Protein AF-A0A836W2N5-F1 (afdb_monomer)

Radius of gyration: 31.79 Å; Cα contacts (8 Å, |Δi|>4): 1350; chains: 1; bounding box: 72×57×90 Å

Structure (mmCIF, N/CA/C/O backbone):
data_AF-A0A836W2N5-F1
#
_entry.id   AF-A0A836W2N5-F1
#
loop_
_atom_site.group_PDB
_atom_site.id
_atom_site.type_symbol
_atom_site.label_atom_id
_atom_site.label_alt_id
_atom_site.label_comp_id
_atom_site.label_asym_id
_atom_site.label_entity_id
_atom_site.label_seq_id
_atom_site.pdbx_PDB_ins_code
_atom_site.Cartn_x
_atom_site.Cartn_y
_atom_site.Cartn_z
_atom_site.occupancy
_atom_site.B_iso_or_equiv
_atom_site.auth_seq_id
_atom_site.auth_comp_id
_atom_site.auth_asym_id
_atom_site.auth_atom_id
_atom_site.pdbx_PDB_model_num
ATOM 1 N N . PHE A 1 1 ? -13.226 17.477 37.153 1.00 89.94 1 PHE A N 1
ATOM 2 C CA . PHE A 1 1 ? -12.611 18.554 36.346 1.00 89.94 1 PHE A CA 1
ATOM 3 C C . PHE A 1 1 ? -13.534 18.949 35.194 1.00 89.94 1 PHE A C 1
ATOM 5 O O . PHE A 1 1 ? -14.136 18.054 34.614 1.00 89.94 1 PHE A O 1
ATOM 12 N N . ARG A 1 2 ? -13.655 20.239 34.839 1.00 91.75 2 ARG A N 1
ATOM 13 C CA . ARG A 1 2 ? -14.356 20.684 33.615 1.00 91.75 2 ARG A CA 1
ATOM 14 C C . ARG A 1 2 ? -13.316 21.068 32.563 1.00 91.75 2 ARG A C 1
ATOM 16 O O . ARG A 1 2 ? -12.714 22.126 32.679 1.00 91.75 2 ARG A O 1
ATOM 23 N N . ALA A 1 3 ? -13.127 20.218 31.554 1.00 93.62 3 ALA A N 1
ATOM 24 C CA . ALA A 1 3 ? -12.099 20.416 30.529 1.00 93.62 3 ALA A CA 1
ATOM 25 C C . ALA A 1 3 ? -12.409 21.549 29.538 1.00 93.62 3 ALA A C 1
ATOM 27 O O . ALA A 1 3 ? -11.501 22.202 29.030 1.00 93.62 3 ALA A O 1
ATOM 28 N N . ALA A 1 4 ? -13.693 21.802 29.275 1.00 94.62 4 ALA A N 1
ATOM 29 C CA . ALA A 1 4 ? -14.103 22.918 28.439 1.00 94.62 4 ALA A CA 1
ATOM 30 C C . ALA A 1 4 ? -13.867 24.259 29.170 1.00 94.62 4 ALA A C 1
ATOM 32 O O . ALA A 1 4 ? -14.324 24.419 30.313 1.00 94.62 4 ALA A O 1
ATOM 33 N N . PRO A 1 5 ? -13.218 25.248 28.521 1.00 93.06 5 PRO A N 1
ATOM 34 C CA . PRO A 1 5 ? -12.973 26.556 29.126 1.00 93.06 5 PRO A CA 1
ATOM 35 C C . PRO A 1 5 ? -14.287 27.296 29.416 1.00 93.06 5 PRO A C 1
ATOM 37 O O . PRO A 1 5 ? -14.429 27.938 30.457 1.00 93.06 5 PRO A O 1
ATOM 40 N N . VAL A 1 6 ? -15.279 27.139 28.535 1.00 94.50 6 VAL A N 1
ATOM 41 C CA . VAL A 1 6 ? -16.630 27.705 28.646 1.00 94.50 6 VAL A CA 1
ATOM 42 C C . VAL A 1 6 ? -17.676 26.675 28.207 1.00 94.50 6 VAL A C 1
ATOM 44 O O . VAL A 1 6 ? -17.357 25.773 27.432 1.00 94.50 6 VAL A O 1
ATOM 47 N N . ASP A 1 7 ? -18.924 26.802 28.674 1.00 94.38 7 ASP A N 1
ATOM 48 C CA . ASP A 1 7 ? -20.043 26.008 28.137 1.00 94.38 7 ASP A CA 1
ATOM 49 C C . ASP A 1 7 ? -20.443 26.586 26.775 1.00 94.38 7 ASP A C 1
ATOM 51 O O . ASP A 1 7 ? -21.179 27.568 26.677 1.00 94.38 7 ASP A O 1
ATOM 55 N N . ARG A 1 8 ? -19.877 26.010 25.714 1.00 94.31 8 ARG A N 1
ATOM 56 C CA . ARG A 1 8 ? -20.255 26.278 24.328 1.00 94.31 8 ARG A CA 1
ATOM 57 C C . ARG A 1 8 ? -20.601 24.959 23.675 1.00 94.31 8 ARG A C 1
ATOM 59 O O . ARG A 1 8 ? -19.813 24.014 23.734 1.00 94.31 8 ARG A O 1
ATOM 66 N N . ARG A 1 9 ? -21.758 24.925 23.024 1.00 94.38 9 ARG A N 1
ATOM 67 C CA . ARG A 1 9 ? -22.273 23.731 22.366 1.00 94.38 9 ARG A CA 1
ATOM 68 C C . ARG A 1 9 ? -22.414 23.956 20.875 1.00 94.38 9 ARG A C 1
ATOM 70 O O . ARG A 1 9 ? -22.738 25.061 20.444 1.00 94.38 9 ARG A O 1
ATOM 77 N N . ILE A 1 10 ? -22.168 22.901 20.118 1.00 94.69 10 ILE A N 1
ATOM 78 C CA . ILE A 1 10 ? -22.313 22.856 18.667 1.00 94.69 10 ILE A CA 1
ATOM 79 C C . ILE A 1 10 ? -23.099 21.608 18.277 1.00 94.69 10 ILE A C 1
ATOM 81 O O . ILE A 1 10 ? -23.140 20.632 19.025 1.00 94.69 10 ILE A O 1
ATOM 85 N N . MET A 1 11 ? -23.720 21.646 17.102 1.00 95.12 11 MET A N 1
ATOM 86 C CA . MET A 1 11 ? -24.332 20.464 16.502 1.00 95.12 11 MET A CA 1
ATOM 87 C C . MET A 1 11 ? -23.247 19.646 15.798 1.00 95.12 11 MET A C 1
ATOM 89 O O . MET A 1 11 ? -22.612 20.142 14.867 1.00 95.12 11 MET A O 1
ATOM 93 N N . ALA A 1 12 ? -23.041 18.406 16.229 1.00 88.44 12 ALA A N 1
ATOM 94 C CA . ALA A 1 12 ? -22.122 17.452 15.619 1.00 88.44 12 ALA A CA 1
ATOM 95 C C . ALA A 1 12 ? -22.864 16.124 15.422 1.00 88.44 12 ALA A C 1
ATOM 97 O O . ALA A 1 12 ? -23.415 15.592 16.376 1.00 88.44 12 ALA A O 1
ATOM 98 N N . TRP A 1 13 ? -22.942 15.624 14.182 1.00 85.94 13 TRP A N 1
ATOM 99 C CA . TRP A 1 13 ? -23.692 14.397 13.841 1.00 85.94 13 TRP A CA 1
ATOM 100 C C . TRP A 1 13 ? -25.108 14.356 14.440 1.00 85.94 13 TRP A C 1
ATOM 102 O O . TRP A 1 13 ? -25.508 13.373 15.054 1.00 85.94 13 TRP A O 1
ATOM 112 N N . GLU A 1 14 ? -25.839 15.467 14.292 1.00 92.88 14 GLU A N 1
ATOM 113 C CA . GLU A 1 14 ? -27.207 15.653 14.810 1.00 92.88 14 GLU A CA 1
ATOM 114 C C . GLU A 1 14 ? -27.338 15.609 16.345 1.00 92.88 14 GLU A C 1
ATOM 116 O O . GLU A 1 14 ? -28.445 15.630 16.878 1.00 92.88 14 GLU A O 1
ATOM 121 N N . GLN A 1 15 ? -26.220 15.644 17.071 1.00 92.19 15 GLN A N 1
ATOM 122 C CA . GLN A 1 15 ? -26.172 15.687 18.529 1.00 92.19 15 GLN A CA 1
ATOM 123 C C . GLN A 1 15 ? -25.633 17.034 19.017 1.00 92.19 15 GLN A C 1
ATOM 125 O O . GLN A 1 15 ? -24.720 17.619 18.431 1.00 92.19 15 GLN A O 1
ATOM 130 N N . LEU A 1 16 ? -26.213 17.544 20.107 1.00 95.56 16 LEU A N 1
ATOM 131 C CA . LEU A 1 16 ? -25.721 18.751 20.763 1.00 95.56 16 LEU A CA 1
ATOM 132 C C . LEU A 1 16 ? -24.555 18.381 21.685 1.00 95.56 16 LEU A C 1
ATOM 134 O O . LEU A 1 16 ? -24.756 17.795 22.748 1.00 95.56 16 LEU A O 1
ATOM 138 N N . GLU A 1 17 ? -23.343 18.761 21.299 1.00 94.56 17 GLU A N 1
ATOM 139 C CA . GLU A 1 17 ? -22.112 18.409 22.006 1.00 94.56 17 GLU A CA 1
ATOM 140 C C . GLU A 1 17 ? -21.311 19.652 22.414 1.00 94.56 17 GLU A C 1
ATOM 142 O O . GLU A 1 17 ? -21.462 20.728 21.839 1.00 94.56 17 GLU A O 1
ATOM 147 N N . SER A 1 18 ? -20.399 19.501 23.380 1.00 94.75 18 SER A N 1
ATOM 148 C CA . SER A 1 18 ? -19.392 20.526 23.701 1.00 94.75 18 SER A CA 1
ATOM 149 C C . SER A 1 18 ? -18.540 20.867 22.469 1.00 94.75 18 SER A C 1
ATOM 151 O O . SER A 1 18 ? -18.175 19.975 21.702 1.00 94.75 18 SER A O 1
ATOM 153 N N . ALA A 1 19 ? -18.149 22.132 22.297 1.00 94.94 19 ALA A N 1
ATOM 154 C CA . ALA A 1 19 ? -17.117 22.511 21.322 1.00 94.94 19 ALA A CA 1
ATOM 155 C C . ALA A 1 19 ? -15.739 21.896 21.669 1.00 94.94 19 ALA A C 1
ATOM 157 O O . ALA A 1 19 ? -14.930 21.631 20.782 1.00 94.94 19 ALA A O 1
ATOM 158 N N . TRP A 1 20 ? -15.522 21.565 22.948 1.00 96.81 20 TRP A N 1
ATOM 159 C CA . TRP A 1 20 ? -14.360 20.826 23.449 1.00 96.81 20 TRP A CA 1
ATOM 160 C C . TRP A 1 20 ? -14.796 19.476 24.027 1.00 96.81 20 TRP A C 1
ATOM 162 O O . TRP A 1 20 ? -14.929 19.349 25.249 1.00 96.81 20 TRP A O 1
ATOM 172 N N . PRO A 1 21 ? -15.102 18.478 23.180 1.00 94.94 21 PRO A N 1
ATOM 173 C CA . PRO A 1 21 ? -15.392 17.129 23.653 1.00 94.94 21 PRO A CA 1
ATOM 174 C C . PRO A 1 21 ? -14.137 16.506 24.274 1.00 94.94 21 PRO A C 1
ATOM 176 O O . PRO A 1 21 ? -13.019 16.823 23.866 1.00 94.94 21 PRO A O 1
ATOM 179 N N . VAL A 1 22 ? -14.340 15.585 25.214 1.00 94.19 22 VAL A N 1
ATOM 180 C CA . VAL A 1 22 ? -13.302 14.694 25.747 1.00 94.19 22 VAL A CA 1
ATOM 181 C C . VAL A 1 22 ? -13.714 13.268 25.407 1.00 94.19 22 VAL A C 1
ATOM 183 O O . VAL A 1 22 ? -14.887 12.920 25.550 1.00 94.19 22 VAL A O 1
ATOM 186 N N . HIS A 1 23 ? -12.774 12.444 24.951 1.00 90.88 23 HIS A N 1
ATOM 187 C CA . HIS A 1 23 ? -13.051 11.029 24.718 1.00 90.88 23 HIS A CA 1
ATOM 188 C C . HIS A 1 23 ? -13.343 10.306 26.041 1.00 90.88 23 HIS A C 1
ATOM 190 O O . HIS A 1 23 ? -12.697 10.564 27.053 1.00 90.88 23 HIS A O 1
ATOM 196 N N . GLY A 1 24 ? -14.308 9.379 26.028 1.00 84.69 24 GLY A N 1
ATOM 197 C CA . GLY A 1 24 ? -14.686 8.613 27.223 1.00 84.69 24 GLY A CA 1
ATOM 198 C C . GLY A 1 24 ? -13.566 7.713 27.760 1.00 84.69 24 GLY A C 1
ATOM 199 O O . GLY A 1 24 ? -13.521 7.442 28.956 1.00 84.69 24 GLY A O 1
ATOM 200 N N . SER A 1 25 ? -12.638 7.301 26.891 1.00 87.25 25 SER A N 1
ATOM 201 C CA . SER A 1 25 ? -11.422 6.578 27.266 1.00 87.25 25 SER A CA 1
ATOM 202 C C . SER A 1 25 ? -10.275 7.564 27.470 1.00 87.25 25 SER A C 1
ATOM 204 O O . SER A 1 25 ? -9.776 8.151 26.508 1.00 87.25 25 SER A O 1
ATOM 206 N N . VAL A 1 26 ? -9.861 7.737 28.724 1.00 93.75 26 VAL A N 1
ATOM 207 C CA . VAL A 1 26 ? -8.692 8.545 29.098 1.00 93.75 26 VAL A CA 1
ATOM 208 C C . VAL A 1 26 ? -7.475 7.653 29.321 1.00 93.75 26 VAL A C 1
ATOM 210 O O . VAL A 1 26 ? -7.605 6.509 29.760 1.00 93.75 26 VAL A O 1
ATOM 213 N N . LEU A 1 27 ? -6.287 8.177 29.033 1.00 96.12 27 LEU A N 1
ATOM 214 C CA . LEU A 1 27 ? -5.038 7.471 29.287 1.00 96.12 27 LEU A CA 1
ATOM 215 C C . LEU A 1 27 ? -4.657 7.651 30.760 1.00 96.12 27 LEU A C 1
ATOM 217 O O . LEU A 1 27 ? -4.588 8.777 31.242 1.00 96.12 27 LEU A O 1
ATOM 221 N N . VAL A 1 28 ? -4.370 6.554 31.458 1.00 96.56 28 VAL A N 1
ATOM 222 C CA . VAL A 1 28 ? -3.786 6.580 32.805 1.00 96.56 28 VAL A CA 1
ATOM 223 C C . VAL A 1 28 ? -2.380 6.009 32.727 1.00 96.56 28 VAL A C 1
ATOM 225 O O . VAL A 1 28 ? -2.198 4.888 32.252 1.00 96.56 28 VAL A O 1
ATOM 228 N N . HIS A 1 29 ? -1.389 6.769 33.179 1.00 96.81 29 HIS A N 1
ATOM 229 C CA . HIS A 1 29 ? 0.007 6.342 33.199 1.00 96.81 29 HIS A CA 1
ATOM 230 C C . HIS A 1 29 ? 0.713 6.939 34.417 1.00 96.81 29 HIS A C 1
ATOM 232 O O . HIS A 1 29 ? 0.545 8.124 34.691 1.00 96.81 29 HIS A O 1
ATOM 238 N N . ASP A 1 30 ? 1.438 6.106 35.169 1.00 95.81 30 ASP A N 1
ATOM 239 C CA . ASP A 1 30 ? 2.201 6.487 36.368 1.00 95.81 30 ASP A CA 1
ATOM 240 C C . ASP A 1 30 ? 1.438 7.398 37.349 1.00 95.81 30 ASP A C 1
ATOM 242 O O . ASP A 1 30 ? 1.951 8.391 37.860 1.00 95.81 30 ASP A O 1
ATOM 246 N N . GLY A 1 31 ? 0.171 7.057 37.611 1.00 96.56 31 GLY A N 1
ATOM 247 C CA . GLY A 1 31 ? -0.677 7.794 38.554 1.00 96.56 31 GLY A CA 1
ATOM 248 C C . GLY A 1 31 ? -1.188 9.142 38.036 1.00 96.56 31 GLY A C 1
ATOM 249 O O . GLY A 1 31 ? -1.678 9.941 38.828 1.00 96.56 31 GLY A O 1
ATOM 250 N N . VAL A 1 32 ? -1.108 9.404 36.730 1.00 98.00 32 VAL A N 1
ATOM 251 C CA . VAL A 1 32 ? -1.611 10.629 36.092 1.00 98.00 32 VAL A CA 1
ATOM 252 C C . VAL A 1 32 ? -2.622 10.278 35.004 1.00 98.00 32 VAL A C 1
ATOM 254 O O . VAL A 1 32 ? -2.413 9.360 34.209 1.00 98.00 32 VAL A O 1
ATOM 257 N N . ILE A 1 33 ? -3.726 11.027 34.955 1.00 97.75 33 ILE A N 1
ATOM 258 C CA . ILE A 1 33 ? -4.665 11.002 33.831 1.00 97.75 33 ILE A CA 1
ATOM 259 C C . ILE A 1 33 ? -4.185 11.983 32.766 1.00 97.75 33 ILE A C 1
ATOM 261 O O . ILE A 1 33 ? -3.980 13.164 33.048 1.00 97.75 33 ILE A O 1
ATOM 265 N N . TYR A 1 34 ? -4.105 11.508 31.531 1.00 98.00 34 TYR A N 1
ATOM 266 C CA . TYR A 1 34 ? -3.887 12.306 30.336 1.00 98.00 34 TYR A CA 1
ATOM 267 C C . TYR A 1 34 ? -5.136 12.262 29.460 1.00 98.00 34 TYR A C 1
ATOM 269 O O . TYR A 1 34 ? -5.649 11.188 29.123 1.00 98.00 34 TYR A O 1
ATOM 277 N N . CYS A 1 35 ? -5.632 13.430 29.066 1.00 96.69 35 CYS A N 1
ATOM 278 C CA . CYS A 1 35 ? -6.746 13.531 28.132 1.00 96.69 35 CYS A CA 1
ATOM 279 C C . CYS A 1 35 ? -6.651 14.784 27.264 1.00 96.69 35 CYS A C 1
ATOM 281 O O . CYS A 1 35 ? -5.915 15.726 27.557 1.00 96.69 35 CYS A O 1
ATOM 283 N N . THR A 1 36 ? -7.404 14.783 26.172 1.00 96.81 36 THR A N 1
ATOM 284 C CA . THR A 1 36 ? -7.492 15.891 25.225 1.00 96.81 36 THR A CA 1
ATOM 285 C C . THR A 1 36 ? -8.917 16.426 25.166 1.00 96.81 36 THR A C 1
ATOM 287 O O . THR A 1 36 ? -9.877 15.653 25.128 1.00 96.81 36 THR A O 1
ATOM 290 N N . ALA A 1 37 ? -9.062 17.750 25.127 1.00 96.88 37 ALA A N 1
ATOM 291 C CA . ALA A 1 37 ? -10.347 18.423 24.975 1.00 96.88 37 ALA A CA 1
ATOM 292 C C . ALA A 1 37 ? -10.340 19.349 23.755 1.00 96.88 37 ALA A C 1
ATOM 294 O O . ALA A 1 37 ? -9.530 20.270 23.678 1.00 96.88 37 ALA A O 1
ATOM 295 N N . GLY A 1 38 ? -11.237 19.117 22.797 1.00 95.88 38 GLY A N 1
ATOM 296 C CA . GLY A 1 38 ? -11.229 19.817 21.505 1.00 95.88 38 GLY A CA 1
ATOM 297 C C . GLY A 1 38 ? -11.470 18.867 20.336 1.00 95.88 38 GLY A C 1
ATOM 298 O O . GLY A 1 38 ? -11.432 17.648 20.498 1.00 95.88 38 GLY A O 1
ATOM 299 N N . ARG A 1 39 ? -11.730 19.417 19.148 1.00 93.81 39 ARG A N 1
ATOM 300 C CA . ARG A 1 39 ? -11.947 18.617 17.923 1.00 93.81 39 ARG A CA 1
ATOM 301 C C . ARG A 1 39 ? -10.769 18.688 16.967 1.00 93.81 39 ARG A C 1
ATOM 303 O O . ARG A 1 39 ? -10.316 17.664 16.455 1.00 93.81 39 ARG A O 1
ATOM 310 N N . LEU A 1 40 ? -10.290 19.903 16.733 1.00 93.75 40 LEU A N 1
ATOM 311 C CA . LEU A 1 40 ? -9.284 20.221 15.734 1.00 93.75 40 LEU A CA 1
ATOM 312 C C . LEU A 1 40 ? -8.449 21.405 16.231 1.00 93.75 40 LEU A C 1
ATOM 314 O O . LEU A 1 40 ? -9.006 22.348 16.780 1.00 93.75 40 LEU A O 1
ATOM 318 N N . MET A 1 41 ? -7.139 21.386 15.991 1.00 95.25 41 MET A N 1
ATOM 319 C CA . MET A 1 41 ? -6.231 22.470 16.399 1.00 95.25 41 MET A CA 1
ATOM 320 C C . MET A 1 41 ? -6.583 23.835 15.775 1.00 95.25 41 MET A C 1
ATOM 322 O O . MET A 1 41 ? -6.313 24.867 16.369 1.00 95.25 41 MET A O 1
ATOM 326 N N . PHE A 1 42 ? -7.231 23.838 14.606 1.00 93.88 42 PHE A N 1
ATOM 327 C CA . PHE A 1 42 ? -7.607 25.047 13.859 1.00 93.88 42 PHE A CA 1
ATOM 328 C C . PHE A 1 42 ? -8.946 25.672 14.284 1.00 93.88 42 PHE A C 1
ATOM 330 O O . PHE A 1 42 ? -9.364 26.669 13.700 1.00 93.88 42 PHE A O 1
ATOM 337 N N . LEU A 1 43 ? -9.679 25.064 15.221 1.00 93.31 43 LEU A N 1
ATOM 338 C CA . LEU A 1 43 ? -11.025 25.503 15.601 1.00 93.31 43 LEU A CA 1
ATOM 339 C C . LEU A 1 43 ? -11.132 25.680 17.109 1.00 93.31 43 LEU A C 1
ATOM 341 O O . LEU A 1 43 ? -10.464 24.991 17.872 1.00 93.31 43 LEU A O 1
ATOM 345 N N . ASP A 1 44 ? -11.996 26.606 17.528 1.00 94.06 44 ASP A N 1
ATOM 346 C CA . ASP A 1 44 ? -12.393 26.791 18.928 1.00 94.06 44 ASP A CA 1
ATOM 347 C C . ASP A 1 44 ? -11.208 26.937 19.909 1.00 94.06 44 ASP A C 1
ATOM 349 O O . ASP A 1 44 ? -11.266 26.506 21.056 1.00 94.06 44 ASP A O 1
ATOM 353 N N . GLY A 1 45 ? -10.108 27.562 19.478 1.00 93.56 45 GLY A N 1
ATOM 354 C CA . GLY A 1 45 ? -8.917 27.740 20.318 1.00 93.56 45 GLY A CA 1
ATOM 355 C C . GLY A 1 45 ? -8.097 26.462 20.533 1.00 93.56 45 GLY A C 1
ATOM 356 O O . GLY A 1 45 ? -7.325 26.394 21.487 1.00 93.56 45 GLY A O 1
ATOM 357 N N . GLY A 1 46 ? -8.274 25.465 19.666 1.00 95.81 46 GLY A N 1
ATOM 358 C CA . GLY A 1 46 ? -7.416 24.296 19.544 1.00 95.81 46 GLY A CA 1
ATOM 359 C C . GLY A 1 46 ? -7.796 23.109 20.427 1.00 95.81 46 GLY A C 1
ATOM 360 O O . GLY A 1 46 ? -8.910 22.988 20.945 1.00 95.81 46 GLY A O 1
ATOM 361 N N . ILE A 1 47 ? -6.842 22.191 20.573 1.00 97.62 47 ILE A N 1
ATOM 362 C CA . ILE A 1 47 ? -6.954 21.002 21.420 1.00 97.62 47 ILE A CA 1
ATOM 363 C C . ILE A 1 47 ? -6.187 21.254 22.714 1.00 97.62 47 ILE A C 1
ATOM 365 O O . ILE A 1 47 ? -4.989 21.519 22.699 1.00 97.62 47 ILE A O 1
ATOM 369 N N . ARG A 1 48 ? -6.866 21.125 23.850 1.00 97.31 48 ARG A N 1
ATOM 370 C CA . ARG A 1 48 ? -6.266 21.210 25.183 1.00 97.31 48 ARG A CA 1
ATOM 371 C C . ARG A 1 48 ? -5.766 19.840 25.595 1.00 97.31 48 ARG A C 1
ATOM 373 O O . ARG A 1 48 ? -6.573 18.933 25.770 1.00 97.31 48 ARG A O 1
ATOM 380 N N . PHE A 1 49 ? -4.463 19.690 25.753 1.00 97.88 49 PHE A N 1
ATOM 381 C CA . PHE A 1 49 ? -3.848 18.528 26.373 1.00 97.88 49 PHE A CA 1
ATOM 382 C C . PHE A 1 49 ? -3.775 18.748 27.882 1.00 97.88 49 PHE A C 1
ATOM 384 O O . PHE A 1 49 ? -3.216 19.742 28.342 1.00 97.88 49 PHE A O 1
ATOM 391 N N . LEU A 1 50 ? -4.368 17.837 28.647 1.00 97.81 50 LEU A N 1
ATOM 392 C CA . LEU A 1 50 ? -4.616 17.993 30.074 1.00 97.81 50 LEU A CA 1
ATOM 393 C C . LEU A 1 50 ? -3.961 16.860 30.857 1.00 97.81 50 LEU A C 1
ATOM 395 O O . LEU A 1 50 ? -4.079 15.691 30.489 1.00 97.81 50 LEU A O 1
ATOM 399 N N . LYS A 1 51 ? -3.336 17.228 31.976 1.00 98.12 51 LYS A N 1
ATOM 400 C CA . LYS A 1 51 ? -2.800 16.321 32.995 1.00 98.12 51 LYS A CA 1
ATOM 401 C C . LYS A 1 51 ? -3.637 16.482 34.253 1.00 98.12 51 LYS A C 1
ATOM 403 O O . LYS A 1 51 ? -3.712 17.592 34.784 1.00 98.12 51 LYS A O 1
ATOM 408 N N . LEU A 1 52 ? -4.257 15.415 34.738 1.00 98.00 52 LEU A N 1
ATOM 409 C CA . LEU A 1 52 ? -5.127 15.449 35.912 1.00 98.00 52 LEU A CA 1
ATOM 410 C C . LEU A 1 52 ? -4.682 14.424 36.953 1.00 98.00 52 LEU A C 1
ATOM 412 O O . LEU A 1 52 ? -4.234 13.326 36.625 1.00 98.00 52 LEU A O 1
ATOM 416 N N . ASP A 1 53 ? -4.858 14.786 38.214 1.00 97.94 53 ASP A N 1
ATOM 417 C CA . ASP A 1 53 ? -4.772 13.861 39.334 1.00 97.94 53 ASP A CA 1
ATOM 418 C C . ASP A 1 53 ? -5.970 12.888 39.283 1.00 97.94 53 ASP A C 1
ATOM 420 O O . ASP A 1 53 ? -7.111 13.357 39.195 1.00 97.94 53 ASP A O 1
ATOM 424 N N . PRO A 1 54 ? -5.752 11.561 39.293 1.00 96.31 54 PRO A N 1
ATOM 425 C CA . PRO A 1 54 ? -6.821 10.584 39.106 1.00 96.31 54 PRO A CA 1
ATOM 426 C C . PRO A 1 54 ? -7.836 10.555 40.250 1.00 96.31 54 PRO A C 1
ATOM 428 O O . PRO A 1 54 ? -9.009 10.286 40.000 1.00 96.31 54 PRO A O 1
ATOM 431 N N . GLU A 1 55 ? -7.411 10.830 41.484 1.00 95.62 55 GLU A N 1
ATOM 432 C CA . GLU A 1 55 ? -8.275 10.737 42.666 1.00 95.62 55 GLU A CA 1
ATOM 433 C C . GLU A 1 55 ? -9.136 11.990 42.836 1.00 95.62 55 GLU A C 1
ATOM 435 O O . GLU A 1 55 ? -10.329 11.916 43.129 1.00 95.62 55 GLU A O 1
ATOM 440 N N . THR A 1 56 ? -8.533 13.159 42.638 1.00 96.12 56 THR A N 1
ATOM 441 C CA . THR A 1 56 ? -9.160 14.456 42.925 1.00 96.12 56 THR A CA 1
ATOM 442 C C . THR A 1 56 ? -9.696 15.150 41.676 1.00 96.12 56 THR A C 1
ATOM 444 O O . THR A 1 56 ? -10.509 16.074 41.767 1.00 96.12 56 THR A O 1
ATOM 447 N N . GLY A 1 57 ? -9.221 14.762 40.490 1.00 94.56 57 GLY A N 1
ATOM 448 C CA . GLY A 1 57 ? -9.457 15.496 39.250 1.00 94.56 57 GLY A CA 1
ATOM 449 C C . GLY A 1 57 ? -8.809 16.886 39.239 1.00 94.56 57 GLY A C 1
ATOM 450 O O . GLY A 1 57 ? -9.235 17.747 38.464 1.00 94.56 57 GLY A O 1
ATOM 451 N N . ARG A 1 58 ? -7.828 17.149 40.112 1.00 97.38 58 ARG A N 1
ATOM 452 C CA . ARG A 1 58 ? -7.072 18.407 40.138 1.00 97.38 58 ARG A CA 1
ATOM 453 C C . ARG A 1 58 ? -6.224 18.535 38.873 1.00 97.38 58 ARG A C 1
ATOM 455 O O . ARG A 1 58 ? -5.575 17.578 38.464 1.00 97.38 58 ARG A O 1
ATOM 462 N N . LEU A 1 59 ? -6.196 19.730 38.283 1.00 97.81 59 LEU A N 1
ATOM 463 C CA . LEU A 1 59 ? -5.327 20.030 37.145 1.00 97.81 59 LEU A CA 1
ATOM 464 C C . LEU A 1 59 ? -3.860 20.043 37.584 1.00 97.81 59 LEU A C 1
ATOM 466 O O . LEU A 1 59 ? -3.484 20.814 38.466 1.00 97.81 59 LEU A O 1
ATOM 470 N N . LEU A 1 60 ? -3.052 19.192 36.959 1.00 98.12 60 LEU A N 1
ATOM 471 C CA . LEU A 1 60 ? -1.604 19.108 37.152 1.00 98.12 60 LEU A CA 1
ATOM 472 C C . LEU A 1 60 ? -0.839 19.882 36.073 1.00 98.12 60 LEU A C 1
ATOM 474 O O . LEU A 1 60 ? 0.265 20.352 36.326 1.00 98.12 60 LEU A O 1
ATOM 478 N N . GLY A 1 61 ? -1.415 20.025 34.878 1.00 97.62 61 GLY A N 1
ATOM 479 C CA . GLY A 1 61 ? -0.814 20.767 33.773 1.00 97.62 61 GLY A CA 1
ATOM 480 C C . GLY A 1 61 ? -1.730 20.841 32.555 1.00 97.62 61 GLY A C 1
ATOM 481 O O . GLY A 1 61 ? -2.593 19.982 32.365 1.00 97.62 61 GLY A O 1
ATOM 482 N N . GLU A 1 62 ? -1.536 21.875 31.742 1.00 97.81 62 GLU A N 1
ATOM 483 C CA . GLU A 1 62 ? -2.264 22.101 30.495 1.00 97.81 62 GLU A CA 1
ATOM 484 C C . GLU A 1 62 ? -1.306 22.617 29.416 1.00 97.81 62 GLU A C 1
ATOM 486 O O . GLU A 1 62 ? -0.501 23.513 29.671 1.00 97.81 62 GLU A O 1
ATOM 491 N N . VAL A 1 63 ? -1.438 22.077 28.203 1.00 97.56 63 VAL A N 1
ATOM 492 C CA . VAL A 1 63 ? -0.823 22.614 26.984 1.00 97.56 63 VAL A CA 1
ATOM 493 C C . VAL A 1 63 ? -1.906 22.761 25.922 1.00 97.56 63 VAL A C 1
ATOM 495 O O . VAL A 1 63 ? -2.660 21.825 25.662 1.00 97.56 63 VAL A O 1
ATOM 498 N N . ILE A 1 64 ? -1.988 23.930 25.289 1.00 97.00 64 ILE A N 1
ATOM 499 C CA . ILE A 1 64 ? -2.899 24.165 24.165 1.00 97.00 64 ILE A CA 1
ATOM 500 C C . ILE A 1 64 ? -2.146 23.876 22.866 1.00 97.00 64 ILE A C 1
ATOM 502 O O . ILE A 1 64 ? -1.075 24.425 22.624 1.00 97.00 64 ILE A O 1
ATOM 506 N N . MET A 1 65 ? -2.703 22.993 22.041 1.00 96.94 65 MET A N 1
ATOM 507 C CA . MET A 1 65 ? -2.228 22.695 20.695 1.00 96.94 65 MET A CA 1
ATOM 508 C C . MET A 1 65 ? -3.147 23.397 19.694 1.00 96.94 65 MET A C 1
ATOM 510 O O . MET A 1 65 ? -4.305 23.000 19.531 1.00 96.94 65 MET A O 1
ATOM 514 N N . ASP A 1 66 ? -2.637 24.435 19.044 1.00 95.50 66 ASP A N 1
ATOM 515 C CA . ASP A 1 66 ? -3.370 25.280 18.102 1.00 95.50 66 ASP A CA 1
ATOM 516 C C . ASP A 1 66 ? -2.762 25.228 16.687 1.00 95.50 66 ASP A C 1
ATOM 518 O O . ASP A 1 66 ? -2.002 24.314 16.338 1.00 95.50 66 ASP A O 1
ATOM 522 N N . ASP A 1 67 ? -3.164 26.174 15.841 1.00 93.31 67 ASP A N 1
ATOM 523 C CA . ASP A 1 67 ? -2.749 26.302 14.449 1.00 93.31 67 ASP A CA 1
ATOM 524 C C . ASP A 1 67 ? -1.328 26.841 14.263 1.00 93.31 67 ASP A C 1
ATOM 526 O O . ASP A 1 67 ? -0.887 26.992 13.120 1.00 93.31 67 ASP A O 1
ATOM 530 N N . LYS A 1 68 ? -0.571 27.035 15.349 1.00 94.06 68 LYS A N 1
ATOM 531 C CA . LYS A 1 68 ? 0.799 27.543 15.309 1.00 94.06 68 LYS A CA 1
ATOM 532 C C . LYS A 1 68 ? 1.828 26.471 15.618 1.00 94.06 68 LYS A C 1
ATOM 534 O O . LYS A 1 68 ? 1.629 25.525 16.388 1.00 94.06 68 LYS A O 1
ATOM 539 N N . ASP A 1 69 ? 2.975 26.629 14.980 1.00 92.44 69 ASP A N 1
ATOM 540 C CA . ASP A 1 69 ? 4.175 25.902 15.332 1.00 92.44 69 ASP A CA 1
ATOM 541 C C . ASP A 1 69 ? 4.724 26.427 16.674 1.00 92.44 69 ASP A C 1
ATOM 543 O O . ASP A 1 69 ? 4.974 27.628 16.799 1.00 92.44 69 ASP A O 1
ATOM 547 N N . PRO A 1 70 ? 4.918 25.567 17.690 1.00 91.06 70 PRO A N 1
ATOM 548 C CA . PRO A 1 70 ? 5.281 26.019 19.032 1.00 91.06 70 PRO A CA 1
ATOM 549 C C . PRO A 1 70 ? 6.717 26.550 19.139 1.00 91.06 70 PRO A C 1
ATOM 551 O O . PRO A 1 70 ? 7.033 27.216 20.122 1.00 91.06 70 PRO A O 1
ATOM 554 N N . GLU A 1 71 ? 7.595 26.252 18.176 1.00 90.56 71 GLU A N 1
ATOM 555 C CA . GLU A 1 71 ? 8.990 26.710 18.196 1.00 90.56 71 GLU A CA 1
ATOM 556 C C . GLU A 1 71 ? 9.159 28.050 17.474 1.00 90.56 71 GLU A C 1
ATOM 558 O O . GLU A 1 71 ? 9.882 28.928 17.943 1.00 90.56 71 GLU A O 1
ATOM 563 N N . THR A 1 72 ? 8.484 28.221 16.340 1.00 91.50 72 THR A N 1
ATOM 564 C CA . THR A 1 72 ? 8.640 29.393 15.465 1.00 91.50 72 THR A CA 1
ATOM 565 C C . THR A 1 72 ? 7.513 30.416 15.599 1.00 91.50 72 THR A C 1
ATOM 567 O O . THR A 1 72 ? 7.697 31.574 15.225 1.00 91.50 72 THR A O 1
ATOM 570 N N . GLY A 1 73 ? 6.345 30.013 16.109 1.00 93.31 73 GLY A N 1
ATOM 571 C CA . GLY A 1 73 ? 5.125 30.826 16.132 1.00 93.31 73 GLY A CA 1
ATOM 572 C C . GLY A 1 73 ? 4.473 31.022 14.758 1.00 93.31 73 GLY A C 1
ATOM 573 O O . GLY A 1 73 ? 3.494 31.762 14.651 1.00 93.31 73 GLY A O 1
ATOM 574 N N . GLU A 1 74 ? 5.009 30.393 13.707 1.00 93.31 74 GLU A N 1
ATOM 575 C CA . GLU A 1 74 ? 4.458 30.442 12.355 1.00 93.31 74 GLU A CA 1
ATOM 576 C C . GLU A 1 74 ? 3.199 29.565 12.254 1.00 93.31 74 GLU A C 1
ATOM 578 O O . GLU A 1 74 ? 3.104 28.506 12.872 1.00 93.31 74 GLU A O 1
ATOM 583 N N . GLU A 1 75 ? 2.232 29.982 11.438 1.00 92.19 75 GLU A N 1
ATOM 584 C CA . GLU A 1 75 ? 1.064 29.164 11.098 1.00 92.19 75 GLU A CA 1
ATOM 585 C C . GLU A 1 75 ? 1.496 27.800 10.530 1.00 92.19 75 GLU A C 1
ATOM 587 O O . GLU A 1 75 ? 2.307 27.738 9.599 1.00 92.19 75 GLU A O 1
ATOM 592 N N . ILE A 1 76 ? 0.903 26.698 11.003 1.00 89.62 76 ILE A N 1
ATOM 593 C CA . ILE A 1 76 ? 1.230 25.317 10.590 1.00 89.62 76 ILE A CA 1
ATOM 594 C C . ILE A 1 76 ? 1.161 25.156 9.062 1.00 89.62 76 ILE A C 1
ATOM 596 O O . ILE A 1 76 ? 1.944 24.413 8.462 1.00 89.62 76 ILE A O 1
ATOM 600 N N . HIS A 1 77 ? 0.251 25.877 8.399 1.00 84.44 77 HIS A N 1
ATOM 601 C CA . HIS A 1 77 ? 0.166 25.894 6.939 1.00 84.44 77 HIS A CA 1
ATOM 602 C C . HIS A 1 77 ? 1.443 26.447 6.280 1.00 84.44 77 HIS A C 1
ATOM 604 O O . HIS A 1 77 ? 1.922 25.921 5.275 1.00 84.44 77 HIS A O 1
ATOM 610 N N . LEU A 1 78 ? 2.025 27.512 6.818 1.00 87.56 78 LEU A N 1
ATOM 611 C CA . LEU A 1 78 ? 3.238 28.101 6.257 1.00 87.56 78 LEU A CA 1
ATOM 612 C C . LEU A 1 78 ? 4.483 27.294 6.643 1.00 87.56 78 LEU A C 1
ATOM 614 O O . LEU A 1 78 ? 5.313 27.019 5.769 1.00 87.56 78 LEU A O 1
ATOM 618 N N . ALA A 1 79 ? 4.545 26.836 7.896 1.00 87.19 79 ALA A N 1
ATOM 619 C CA . ALA A 1 79 ? 5.658 26.059 8.426 1.00 87.19 79 ALA A CA 1
ATOM 620 C C . ALA A 1 79 ? 5.829 24.712 7.698 1.00 87.19 79 ALA A C 1
ATOM 622 O O . ALA A 1 79 ? 6.948 24.336 7.339 1.00 87.19 79 ALA A O 1
ATOM 623 N N . TYR A 1 80 ? 4.721 24.011 7.410 1.00 86.25 80 TYR A N 1
ATOM 624 C CA . TYR A 1 80 ? 4.763 22.621 6.940 1.00 86.25 80 TYR A CA 1
ATOM 625 C C . TYR A 1 80 ? 4.194 22.405 5.532 1.00 86.25 80 TYR A C 1
ATOM 627 O O . TYR A 1 80 ? 4.836 21.735 4.719 1.00 86.25 80 TYR A O 1
ATOM 635 N N . LEU A 1 81 ? 3.028 22.968 5.179 1.00 76.88 81 LEU A N 1
ATOM 636 C CA . LEU A 1 81 ? 2.371 22.648 3.894 1.00 76.88 81 LEU A CA 1
ATOM 637 C C . LEU A 1 81 ? 3.144 23.135 2.678 1.00 76.88 81 LEU A C 1
ATOM 639 O O . LEU A 1 81 ? 3.265 22.406 1.698 1.00 76.88 81 LEU A O 1
ATOM 643 N N . LYS A 1 82 ? 3.705 24.347 2.735 1.00 75.56 82 LYS A N 1
ATOM 644 C CA . LYS A 1 82 ? 4.508 24.884 1.622 1.00 75.56 82 LYS A CA 1
ATOM 645 C C . LYS A 1 82 ? 5.751 24.041 1.322 1.00 75.56 82 LYS A C 1
ATOM 647 O O . LYS A 1 82 ? 6.285 24.121 0.218 1.00 75.56 82 LYS A O 1
ATOM 652 N N . ARG A 1 83 ? 6.214 23.257 2.299 1.00 76.12 83 ARG A N 1
ATOM 653 C CA . ARG A 1 83 ? 7.440 22.450 2.230 1.00 76.12 83 ARG A CA 1
ATOM 654 C C . ARG A 1 83 ? 7.156 20.959 2.034 1.00 76.12 83 ARG A C 1
ATOM 656 O O . ARG A 1 83 ? 8.035 20.237 1.574 1.00 76.12 83 ARG A O 1
ATOM 663 N N . THR A 1 84 ? 5.930 20.511 2.311 1.00 70.50 84 THR A N 1
ATOM 664 C CA . THR A 1 84 ? 5.525 19.103 2.226 1.00 70.50 84 THR A CA 1
ATOM 665 C C . THR A 1 84 ? 4.821 18.826 0.895 1.00 70.50 84 THR A C 1
ATOM 667 O O . THR A 1 84 ? 3.698 19.282 0.682 1.00 70.50 84 THR A O 1
ATOM 670 N N . PRO A 1 85 ? 5.420 18.057 -0.029 1.00 63.50 85 PRO A N 1
ATOM 671 C CA . PRO A 1 85 ? 4.728 17.667 -1.249 1.00 63.50 85 PRO A CA 1
ATOM 672 C C . PRO A 1 85 ? 3.580 16.686 -0.947 1.00 63.50 85 PRO A C 1
ATOM 674 O O . PRO A 1 85 ? 3.794 15.615 -0.381 1.00 63.50 85 PRO A O 1
ATOM 677 N N . GLY A 1 86 ? 2.365 17.007 -1.400 1.00 72.62 86 GLY A N 1
ATOM 678 C CA . GLY A 1 86 ? 1.196 16.118 -1.353 1.00 72.62 86 GLY A CA 1
ATOM 679 C C . GLY A 1 86 ? 0.064 16.622 -0.454 1.00 72.62 86 GLY A C 1
ATOM 680 O O . GLY A 1 86 ? -0.029 17.805 -0.161 1.00 72.62 86 GLY A O 1
ATOM 681 N N . ASN A 1 87 ? -0.816 15.704 -0.037 1.00 78.88 87 ASN A N 1
ATOM 682 C CA . ASN A 1 87 ? -2.048 16.019 0.706 1.00 78.88 87 ASN A CA 1
ATOM 683 C C . ASN A 1 87 ? -1.978 15.551 2.174 1.00 78.88 87 ASN A C 1
ATOM 685 O O . ASN A 1 87 ? -2.987 15.111 2.724 1.00 78.88 87 ASN A O 1
ATOM 689 N N . THR A 1 88 ? -0.787 15.535 2.779 1.00 85.06 88 THR A N 1
ATOM 690 C CA . THR A 1 88 ? -0.593 15.083 4.170 1.00 85.06 88 THR A CA 1
ATOM 691 C C . THR A 1 88 ? -0.227 16.265 5.052 1.00 85.06 88 THR A C 1
ATOM 693 O O . THR A 1 88 ? 0.600 17.084 4.664 1.00 85.06 88 THR A O 1
ATOM 696 N N . MET A 1 89 ? -0.842 16.319 6.232 1.00 86.81 89 MET A N 1
ATOM 697 C CA . MET A 1 89 ? -0.649 17.352 7.244 1.00 86.81 89 MET A CA 1
ATOM 698 C C . MET A 1 89 ? -0.056 16.770 8.521 1.00 86.81 89 MET A C 1
ATOM 700 O O . MET A 1 89 ? -0.316 15.596 8.807 1.00 86.81 89 MET A O 1
ATOM 704 N N . PRO A 1 90 ? 0.645 17.589 9.328 1.00 90.50 90 PRO A N 1
ATOM 705 C CA . PRO A 1 90 ? 0.821 17.298 10.742 1.00 90.50 90 PRO A CA 1
ATOM 706 C C . PRO A 1 90 ? -0.518 16.975 11.412 1.00 90.50 90 PRO A C 1
ATOM 708 O O . PRO A 1 90 ? -1.581 17.443 10.989 1.00 90.50 90 PRO A O 1
ATOM 711 N N . VAL A 1 91 ? -0.475 16.162 12.465 1.00 92.75 91 VAL A N 1
ATOM 712 C CA . VAL A 1 91 ? -1.684 15.789 13.202 1.00 92.75 91 VAL A CA 1
ATOM 713 C C . VAL A 1 91 ? -2.300 17.034 13.826 1.00 92.75 91 VAL A C 1
ATOM 715 O O . VAL A 1 91 ? -1.670 17.708 14.637 1.00 92.75 91 VAL A O 1
ATOM 718 N N . ALA A 1 92 ? -3.554 17.290 13.466 1.00 93.31 92 ALA A N 1
ATOM 719 C CA . ALA A 1 92 ? -4.349 18.381 14.016 1.00 93.31 92 ALA A CA 1
ATOM 720 C C . ALA A 1 92 ? -5.701 17.923 14.580 1.00 93.31 92 ALA A C 1
ATOM 722 O O . ALA A 1 92 ? -6.402 18.726 15.185 1.00 93.31 92 ALA A O 1
ATOM 723 N N . LEU A 1 93 ? -6.084 16.659 14.367 1.00 94.00 93 LEU A N 1
ATOM 724 C CA . LEU A 1 93 ? -7.350 16.088 14.828 1.00 94.00 93 LEU A CA 1
ATOM 725 C C . LEU A 1 93 ? -7.183 15.394 16.174 1.00 94.00 93 LEU A C 1
ATOM 727 O O . LEU A 1 93 ? -6.201 14.677 16.382 1.00 94.00 93 LEU A O 1
ATOM 731 N N . ASN A 1 94 ? -8.195 15.531 17.027 1.00 93.94 94 ASN A N 1
ATOM 732 C CA . ASN A 1 94 ? -8.261 14.801 18.285 1.00 93.94 94 ASN A CA 1
ATOM 733 C C . ASN A 1 94 ? -8.527 13.294 18.068 1.00 93.94 94 ASN A C 1
ATOM 735 O O . ASN A 1 94 ? -8.984 12.893 16.990 1.00 93.94 94 ASN A O 1
ATOM 739 N N . ASP A 1 95 ? -8.194 12.471 19.060 1.00 94.75 95 ASP A N 1
ATOM 740 C CA . ASP A 1 95 ? -8.441 11.025 19.130 1.00 94.75 95 ASP A CA 1
ATOM 741 C C . ASP A 1 95 ? -8.193 10.510 20.562 1.00 94.75 95 ASP A C 1
ATOM 743 O O . ASP A 1 95 ? -7.725 11.252 21.432 1.00 94.75 95 ASP A O 1
ATOM 747 N N . VAL A 1 96 ? -8.452 9.222 20.795 1.00 93.75 96 VAL A N 1
ATOM 748 C CA . VAL A 1 96 ? -8.013 8.520 22.010 1.00 93.75 96 VAL A CA 1
ATOM 749 C C . VAL A 1 96 ? -6.480 8.496 22.068 1.00 93.75 96 VAL A C 1
ATOM 751 O O . VAL A 1 96 ? -5.811 8.161 21.088 1.00 93.75 96 VAL A O 1
ATOM 754 N N . LEU A 1 97 ? -5.921 8.856 23.226 1.00 95.88 97 LEU A N 1
ATOM 755 C CA . LEU A 1 97 ? -4.479 8.819 23.465 1.00 95.88 97 LEU A CA 1
ATOM 756 C C . LEU A 1 97 ? -3.993 7.382 23.675 1.00 95.88 97 LEU A C 1
ATOM 758 O O . LEU A 1 97 ? -4.653 6.584 24.339 1.00 95.88 97 LEU A O 1
ATOM 762 N N . SER A 1 98 ? -2.795 7.085 23.179 1.00 93.69 98 SER A N 1
ATOM 763 C CA . SER A 1 98 ? -2.067 5.850 23.497 1.00 93.69 98 SER A CA 1
ATOM 764 C C . SER A 1 98 ? -0.697 6.165 24.104 1.00 93.69 98 SER A C 1
ATOM 766 O O . SER A 1 98 ? -0.230 7.301 24.033 1.00 93.69 98 SER A O 1
ATOM 768 N N . CYS A 1 99 ? -0.061 5.182 24.741 1.00 94.75 99 CYS A N 1
ATOM 769 C CA . CYS A 1 99 ? 1.245 5.334 25.384 1.00 94.75 99 CYS A CA 1
ATOM 770 C C . CYS A 1 99 ? 2.101 4.093 25.124 1.00 94.75 99 CYS A C 1
ATOM 772 O O . CYS A 1 99 ? 1.601 2.973 25.228 1.00 94.75 99 CYS A O 1
ATOM 774 N N . ASP A 1 100 ? 3.380 4.291 24.809 1.00 92.25 100 ASP A N 1
ATOM 775 C CA . ASP A 1 100 ? 4.376 3.214 24.668 1.00 92.25 100 ASP A CA 1
ATOM 776 C C . ASP A 1 100 ? 5.282 3.078 25.912 1.00 92.25 100 ASP A C 1
ATOM 778 O O . ASP A 1 100 ? 6.291 2.375 25.879 1.00 92.25 100 ASP A O 1
ATOM 782 N N . GLY A 1 101 ? 4.947 3.788 26.995 1.00 93.44 101 GLY A N 1
ATOM 783 C CA . GLY A 1 101 ? 5.726 3.882 28.233 1.00 93.44 101 GLY A CA 1
ATOM 784 C C . GLY A 1 101 ? 6.836 4.938 28.214 1.00 93.44 101 GLY A C 1
ATOM 785 O O . GLY A 1 101 ? 7.429 5.205 29.254 1.00 93.44 101 GLY A O 1
ATOM 786 N N . ARG A 1 102 ? 7.130 5.559 27.066 1.00 95.56 102 ARG A N 1
ATOM 787 C CA . ARG A 1 102 ? 8.141 6.630 26.941 1.00 95.56 102 ARG A CA 1
ATOM 788 C C . ARG A 1 102 ? 7.541 7.930 26.422 1.00 95.56 102 ARG A C 1
ATOM 790 O O . ARG A 1 102 ? 8.015 9.006 26.775 1.00 95.56 102 ARG A O 1
ATOM 797 N N . PHE A 1 103 ? 6.526 7.821 25.574 1.00 97.75 103 PHE A N 1
ATOM 798 C CA . PHE A 1 103 ? 5.828 8.925 24.944 1.00 97.75 103 PHE A CA 1
ATOM 799 C C . PHE A 1 103 ? 4.328 8.660 24.909 1.00 97.75 103 PHE A C 1
ATOM 801 O O . PHE A 1 103 ? 3.857 7.520 24.830 1.00 97.75 103 PHE A O 1
ATOM 808 N N . ILE A 1 104 ? 3.583 9.757 24.908 1.00 97.88 104 ILE A N 1
ATOM 809 C CA . ILE A 1 104 ? 2.157 9.770 24.622 1.00 97.88 104 ILE A CA 1
ATOM 810 C C . ILE A 1 104 ? 1.980 10.016 23.129 1.00 97.88 104 ILE A C 1
ATOM 812 O O . ILE A 1 104 ? 2.691 10.815 22.513 1.00 97.88 104 ILE A O 1
ATOM 816 N N . TRP A 1 105 ? 1.003 9.337 22.548 1.00 97.00 105 TRP A N 1
ATOM 817 C CA . TRP A 1 105 ? 0.713 9.398 21.129 1.00 97.00 105 TRP A CA 1
ATOM 818 C C . TRP A 1 105 ? -0.719 9.857 20.905 1.00 97.00 105 TRP A C 1
ATOM 820 O O . TRP A 1 105 ? -1.673 9.236 21.381 1.00 97.00 105 TRP A O 1
ATOM 830 N N . LEU A 1 106 ? -0.858 10.941 20.144 1.00 96.38 106 LEU A N 1
ATOM 831 C CA . LEU A 1 106 ? -2.127 11.381 19.575 1.00 96.38 106 LEU A CA 1
ATOM 832 C C . LEU A 1 106 ? -2.081 11.088 18.080 1.00 96.38 106 LEU A C 1
ATOM 834 O O . LEU A 1 106 ? -1.446 11.817 17.312 1.00 96.38 106 LEU A O 1
ATOM 838 N N . ARG A 1 107 ? -2.723 9.999 17.651 1.00 94.94 107 ARG A N 1
ATOM 839 C CA . ARG A 1 107 ? -2.513 9.452 16.301 1.00 94.94 107 ARG A CA 1
ATOM 840 C C . ARG A 1 107 ? -1.002 9.252 16.087 1.00 94.94 107 ARG A C 1
ATOM 842 O O . ARG A 1 107 ? -0.344 8.754 16.982 1.00 94.94 107 ARG A O 1
ATOM 849 N N . SER A 1 108 ? -0.423 9.709 14.974 1.00 94.00 108 SER A N 1
ATOM 850 C CA . SER A 1 108 ? 1.029 9.637 14.736 1.00 94.00 108 SER A CA 1
ATOM 851 C C . SER A 1 108 ? 1.864 10.745 15.412 1.00 94.00 108 SER A C 1
ATOM 853 O O . SER A 1 108 ? 3.072 10.830 15.157 1.00 94.00 108 SER A O 1
ATOM 855 N N . GLN A 1 109 ? 1.256 11.643 16.197 1.00 95.62 109 GLN A N 1
ATOM 856 C CA . GLN A 1 109 ? 1.957 12.738 16.878 1.00 95.62 109 GLN A CA 1
ATOM 857 C C . GLN A 1 109 ? 2.625 12.230 18.14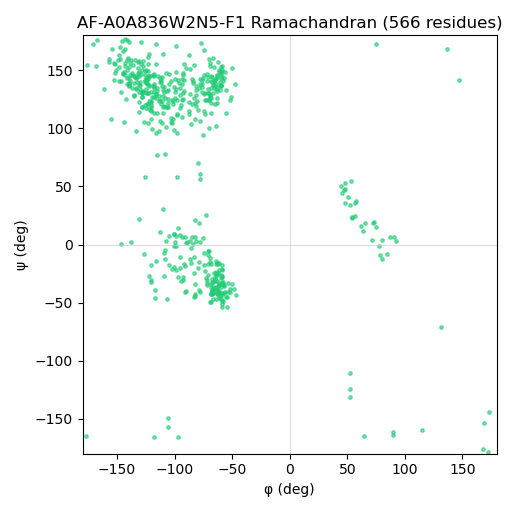7 1.00 95.62 109 GLN A C 1
ATOM 859 O O . GLN A 1 109 ? 1.948 11.732 19.041 1.00 95.62 109 GLN A O 1
ATOM 864 N N . LYS A 1 110 ? 3.940 12.430 18.235 1.00 96.81 110 LYS A N 1
ATOM 865 C CA . LYS A 1 110 ? 4.736 12.136 19.427 1.00 96.81 110 LYS A CA 1
ATOM 866 C C . LYS A 1 110 ? 4.606 13.278 20.429 1.00 96.81 110 LYS A C 1
ATOM 868 O O . LYS A 1 110 ? 4.723 14.440 20.026 1.00 96.81 110 LYS A O 1
ATOM 873 N N . ILE A 1 111 ? 4.360 12.963 21.693 1.00 97.88 111 ILE A N 1
ATOM 874 C CA . ILE A 1 111 ? 4.169 13.936 22.772 1.00 97.88 111 ILE A CA 1
ATOM 875 C C . ILE A 1 111 ? 4.938 13.440 24.001 1.00 97.88 111 ILE A C 1
ATOM 877 O O . ILE A 1 111 ? 4.886 12.253 24.328 1.00 97.88 111 ILE A O 1
ATOM 881 N N . ASP A 1 112 ? 5.676 14.323 24.668 1.00 97.62 112 ASP A N 1
ATOM 882 C CA . ASP A 1 112 ? 6.253 13.996 25.976 1.00 97.62 112 ASP A CA 1
ATOM 883 C C . ASP A 1 112 ? 5.205 14.069 27.106 1.00 97.62 112 ASP A C 1
ATOM 885 O O . ASP A 1 112 ? 4.059 14.480 26.915 1.00 97.62 112 ASP A O 1
ATOM 889 N N . PHE A 1 113 ? 5.587 13.661 28.316 1.00 98.06 113 PHE A N 1
ATOM 890 C CA . PHE A 1 113 ? 4.680 13.653 29.468 1.00 98.06 113 PHE A CA 1
ATOM 891 C C . PHE A 1 113 ? 4.319 15.049 29.999 1.00 98.06 113 PHE A C 1
ATOM 893 O O . PHE A 1 113 ? 3.466 15.157 30.886 1.00 98.06 113 PHE A O 1
ATOM 900 N N . ASP A 1 114 ? 4.919 16.113 29.465 1.00 97.06 114 ASP A N 1
ATOM 901 C CA . ASP A 1 114 ? 4.575 17.505 29.762 1.00 97.06 114 ASP A CA 1
ATOM 902 C C . ASP A 1 114 ? 3.673 18.134 28.695 1.00 97.06 114 ASP A C 1
ATOM 904 O O . ASP A 1 114 ? 3.210 19.259 28.868 1.00 97.06 114 ASP A O 1
ATOM 908 N N . GLY A 1 115 ? 3.329 17.385 27.643 1.00 96.38 115 GLY A N 1
ATOM 909 C CA . GLY A 1 115 ? 2.417 17.820 26.589 1.00 96.38 115 GLY A CA 1
ATOM 910 C C . GLY A 1 115 ? 3.109 18.505 25.412 1.00 96.38 115 GLY A C 1
ATOM 911 O O . GLY A 1 115 ? 2.426 18.991 24.505 1.00 96.38 115 GLY A O 1
ATOM 912 N N . LYS A 1 116 ? 4.447 18.537 25.372 1.00 96.75 116 LYS A N 1
ATOM 913 C CA . LYS A 1 116 ? 5.190 19.105 24.245 1.00 96.75 116 LYS A CA 1
ATOM 914 C C . LYS A 1 116 ? 5.117 18.155 23.053 1.00 96.75 116 LYS A C 1
ATOM 916 O O . LYS A 1 116 ? 5.523 16.994 23.124 1.00 96.75 116 LYS A O 1
ATOM 921 N N . ARG A 1 117 ? 4.643 18.670 21.917 1.00 96.00 117 ARG A N 1
ATOM 922 C CA . ARG A 1 117 ? 4.680 17.954 20.635 1.00 96.00 117 ARG A CA 1
ATOM 923 C C . ARG A 1 117 ? 6.120 17.849 20.131 1.00 96.00 117 ARG A C 1
ATOM 925 O O . ARG A 1 117 ? 6.822 18.853 20.042 1.00 96.00 117 ARG A O 1
ATOM 932 N N . LEU A 1 118 ? 6.530 16.641 19.759 1.00 95.00 118 LEU A N 1
ATOM 933 C CA . LEU A 1 118 ? 7.838 16.333 19.183 1.00 95.00 118 LEU A CA 1
ATOM 934 C C . LEU A 1 118 ? 7.677 15.902 17.721 1.00 95.00 118 LEU A C 1
ATOM 936 O O . LEU A 1 118 ? 6.735 15.187 17.384 1.00 95.00 118 LEU A O 1
ATOM 940 N N . GLU A 1 119 ? 8.614 16.287 16.853 1.00 92.12 119 GLU A N 1
ATOM 941 C CA . GLU A 1 119 ? 8.639 15.867 15.440 1.00 92.12 119 GLU A CA 1
ATOM 942 C C . GLU A 1 119 ? 7.320 16.121 14.681 1.00 92.12 119 GLU A C 1
ATOM 944 O O . GLU A 1 119 ? 6.734 15.200 14.107 1.00 92.12 119 GLU A O 1
ATOM 949 N N . ILE A 1 120 ? 6.843 17.369 14.694 1.00 92.44 120 ILE A N 1
ATOM 950 C CA . ILE A 1 120 ? 5.577 17.783 14.059 1.00 92.44 120 ILE A CA 1
ATOM 951 C C . ILE A 1 120 ? 5.622 17.621 12.524 1.00 92.44 120 ILE A C 1
ATOM 953 O O . ILE A 1 120 ? 4.596 17.359 11.895 1.00 92.44 120 ILE A O 1
ATOM 957 N N . GLU A 1 121 ? 6.805 17.741 11.914 1.00 89.19 121 GLU A N 1
ATOM 958 C CA . GLU A 1 121 ? 6.993 17.615 10.467 1.00 89.19 121 GLU A CA 1
ATOM 959 C C . GLU A 1 121 ? 6.528 16.255 9.910 1.00 89.19 121 GLU A C 1
ATOM 961 O O . GLU A 1 121 ? 6.768 15.183 10.478 1.00 89.19 121 GLU A O 1
ATOM 966 N N . VAL A 1 122 ? 5.900 16.294 8.730 1.00 88.44 122 VAL A N 1
ATOM 967 C CA . VAL A 1 122 ? 5.531 15.096 7.971 1.00 88.44 122 VAL A CA 1
ATOM 968 C C . VAL A 1 122 ? 6.778 14.489 7.325 1.00 88.44 122 VAL A C 1
ATOM 970 O O . VAL A 1 122 ? 7.362 15.068 6.414 1.00 88.44 122 VAL A O 1
ATOM 973 N N . LYS A 1 123 ? 7.147 13.283 7.762 1.00 89.56 123 LYS A N 1
ATOM 974 C CA . LYS A 1 123 ? 8.310 12.529 7.260 1.00 89.56 123 LYS A CA 1
ATOM 975 C C . LYS A 1 123 ? 7.936 11.462 6.225 1.00 89.56 123 LYS A C 1
ATOM 977 O O . LYS A 1 123 ? 6.750 11.182 6.013 1.00 89.56 123 LYS A O 1
ATOM 982 N N . ASP A 1 124 ? 8.929 10.854 5.566 1.00 90.75 124 ASP A N 1
ATOM 983 C CA . ASP A 1 124 ? 8.671 9.819 4.558 1.00 90.75 124 ASP A CA 1
ATOM 984 C C . ASP A 1 124 ? 8.014 8.592 5.211 1.00 90.75 124 ASP A C 1
ATOM 986 O O . ASP A 1 124 ? 8.397 8.127 6.283 1.00 90.75 124 ASP A O 1
ATOM 990 N N . VAL A 1 125 ? 7.016 8.020 4.536 1.00 92.44 125 VAL A N 1
ATOM 991 C CA . VAL A 1 125 ? 6.298 6.818 4.992 1.00 92.44 125 VAL A CA 1
ATOM 992 C C . VAL A 1 125 ? 7.208 5.598 5.190 1.00 92.44 125 VAL A C 1
ATOM 994 O O . VAL A 1 125 ? 6.809 4.637 5.842 1.00 92.44 125 VAL A O 1
ATOM 997 N N . ARG A 1 126 ? 8.413 5.599 4.614 1.00 94.12 126 ARG A N 1
ATOM 998 C CA . ARG A 1 126 ? 9.418 4.540 4.777 1.00 94.12 126 ARG A CA 1
ATOM 999 C C . ARG A 1 126 ? 10.181 4.639 6.100 1.00 94.12 126 ARG A C 1
ATOM 1001 O O . ARG A 1 126 ? 10.811 3.658 6.470 1.00 94.12 126 ARG A O 1
ATOM 1008 N N . GLU A 1 127 ? 10.115 5.763 6.811 1.00 93.94 127 GLU A N 1
ATOM 1009 C CA . GLU A 1 127 ? 10.796 5.973 8.097 1.00 93.94 127 GLU A CA 1
ATOM 1010 C C . GLU A 1 127 ? 10.023 5.314 9.255 1.00 93.94 127 GLU A C 1
ATOM 1012 O O . GLU A 1 127 ? 9.408 5.982 10.087 1.00 93.94 127 GLU A O 1
ATOM 1017 N N . GLN A 1 128 ? 10.018 3.980 9.290 1.00 94.69 128 GLN A N 1
ATOM 1018 C CA . GLN A 1 128 ? 9.294 3.162 10.274 1.00 94.69 128 GLN A CA 1
ATOM 1019 C C . GLN A 1 128 ? 10.212 2.691 11.413 1.00 94.69 128 GLN A C 1
ATOM 1021 O O . GLN A 1 128 ? 10.389 1.493 11.611 1.00 94.69 128 GLN A O 1
ATOM 1026 N N . THR A 1 129 ? 10.831 3.633 12.130 1.00 92.31 129 THR A N 1
ATOM 1027 C CA . THR A 1 129 ? 11.715 3.348 13.274 1.00 92.31 129 THR A CA 1
ATOM 1028 C C . THR A 1 129 ? 10.988 2.487 14.321 1.00 92.31 129 THR A C 1
ATOM 1030 O O . THR A 1 129 ? 10.026 2.988 14.912 1.00 92.31 129 THR A O 1
ATOM 1033 N N . PRO A 1 130 ? 11.404 1.223 14.551 1.00 92.06 130 PRO A N 1
ATOM 1034 C CA . PRO A 1 130 ? 10.652 0.264 15.363 1.00 92.06 130 PRO A CA 1
ATOM 1035 C C . PRO A 1 130 ? 10.384 0.725 16.789 1.00 92.06 130 PRO A C 1
ATOM 1037 O O . PRO A 1 130 ? 9.327 0.432 17.340 1.00 92.06 130 PRO A O 1
ATOM 1040 N N . GLU A 1 131 ? 11.323 1.463 17.375 1.00 91.94 131 GLU A N 1
ATOM 1041 C CA . GLU A 1 131 ? 11.226 1.932 18.748 1.00 91.94 131 GLU A CA 1
ATOM 1042 C C . GLU A 1 131 ? 10.016 2.842 18.930 1.00 91.94 131 GLU A C 1
ATOM 1044 O O . GLU A 1 131 ? 9.393 2.782 19.973 1.00 91.94 131 GLU A O 1
ATOM 1049 N N . ASP A 1 132 ? 9.648 3.655 17.942 1.00 93.88 132 ASP A N 1
ATOM 1050 C CA . ASP A 1 132 ? 8.510 4.574 18.045 1.00 93.88 132 ASP A CA 1
ATOM 1051 C C . ASP A 1 132 ? 7.206 3.991 17.454 1.00 93.88 132 ASP A C 1
ATOM 1053 O O . ASP A 1 132 ? 6.215 4.713 17.276 1.00 93.88 132 ASP A O 1
ATOM 1057 N N . CYS A 1 133 ? 7.189 2.708 17.084 1.00 95.19 133 CYS A N 1
ATOM 1058 C CA . CYS A 1 133 ? 5.989 2.073 16.550 1.00 95.19 133 CYS A CA 1
ATOM 1059 C C . CYS A 1 133 ? 4.920 1.914 17.636 1.00 95.19 133 CYS A C 1
ATOM 1061 O O . CYS A 1 133 ? 5.148 1.328 18.692 1.00 95.19 133 CYS A O 1
ATOM 1063 N N . HIS A 1 134 ? 3.717 2.389 17.340 1.00 95.81 134 HIS A N 1
ATOM 1064 C CA . HIS A 1 134 ? 2.567 2.342 18.237 1.00 95.81 134 HIS A CA 1
ATOM 1065 C C . HIS A 1 134 ? 1.289 2.091 17.435 1.00 95.81 134 HIS A C 1
ATOM 1067 O O . HIS A 1 134 ? 1.283 2.143 16.201 1.00 95.81 134 HIS A O 1
ATOM 1073 N N . LEU A 1 135 ? 0.202 1.787 18.145 1.00 95.62 135 LEU A N 1
ATOM 1074 C CA . LEU A 1 135 ? -1.115 1.610 17.551 1.00 95.62 135 LEU A CA 1
ATOM 1075 C C . LEU A 1 135 ? -1.796 2.969 17.364 1.00 95.62 135 LEU A C 1
ATOM 1077 O O . LEU A 1 135 ? -1.960 3.716 18.323 1.00 95.62 135 LEU A O 1
ATOM 1081 N N . PHE A 1 136 ? -2.240 3.268 16.146 1.00 95.44 136 PHE A N 1
ATOM 1082 C CA . PHE A 1 136 ? -3.035 4.462 15.866 1.00 95.44 136 PHE A CA 1
ATOM 1083 C C . PHE A 1 136 ? -3.918 4.292 14.627 1.00 95.44 136 PHE A C 1
ATOM 1085 O O . PHE A 1 136 ? -3.733 3.377 13.825 1.00 95.44 136 PHE A O 1
ATOM 1092 N N . CYS A 1 137 ? -4.856 5.217 14.421 1.00 93.94 137 CYS A N 1
ATOM 1093 C CA . CYS A 1 137 ? -5.641 5.321 13.194 1.00 93.94 137 CYS A CA 1
ATOM 1094 C C . CYS A 1 137 ? -5.630 6.767 12.682 1.00 93.94 137 CYS A C 1
ATOM 1096 O O . CYS A 1 137 ? -5.788 7.720 13.445 1.00 93.94 137 CYS A O 1
ATOM 1098 N N . GLN A 1 138 ? -5.462 6.958 11.371 1.00 89.06 138 GLN A N 1
ATOM 1099 C CA . GLN A 1 138 ? -5.447 8.302 10.779 1.00 89.06 138 GLN A CA 1
ATOM 1100 C C . GLN A 1 138 ? -6.831 8.974 10.781 1.00 89.06 138 GLN A C 1
ATOM 1102 O O . GLN A 1 138 ? -6.902 10.199 10.789 1.00 89.06 138 GLN A O 1
ATOM 1107 N N . ALA A 1 139 ? -7.915 8.192 10.774 1.00 90.06 139 ALA A N 1
ATOM 1108 C CA . ALA A 1 139 ? -9.286 8.709 10.843 1.00 90.06 139 ALA A CA 1
ATOM 1109 C C . ALA A 1 139 ? -9.823 8.782 12.277 1.00 90.06 139 ALA A C 1
ATOM 1111 O O . ALA A 1 139 ? -10.529 9.717 12.634 1.00 90.06 139 ALA A O 1
ATOM 1112 N N . GLY A 1 140 ? -9.369 7.890 13.151 1.00 91.94 140 GLY A N 1
ATOM 1113 C CA . GLY A 1 140 ? -9.765 7.836 14.556 1.00 91.94 140 GLY A CA 1
ATOM 1114 C C . GLY A 1 140 ? -9.768 6.389 15.012 1.00 91.94 140 GLY A C 1
ATOM 1115 O O . GLY A 1 140 ? -10.154 5.524 14.225 1.00 91.94 140 GLY A O 1
ATOM 1116 N N . LEU A 1 141 ? -9.343 6.093 16.238 1.00 92.81 141 LEU A N 1
ATOM 1117 C CA . LEU A 1 141 ? -9.465 4.726 16.762 1.00 92.81 141 LEU A CA 1
ATOM 1118 C C . LEU A 1 141 ? -10.935 4.291 16.847 1.00 92.81 141 LEU A C 1
ATOM 1120 O O . LEU A 1 141 ? -11.223 3.112 16.723 1.00 92.81 141 LEU A O 1
ATOM 1124 N N . LEU A 1 142 ? -11.861 5.247 16.943 1.00 88.38 142 LEU A N 1
ATOM 1125 C CA . LEU A 1 142 ? -13.306 5.008 16.980 1.00 88.38 142 LEU A CA 1
ATOM 1126 C C . LEU A 1 142 ? -13.997 5.081 15.601 1.00 88.38 142 LEU A C 1
ATOM 1128 O O . LEU A 1 142 ? -15.221 5.043 15.545 1.00 88.38 142 LEU A O 1
ATOM 1132 N N . ASP A 1 143 ? -13.253 5.218 14.494 1.00 90.25 143 ASP A N 1
ATOM 1133 C CA . ASP A 1 143 ? -13.841 5.209 13.143 1.00 90.25 143 ASP A CA 1
ATOM 1134 C C . ASP A 1 143 ? -14.336 3.803 12.776 1.00 90.25 143 ASP A C 1
ATOM 1136 O O . ASP A 1 143 ? -13.555 2.948 12.355 1.00 90.25 143 ASP A O 1
ATOM 1140 N N . ASP A 1 144 ? -15.643 3.577 12.899 1.00 90.25 144 ASP A N 1
ATOM 1141 C CA . ASP A 1 144 ? -16.288 2.309 12.553 1.00 90.25 144 ASP A CA 1
ATOM 1142 C C . ASP A 1 144 ? -16.952 2.307 11.168 1.00 90.25 144 ASP A C 1
ATOM 1144 O O . ASP A 1 144 ? -17.583 1.321 10.780 1.00 90.25 144 ASP A O 1
ATOM 1148 N N . SER A 1 145 ? -16.741 3.371 10.384 1.00 89.31 145 SER A N 1
ATOM 1149 C CA . SER A 1 145 ? -17.325 3.546 9.048 1.00 89.31 145 SER A CA 1
ATOM 1150 C C . SER A 1 145 ? -16.896 2.479 8.043 1.00 89.31 145 SER A C 1
ATOM 1152 O O . SER A 1 145 ? -17.485 2.357 6.968 1.00 89.31 145 SER A O 1
ATOM 1154 N N . TYR A 1 146 ? -15.822 1.739 8.347 1.00 89.69 146 TYR A N 1
ATOM 1155 C CA . TYR A 1 146 ? -15.216 0.787 7.424 1.00 89.69 146 TYR A CA 1
ATOM 1156 C C . TYR A 1 146 ? -14.805 1.441 6.090 1.00 89.69 146 TYR A C 1
ATOM 1158 O O . TYR A 1 146 ? -14.634 0.759 5.069 1.00 89.69 146 TYR A O 1
ATOM 1166 N N . PHE A 1 147 ? -14.561 2.758 6.075 1.00 91.06 147 PHE A N 1
ATOM 1167 C CA . PHE A 1 147 ? -14.194 3.467 4.856 1.00 91.06 147 PHE A CA 1
ATOM 1168 C C . PHE A 1 147 ? -12.904 2.909 4.257 1.00 91.06 147 PHE A C 1
ATOM 1170 O O . PHE A 1 147 ? -11.932 2.597 4.944 1.00 91.06 147 PHE A O 1
ATOM 1177 N N . PHE A 1 148 ? -12.856 2.732 2.938 1.00 86.88 148 PHE A N 1
ATOM 1178 C CA . PHE A 1 148 ? -11.815 1.894 2.355 1.00 86.88 148 PHE A CA 1
ATOM 1179 C C . PHE A 1 148 ? -10.390 2.493 2.408 1.00 86.88 148 PHE A C 1
ATOM 1181 O O . PHE A 1 148 ? -9.429 1.810 2.056 1.00 86.88 148 PHE A O 1
ATOM 1188 N N . ARG A 1 149 ? -10.204 3.734 2.854 1.00 91.00 149 ARG A N 1
ATOM 1189 C CA . ARG A 1 149 ? -8.868 4.331 3.036 1.00 91.00 149 ARG A CA 1
ATOM 1190 C C . ARG A 1 149 ? -8.460 4.474 4.499 1.00 91.00 149 ARG A C 1
ATOM 1192 O O . ARG A 1 149 ? -7.383 5.001 4.755 1.00 91.00 149 ARG A O 1
ATOM 1199 N N . THR A 1 150 ? -9.292 4.008 5.428 1.00 91.38 150 THR A N 1
ATOM 1200 C CA . THR A 1 150 ? -9.046 4.090 6.869 1.00 91.38 150 THR A CA 1
ATOM 1201 C C . THR A 1 150 ? -8.807 2.703 7.438 1.00 91.38 150 THR A C 1
ATOM 1203 O O . THR A 1 150 ? -9.394 1.708 7.005 1.00 91.38 150 THR A O 1
ATOM 1206 N N . TYR A 1 151 ? -7.852 2.624 8.351 1.00 95.25 151 TYR A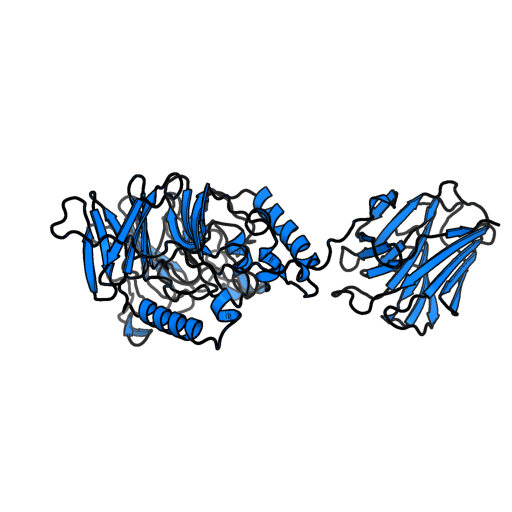 N 1
ATOM 1207 C CA . TYR A 1 151 ? -7.458 1.406 9.037 1.00 95.25 151 TYR A CA 1
ATOM 1208 C C . TYR A 1 151 ? -6.554 1.788 10.205 1.00 95.25 151 TYR A C 1
ATOM 1210 O O . TYR A 1 151 ? -5.862 2.813 10.186 1.00 95.25 151 TYR A O 1
ATOM 1218 N N . TRP A 1 152 ? -6.550 0.930 11.210 1.00 97.00 152 TRP A N 1
ATOM 1219 C CA . TRP A 1 152 ? -5.583 0.958 12.285 1.00 97.00 152 TRP A CA 1
ATOM 1220 C C . TRP A 1 152 ? -4.224 0.515 11.756 1.00 97.00 152 TRP A C 1
ATOM 1222 O O . TRP A 1 152 ? -4.121 -0.352 10.885 1.00 97.00 152 TRP A O 1
ATOM 1232 N N . THR A 1 153 ? -3.182 1.133 12.286 1.00 96.56 153 THR A N 1
ATOM 1233 C CA . THR A 1 153 ? -1.787 0.939 11.912 1.00 96.56 153 THR A CA 1
ATOM 1234 C C . THR A 1 153 ? -0.995 0.663 13.176 1.00 96.56 153 THR A C 1
ATOM 1236 O O . THR A 1 153 ? -1.110 1.420 14.136 1.00 96.56 153 THR A O 1
ATOM 1239 N N . TYR A 1 154 ? -0.178 -0.388 13.167 1.00 97.56 154 TYR A N 1
ATOM 1240 C CA . TYR A 1 154 ? 0.903 -0.531 14.134 1.00 97.56 154 TYR A CA 1
ATOM 1241 C C . TYR A 1 154 ? 2.210 -0.127 13.459 1.00 97.56 154 TYR A C 1
ATOM 1243 O O . TYR A 1 154 ? 2.774 -0.890 12.678 1.00 97.56 154 TYR A O 1
ATOM 1251 N N . GLY A 1 155 ? 2.651 1.105 13.682 1.00 95.94 155 GLY A N 1
ATOM 1252 C CA . GLY A 1 155 ? 3.777 1.688 12.960 1.00 95.94 155 GLY A CA 1
ATOM 1253 C C . GLY A 1 155 ? 4.110 3.082 13.467 1.00 95.94 155 GLY A C 1
ATOM 1254 O O . GLY A 1 155 ? 3.635 3.493 14.523 1.00 95.94 155 GLY A O 1
ATOM 1255 N N . ARG A 1 156 ? 4.903 3.834 12.702 1.00 93.62 156 ARG A N 1
ATOM 1256 C CA . ARG A 1 156 ? 5.332 5.188 13.075 1.00 93.62 156 ARG A CA 1
ATOM 1257 C C . ARG A 1 156 ? 4.844 6.275 12.126 1.00 93.62 156 ARG A C 1
ATOM 1259 O O . ARG A 1 156 ? 4.514 7.379 12.573 1.00 93.62 156 ARG A O 1
ATOM 1266 N N . ARG A 1 157 ? 4.842 6.000 10.818 1.00 92.25 157 ARG A N 1
ATOM 1267 C CA . ARG A 1 157 ? 4.521 6.993 9.779 1.00 92.25 157 ARG A CA 1
ATOM 1268 C C . ARG A 1 157 ? 3.380 6.529 8.897 1.00 92.25 157 ARG A C 1
ATOM 1270 O O . ARG A 1 157 ? 3.337 5.386 8.447 1.00 92.25 157 ARG A O 1
ATOM 1277 N N . MET A 1 158 ? 2.496 7.462 8.582 1.00 87.94 158 MET A N 1
ATOM 1278 C CA . MET A 1 158 ? 1.426 7.281 7.616 1.00 87.94 158 MET A CA 1
ATOM 1279 C C . MET A 1 158 ? 1.293 8.554 6.789 1.00 87.94 158 MET A C 1
ATOM 1281 O O . MET A 1 158 ? 1.456 9.656 7.303 1.00 87.94 158 MET A O 1
ATOM 1285 N N . ILE A 1 159 ? 1.002 8.392 5.501 1.00 88.19 159 ILE A N 1
ATOM 1286 C CA . ILE A 1 159 ? 0.717 9.498 4.587 1.00 88.19 159 ILE A CA 1
ATOM 1287 C C . ILE A 1 159 ? -0.658 9.291 3.957 1.00 88.19 159 ILE A C 1
ATOM 1289 O O . ILE A 1 159 ? -1.072 8.159 3.699 1.00 88.19 159 ILE A O 1
ATOM 1293 N N . GLY A 1 160 ? -1.366 10.391 3.719 1.00 83.00 160 GLY A N 1
ATOM 1294 C CA . GLY A 1 160 ? -2.728 10.399 3.196 1.00 83.00 160 GLY A CA 1
ATOM 1295 C C . GLY A 1 160 ? -2.810 10.608 1.681 1.00 83.00 160 GLY A C 1
ATOM 1296 O O . GLY A 1 160 ? -1.828 10.519 0.940 1.00 83.00 160 GLY A O 1
ATOM 1297 N N . GLY A 1 161 ? -4.017 10.914 1.203 1.00 84.00 161 GLY A N 1
ATOM 1298 C CA . GLY A 1 161 ? -4.291 11.193 -0.211 1.00 84.00 161 GLY A CA 1
ATOM 1299 C C . GLY A 1 161 ? -4.311 9.947 -1.103 1.00 84.00 161 GLY A C 1
ATOM 1300 O O . GLY A 1 161 ? -3.966 8.851 -0.674 1.00 84.00 161 GLY A O 1
ATOM 1301 N N . TYR A 1 162 ? -4.712 10.115 -2.369 1.00 84.44 162 TYR A N 1
ATOM 1302 C CA . TYR A 1 162 ? -5.052 9.027 -3.308 1.00 84.44 162 TYR A CA 1
ATOM 1303 C C . TYR A 1 162 ? -4.027 7.877 -3.395 1.00 84.44 162 TYR A C 1
ATOM 1305 O O . TYR A 1 162 ? -4.418 6.714 -3.513 1.00 84.44 162 TYR A O 1
ATOM 1313 N N . GLY A 1 163 ? -2.729 8.196 -3.339 1.00 84.06 163 GLY A N 1
ATOM 1314 C CA . GLY A 1 163 ? -1.636 7.220 -3.429 1.00 84.06 163 GLY A CA 1
ATOM 1315 C C . GLY A 1 163 ? -0.865 6.975 -2.130 1.00 84.06 163 GLY A C 1
ATOM 1316 O O . GLY A 1 163 ? -0.003 6.100 -2.118 1.00 84.06 163 GLY A O 1
ATOM 1317 N N . GLY A 1 164 ? -1.119 7.743 -1.066 1.00 89.38 164 GLY A N 1
ATOM 1318 C CA . GLY A 1 164 ? -0.355 7.652 0.180 1.00 89.38 164 GLY A CA 1
ATOM 1319 C C . GLY A 1 164 ? -0.844 6.543 1.105 1.00 89.38 164 GLY A C 1
ATOM 1320 O O . GLY A 1 164 ? -0.028 5.745 1.566 1.00 89.38 164 GLY A O 1
ATOM 1321 N N . TRP A 1 165 ? -2.164 6.432 1.287 1.00 92.50 165 TRP A N 1
ATOM 1322 C CA . TRP A 1 165 ? -2.773 5.467 2.211 1.00 92.50 165 TRP A CA 1
ATOM 1323 C C . TRP A 1 165 ? -2.299 4.035 1.907 1.00 92.50 165 TRP A C 1
ATOM 1325 O O . TRP A 1 165 ? -1.654 3.386 2.720 1.00 92.50 165 TRP A O 1
ATOM 1335 N N . LEU A 1 166 ? -2.448 3.582 0.661 1.00 94.25 166 LEU A N 1
ATOM 1336 C CA . LEU A 1 166 ? -2.036 2.238 0.250 1.00 94.25 166 LEU A CA 1
ATOM 1337 C C . LEU A 1 166 ? -0.542 1.978 0.468 1.00 94.25 166 LEU A C 1
ATOM 1339 O O . LEU A 1 166 ? -0.160 0.831 0.660 1.00 94.25 166 LEU A O 1
ATOM 1343 N N . ARG A 1 167 ? 0.321 3.006 0.427 1.00 93.88 167 ARG A N 1
ATOM 1344 C CA . ARG A 1 167 ? 1.755 2.822 0.686 1.00 93.88 167 ARG A CA 1
ATOM 1345 C C . ARG A 1 167 ? 1.967 2.484 2.152 1.00 93.88 167 ARG A C 1
ATOM 1347 O O . ARG A 1 167 ? 2.621 1.488 2.419 1.00 93.88 167 ARG A O 1
ATOM 1354 N N . ALA A 1 168 ? 1.381 3.253 3.069 1.00 92.00 168 ALA A N 1
ATOM 1355 C CA . ALA A 1 168 ? 1.495 2.992 4.502 1.00 92.00 168 ALA A CA 1
ATOM 1356 C C . ALA A 1 168 ? 0.970 1.591 4.862 1.00 92.00 168 ALA A C 1
ATOM 1358 O O . ALA A 1 168 ? 1.699 0.806 5.462 1.00 92.00 168 ALA A O 1
ATOM 1359 N N . GLY A 1 169 ? -0.226 1.226 4.383 1.00 94.69 169 GLY A N 1
ATOM 1360 C CA . GLY A 1 169 ? -0.829 -0.086 4.659 1.00 94.69 169 GLY A CA 1
ATOM 1361 C C . GLY A 1 169 ? -0.064 -1.294 4.092 1.00 94.69 169 GLY A C 1
ATOM 1362 O O . GLY A 1 169 ? -0.322 -2.426 4.486 1.00 94.69 169 GLY A O 1
ATOM 1363 N N . ARG A 1 170 ? 0.892 -1.085 3.176 1.00 96.88 170 ARG A N 1
ATOM 1364 C CA . ARG A 1 170 ? 1.781 -2.147 2.663 1.00 96.88 170 ARG A CA 1
ATOM 1365 C C . ARG A 1 170 ? 3.073 -2.293 3.458 1.00 96.88 170 ARG A C 1
ATOM 1367 O O . ARG A 1 170 ? 3.769 -3.288 3.270 1.00 96.88 170 ARG A O 1
ATOM 1374 N N . LEU A 1 171 ? 3.462 -1.293 4.246 1.00 97.00 171 LEU A N 1
ATOM 1375 C CA . LEU A 1 171 ? 4.768 -1.291 4.907 1.00 97.00 171 LEU A CA 1
ATOM 1376 C C . LEU A 1 171 ? 4.718 -1.848 6.323 1.00 97.00 171 LEU A C 1
ATOM 1378 O O . LEU A 1 171 ? 5.697 -2.438 6.754 1.00 97.00 171 LEU A O 1
ATOM 1382 N N . VAL A 1 172 ? 3.601 -1.678 7.020 1.00 97.50 172 VAL A N 1
ATOM 1383 C CA . VAL A 1 172 ? 3.455 -2.018 8.439 1.00 97.50 172 VAL A CA 1
ATOM 1384 C C . VAL A 1 172 ? 2.150 -2.779 8.688 1.00 97.50 172 VAL A C 1
ATOM 1386 O O . VAL A 1 172 ? 1.241 -2.694 7.849 1.00 97.50 172 VAL A O 1
ATOM 1389 N N . PRO A 1 173 ? 2.032 -3.539 9.798 1.00 98.00 173 PRO A N 1
ATOM 1390 C CA . PRO A 1 173 ? 0.782 -4.196 10.157 1.00 98.00 173 PRO A CA 1
ATOM 1391 C C . PRO A 1 173 ? -0.375 -3.196 10.163 1.00 98.00 173 PRO A C 1
ATOM 1393 O O . PRO A 1 173 ? -0.325 -2.153 10.819 1.00 98.00 173 PRO A O 1
ATOM 1396 N N . SER A 1 174 ? -1.413 -3.505 9.391 1.00 97.12 174 SER A N 1
ATOM 1397 C CA . SER A 1 174 ? -2.582 -2.648 9.250 1.00 97.12 174 SER A CA 1
ATOM 1398 C C . SER A 1 174 ? -3.856 -3.464 9.094 1.00 97.12 174 SER A C 1
ATOM 1400 O O . SER A 1 174 ? -3.856 -4.556 8.520 1.00 97.12 174 SER A O 1
ATOM 1402 N N . GLY A 1 175 ? -4.958 -2.942 9.620 1.00 96.75 175 GLY A N 1
ATOM 1403 C CA . GLY A 1 175 ? -6.233 -3.643 9.600 1.00 96.75 175 GLY A CA 1
ATOM 1404 C C . GLY A 1 175 ? -7.391 -2.779 10.061 1.00 96.75 175 GLY A C 1
ATOM 1405 O O . GLY A 1 175 ? -7.208 -1.658 10.515 1.00 96.75 175 GLY A O 1
ATOM 1406 N N . ARG A 1 176 ? -8.609 -3.295 9.927 1.00 96.38 176 ARG A N 1
ATOM 1407 C CA . ARG A 1 176 ? -9.807 -2.639 10.460 1.00 96.38 176 ARG A CA 1
ATOM 1408 C C . ARG A 1 176 ? -9.751 -2.539 11.971 1.00 96.38 176 ARG A C 1
ATOM 1410 O O . ARG A 1 176 ? -10.147 -1.524 12.511 1.00 96.38 176 ARG A O 1
ATOM 1417 N N . ILE A 1 177 ? -9.216 -3.572 12.608 1.00 97.06 177 ILE A N 1
ATOM 1418 C CA . ILE A 1 177 ? -8.988 -3.632 14.042 1.00 97.06 177 ILE A CA 1
ATOM 1419 C C . ILE A 1 177 ? -7.722 -4.446 14.299 1.00 97.06 177 ILE A C 1
ATOM 1421 O O . ILE A 1 177 ? -7.463 -5.432 13.595 1.00 97.06 177 ILE A O 1
ATOM 1425 N N . LEU A 1 178 ? -6.926 -4.010 15.272 1.00 97.81 178 LEU A N 1
ATOM 1426 C CA . LEU A 1 178 ? -5.664 -4.632 15.661 1.00 97.81 178 LEU A CA 1
ATOM 1427 C C . LEU A 1 178 ? -5.620 -4.812 17.180 1.00 97.81 178 LEU A C 1
ATOM 1429 O O . LEU A 1 178 ? -6.097 -3.965 17.925 1.00 97.81 178 LEU A O 1
ATOM 1433 N N . CYS A 1 179 ? -4.966 -5.870 17.635 1.00 96.75 179 CYS A N 1
ATOM 1434 C CA . CYS A 1 179 ? -4.537 -6.045 19.016 1.00 96.75 179 CYS A CA 1
ATOM 1435 C C . CYS A 1 179 ? -3.052 -6.372 19.037 1.00 96.75 179 CYS A C 1
ATOM 1437 O O . CYS A 1 179 ? -2.522 -6.946 18.087 1.00 96.75 179 CYS A O 1
ATOM 1439 N N . VAL A 1 180 ? -2.377 -6.046 20.132 1.00 96.12 180 VAL A N 1
ATOM 1440 C CA . VAL A 1 180 ? -0.941 -6.288 20.272 1.00 96.12 180 VAL A CA 1
ATOM 1441 C C . VAL A 1 180 ? -0.648 -6.971 21.596 1.00 96.12 180 VAL A C 1
ATOM 1443 O O . VAL A 1 180 ? -1.318 -6.706 22.591 1.00 96.12 180 VAL A O 1
ATOM 1446 N N . ASP A 1 181 ? 0.337 -7.861 21.597 1.00 95.31 181 ASP A N 1
ATOM 1447 C CA . ASP A 1 181 ? 1.021 -8.281 22.824 1.00 95.31 181 ASP A CA 1
ATOM 1448 C C . ASP A 1 181 ? 2.414 -7.641 22.860 1.00 95.31 181 ASP A C 1
ATOM 1450 O O . ASP A 1 181 ? 2.613 -6.622 22.211 1.00 95.31 181 ASP A O 1
ATOM 1454 N N . ASP A 1 182 ? 3.386 -8.194 23.581 1.00 92.38 182 ASP A N 1
ATOM 1455 C CA . ASP A 1 182 ? 4.745 -7.644 23.630 1.00 92.38 182 ASP A CA 1
ATOM 1456 C C . ASP A 1 182 ? 5.509 -7.754 22.299 1.00 92.38 182 ASP A C 1
ATOM 1458 O O . ASP A 1 182 ? 6.305 -6.875 21.971 1.00 92.38 182 ASP A O 1
ATOM 1462 N N . THR A 1 183 ? 5.221 -8.770 21.488 1.00 93.56 183 THR A N 1
ATOM 1463 C CA . THR A 1 183 ? 6.048 -9.223 20.352 1.00 93.56 183 THR A CA 1
ATOM 1464 C C . THR A 1 183 ? 5.342 -9.168 18.992 1.00 93.56 183 THR A C 1
ATOM 1466 O O . THR A 1 183 ? 5.983 -8.908 17.973 1.00 93.56 183 THR A O 1
ATOM 1469 N N . HIS A 1 184 ? 4.024 -9.340 18.967 1.00 97.94 184 HIS A N 1
ATOM 1470 C CA . HIS A 1 184 ? 3.218 -9.526 17.770 1.00 97.94 184 HIS A CA 1
ATOM 1471 C C . HIS A 1 184 ? 2.038 -8.552 17.699 1.00 97.94 184 HIS A C 1
ATOM 1473 O O . HIS A 1 184 ? 1.532 -8.036 18.702 1.00 97.94 184 HIS A O 1
ATOM 1479 N N . VAL A 1 185 ? 1.574 -8.357 16.469 1.00 98.44 185 VAL A N 1
ATOM 1480 C CA . VAL A 1 185 ? 0.324 -7.695 16.107 1.00 98.44 185 VAL A CA 1
ATOM 1481 C C . VAL A 1 185 ? -0.633 -8.746 15.561 1.00 98.44 185 VAL A C 1
ATOM 1483 O O . VAL A 1 185 ? -0.311 -9.471 14.620 1.00 98.44 185 VAL A O 1
ATOM 1486 N N . TYR A 1 186 ? -1.833 -8.787 16.118 1.00 98.69 186 TYR A N 1
ATOM 1487 C CA . TYR A 1 186 ? -2.957 -9.584 15.649 1.00 98.69 186 TYR A CA 1
ATOM 1488 C C . TYR A 1 186 ? -3.952 -8.651 14.987 1.00 98.69 186 TYR A C 1
ATOM 1490 O O . TYR A 1 186 ? -4.270 -7.603 15.544 1.00 98.69 186 TYR A O 1
ATOM 1498 N N . GLY A 1 187 ? -4.453 -8.998 13.810 1.00 98.25 187 GLY A N 1
ATOM 1499 C CA . GLY A 1 187 ? -5.286 -8.064 13.068 1.00 98.25 187 GLY A CA 1
ATOM 1500 C C . GLY A 1 187 ? -6.293 -8.727 12.164 1.00 98.25 187 GLY A C 1
ATOM 1501 O O . GLY A 1 187 ? -6.020 -9.774 11.587 1.00 98.25 187 GLY A O 1
ATOM 1502 N N . PHE A 1 188 ? -7.442 -8.075 12.009 1.00 98.50 188 PHE A N 1
ATOM 1503 C CA . PHE A 1 188 ? -8.343 -8.316 10.890 1.00 98.50 188 PHE A CA 1
ATOM 1504 C C . PHE A 1 188 ? -8.138 -7.199 9.871 1.00 98.50 188 PHE A C 1
ATOM 1506 O O . PHE A 1 188 ? -8.498 -6.045 10.114 1.00 98.50 188 PHE A O 1
ATOM 1513 N N . GLY A 1 189 ? -7.508 -7.515 8.746 1.00 97.12 189 GLY A N 1
ATOM 1514 C CA . GLY A 1 189 ? -7.055 -6.531 7.767 1.00 97.12 189 GLY A CA 1
ATOM 1515 C C . GLY A 1 189 ? -7.253 -7.002 6.342 1.00 97.12 189 GLY A C 1
ATOM 1516 O O . GLY A 1 189 ? -7.732 -8.102 6.101 1.00 97.12 189 GLY A O 1
ATOM 1517 N N . ARG A 1 190 ? -6.954 -6.137 5.374 1.00 95.88 190 ARG A N 1
ATOM 1518 C CA . ARG A 1 190 ? -7.090 -6.506 3.961 1.00 95.88 190 ARG A CA 1
ATOM 1519 C C . ARG A 1 190 ? -6.020 -7.492 3.552 1.00 95.88 190 ARG A C 1
ATOM 1521 O O . ARG A 1 190 ? -4.867 -7.331 3.951 1.00 95.88 190 ARG A O 1
ATOM 1528 N N . LYS A 1 191 ? -6.363 -8.394 2.632 1.00 97.25 191 LYS A N 1
ATOM 1529 C CA . LYS A 1 191 ? -5.323 -9.144 1.932 1.00 97.25 191 LYS A CA 1
ATOM 1530 C C . LYS A 1 191 ? -4.444 -8.178 1.117 1.00 97.25 191 LYS A C 1
ATOM 1532 O O . LYS A 1 191 ? -4.957 -7.188 0.574 1.00 97.25 191 LYS A O 1
ATOM 1537 N N . PRO A 1 192 ? -3.126 -8.422 1.018 1.00 97.25 192 PRO A N 1
ATOM 1538 C CA . PRO A 1 192 ? -2.183 -7.472 0.427 1.00 97.25 192 PRO A CA 1
ATOM 1539 C C . PRO A 1 192 ? -2.484 -7.064 -1.020 1.00 97.25 192 PRO A C 1
ATOM 1541 O O . PRO A 1 192 ? -2.205 -5.923 -1.404 1.00 97.25 192 PRO A O 1
ATOM 1544 N N . GLU A 1 193 ? -3.054 -7.944 -1.840 1.00 96.88 193 GLU A N 1
ATOM 1545 C CA . GLU A 1 193 ? -3.429 -7.649 -3.225 1.00 96.88 193 GLU A CA 1
ATOM 1546 C C . GLU A 1 193 ? -4.505 -6.553 -3.318 1.00 96.88 193 GLU A C 1
ATOM 1548 O O . GLU A 1 193 ? -4.422 -5.705 -4.209 1.00 96.88 193 GLU A O 1
ATOM 1553 N N . PHE A 1 194 ? -5.402 -6.462 -2.328 1.00 96.88 194 PHE A N 1
ATOM 1554 C CA . PHE A 1 194 ? -6.464 -5.449 -2.242 1.00 96.88 194 PHE A CA 1
ATOM 1555 C C . PHE A 1 194 ? -6.038 -4.159 -1.518 1.00 96.88 194 PHE A C 1
ATOM 1557 O O . PHE A 1 194 ? -6.837 -3.230 -1.378 1.00 96.88 194 PHE A O 1
ATOM 1564 N N . MET A 1 195 ? -4.776 -4.038 -1.083 1.00 96.44 195 MET A N 1
ATOM 1565 C CA . MET A 1 195 ? -4.210 -2.778 -0.570 1.00 96.44 195 MET A CA 1
ATOM 1566 C C . MET A 1 195 ? -3.854 -1.825 -1.734 1.00 96.44 195 MET A C 1
ATOM 1568 O O . MET A 1 195 ? -2.690 -1.478 -1.974 1.00 96.44 195 MET A O 1
ATOM 1572 N N . VAL A 1 196 ? -4.880 -1.455 -2.509 1.00 95.56 196 VAL A N 1
ATOM 1573 C CA . VAL A 1 196 ? -4.890 -0.567 -3.689 1.00 95.56 196 VAL A CA 1
ATOM 1574 C C . VAL A 1 196 ? -6.205 0.199 -3.764 1.00 95.56 196 VAL A C 1
ATOM 1576 O O . VAL A 1 196 ? -7.167 -0.159 -3.092 1.00 95.56 196 VAL A O 1
ATOM 1579 N N . ASN A 1 197 ? -6.302 1.197 -4.646 1.00 93.81 197 ASN A N 1
ATOM 1580 C CA . ASN A 1 197 ? -7.620 1.667 -5.077 1.00 93.81 197 ASN A CA 1
ATOM 1581 C C . ASN A 1 197 ? -8.315 0.520 -5.829 1.00 93.81 197 ASN A C 1
ATOM 1583 O O . ASN A 1 197 ? -7.950 0.232 -6.964 1.00 93.81 197 ASN A O 1
ATOM 1587 N N . SER A 1 198 ? -9.239 -0.166 -5.157 1.00 91.75 198 SER A N 1
ATOM 1588 C CA . SER A 1 198 ? -9.803 -1.443 -5.591 1.00 91.75 198 SER A CA 1
ATOM 1589 C C . SER A 1 198 ? -11.315 -1.353 -5.754 1.00 91.75 198 SER A C 1
ATOM 1591 O O . SER A 1 198 ? -11.970 -0.668 -4.972 1.00 91.75 198 SER A O 1
ATOM 1593 N N . SER A 1 199 ? -11.861 -2.073 -6.735 1.00 90.75 199 SER A N 1
ATOM 1594 C CA . SER A 1 199 ? -13.305 -2.300 -6.888 1.00 90.75 199 SER A CA 1
ATOM 1595 C C . SER A 1 199 ? -13.832 -3.450 -6.023 1.00 90.75 199 SER A C 1
ATOM 1597 O O . SER A 1 199 ? -15.037 -3.635 -5.936 1.00 90.75 199 SER A O 1
ATOM 1599 N N . VAL A 1 200 ? -12.921 -4.231 -5.438 1.00 93.50 200 VAL A N 1
ATOM 1600 C CA . VAL A 1 200 ? -13.187 -5.444 -4.660 1.00 93.50 200 VAL A CA 1
ATOM 1601 C C . VAL A 1 200 ? -12.276 -5.451 -3.439 1.00 93.50 200 VAL A C 1
ATOM 1603 O O . VAL A 1 200 ? -11.102 -5.083 -3.536 1.00 93.50 200 VAL A O 1
ATOM 1606 N N . ILE A 1 201 ? -12.772 -5.874 -2.288 1.00 93.62 201 ILE A N 1
ATOM 1607 C CA . ILE A 1 201 ? -12.017 -5.951 -1.044 1.00 93.62 201 ILE A CA 1
ATOM 1608 C C . ILE A 1 201 ? -12.209 -7.335 -0.434 1.00 93.62 201 ILE A C 1
ATOM 1610 O O . ILE A 1 201 ? -13.316 -7.845 -0.319 1.00 93.62 201 ILE A O 1
ATOM 1614 N N . GLN A 1 202 ? -11.104 -7.933 0.004 1.00 96.00 202 GLN A N 1
ATOM 1615 C CA . GLN A 1 202 ? -11.133 -9.120 0.845 1.00 96.00 202 GLN A CA 1
ATOM 1616 C C . GLN A 1 202 ? -10.255 -8.933 2.068 1.00 96.00 202 GLN A C 1
ATOM 1618 O O . GLN A 1 202 ? -9.215 -8.263 2.015 1.00 96.00 202 GLN A O 1
ATOM 1623 N N . TYR A 1 203 ? -10.689 -9.545 3.164 1.00 97.25 203 TYR A N 1
ATOM 1624 C CA . TYR A 1 203 ? -10.025 -9.476 4.456 1.00 97.25 203 TYR A CA 1
ATOM 1625 C C . TYR A 1 203 ? -9.396 -10.813 4.842 1.00 97.25 203 TYR A C 1
ATOM 1627 O O . TYR A 1 203 ? -9.695 -11.864 4.281 1.00 97.25 203 TYR A O 1
ATOM 1635 N N . GLU A 1 204 ? -8.512 -10.756 5.818 1.00 98.06 204 GLU A N 1
ATOM 1636 C CA . GLU A 1 204 ? -7.841 -11.873 6.460 1.00 98.06 204 GLU A CA 1
ATOM 1637 C C . GLU A 1 204 ? -7.697 -11.564 7.952 1.00 98.06 204 GLU A C 1
ATOM 1639 O O . GLU A 1 204 ? -7.631 -10.397 8.347 1.00 98.06 204 GLU A O 1
ATOM 1644 N N . ILE A 1 205 ? -7.628 -12.607 8.777 1.00 98.56 205 ILE A N 1
ATOM 1645 C CA . ILE A 1 205 ? -7.110 -12.486 10.141 1.00 98.56 205 ILE A CA 1
ATOM 1646 C C . ILE A 1 205 ? -5.673 -12.994 10.174 1.00 98.56 205 ILE A C 1
ATOM 1648 O O . ILE A 1 205 ? -5.365 -14.030 9.583 1.00 98.56 205 ILE A O 1
ATOM 1652 N N . PHE A 1 206 ? -4.785 -12.264 10.834 1.00 98.69 206 PHE A N 1
ATOM 1653 C CA . PHE A 1 206 ? -3.357 -12.555 10.827 1.00 98.69 206 PHE A CA 1
ATOM 1654 C C . PHE A 1 206 ? -2.709 -12.337 12.193 1.00 98.69 206 PHE A C 1
ATOM 1656 O O . PHE A 1 206 ? -3.224 -11.597 13.032 1.00 98.69 206 PHE A O 1
ATOM 1663 N N . CYS A 1 207 ? -1.540 -12.950 12.354 1.00 98.69 207 CYS A N 1
ATOM 1664 C CA . CYS A 1 207 ? -0.517 -12.589 13.326 1.00 98.69 207 CYS A CA 1
ATOM 1665 C C . CYS A 1 207 ? 0.748 -12.182 12.567 1.00 98.69 207 CYS A C 1
ATOM 1667 O O . CYS A 1 207 ? 1.141 -12.853 11.606 1.00 98.69 207 CYS A O 1
ATOM 1669 N N . ALA A 1 208 ? 1.367 -11.085 12.979 1.00 98.44 208 ALA A N 1
ATOM 1670 C CA . ALA A 1 208 ? 2.567 -10.538 12.370 1.00 98.44 208 ALA A CA 1
ATOM 1671 C C . ALA A 1 208 ? 3.531 -9.994 13.421 1.00 98.44 208 ALA A C 1
ATOM 1673 O O . ALA A 1 208 ? 3.115 -9.629 14.520 1.00 98.44 208 ALA A O 1
ATOM 1674 N N . ASP A 1 209 ? 4.801 -9.875 13.054 1.00 97.38 209 ASP A N 1
ATOM 1675 C CA . ASP A 1 209 ? 5.779 -9.164 13.871 1.00 97.38 209 ASP A CA 1
ATOM 1676 C C . ASP A 1 209 ? 5.397 -7.682 13.995 1.00 97.38 209 ASP A C 1
ATOM 1678 O O . ASP A 1 209 ? 4.901 -7.061 13.048 1.00 97.38 209 ASP A O 1
ATOM 1682 N N . LYS A 1 210 ? 5.674 -7.093 15.160 1.00 95.19 210 LYS A N 1
ATOM 1683 C CA . LYS A 1 210 ? 5.537 -5.645 15.383 1.00 95.19 210 LYS A CA 1
ATOM 1684 C C . LYS A 1 210 ? 6.474 -4.809 14.518 1.00 95.19 210 LYS A C 1
ATOM 1686 O O . LYS A 1 210 ? 6.092 -3.746 14.033 1.00 95.19 210 LYS A O 1
ATOM 1691 N N . ALA A 1 211 ? 7.712 -5.272 14.374 1.00 91.88 211 ALA A N 1
ATOM 1692 C CA . ALA A 1 211 ? 8.762 -4.562 13.665 1.00 91.88 211 ALA A CA 1
ATOM 1693 C C . ALA A 1 211 ? 8.825 -4.991 12.195 1.00 91.88 211 ALA A C 1
ATOM 1695 O O . ALA A 1 211 ? 8.618 -6.154 11.850 1.00 91.88 211 ALA A O 1
ATOM 1696 N N . VAL A 1 212 ? 9.172 -4.044 11.326 1.00 94.50 212 VAL A N 1
ATOM 1697 C CA . VAL A 1 212 ? 9.443 -4.289 9.906 1.00 94.50 212 VAL A CA 1
ATOM 1698 C C . VAL A 1 212 ? 10.844 -3.797 9.576 1.00 94.50 212 VAL A C 1
ATOM 1700 O O . VAL A 1 212 ? 11.289 -2.783 10.109 1.00 94.50 212 VAL A O 1
ATOM 1703 N N . THR A 1 213 ? 11.562 -4.514 8.713 1.00 95.38 213 THR A N 1
ATOM 1704 C CA . THR A 1 213 ? 12.947 -4.155 8.380 1.00 95.38 213 THR A CA 1
ATOM 1705 C C . THR A 1 213 ? 13.022 -3.234 7.166 1.00 95.38 213 THR A C 1
ATOM 1707 O O . THR A 1 213 ? 12.155 -3.261 6.281 1.00 95.38 213 THR A O 1
ATOM 1710 N N . GLN A 1 214 ? 14.097 -2.449 7.073 1.00 95.00 214 GLN A N 1
ATOM 1711 C CA . GLN A 1 214 ? 14.328 -1.579 5.920 1.00 95.00 214 GLN A CA 1
ATOM 1712 C C . GLN A 1 214 ? 14.468 -2.387 4.619 1.00 95.00 214 GLN A C 1
ATOM 1714 O O . GLN A 1 214 ? 13.961 -1.971 3.576 1.00 95.00 214 GLN A O 1
ATOM 1719 N N . GLU A 1 215 ? 15.063 -3.582 4.669 1.00 96.69 215 GLU A N 1
ATOM 1720 C CA . GLU A 1 215 ? 15.175 -4.478 3.512 1.00 96.69 215 GLU A CA 1
ATOM 1721 C C . GLU A 1 215 ? 13.797 -4.925 3.009 1.00 96.69 215 GLU A C 1
ATOM 1723 O O . GLU A 1 215 ? 13.574 -5.027 1.799 1.00 96.69 215 GLU A O 1
ATOM 1728 N N . ALA A 1 216 ? 12.847 -5.177 3.916 1.00 97.50 216 ALA A N 1
ATOM 1729 C CA . ALA A 1 216 ? 11.481 -5.529 3.546 1.00 97.50 216 ALA A CA 1
ATOM 1730 C C . ALA A 1 216 ? 10.754 -4.352 2.873 1.00 97.50 216 ALA A C 1
ATOM 1732 O O . ALA A 1 216 ? 10.104 -4.543 1.839 1.00 97.50 216 ALA A O 1
ATOM 1733 N N . ILE A 1 217 ? 10.919 -3.136 3.400 1.00 96.56 217 ILE A N 1
ATOM 1734 C CA . ILE A 1 217 ? 10.381 -1.897 2.811 1.00 96.56 217 ILE A CA 1
ATOM 1735 C C . ILE A 1 217 ? 10.957 -1.664 1.403 1.00 96.56 217 ILE A C 1
ATOM 1737 O O . ILE A 1 217 ? 10.229 -1.343 0.450 1.00 96.56 217 ILE A O 1
ATOM 1741 N N . ASP A 1 218 ? 12.261 -1.865 1.239 1.00 95.94 218 ASP A N 1
ATOM 1742 C CA . ASP A 1 218 ? 12.955 -1.685 -0.035 1.00 95.94 218 ASP A CA 1
ATOM 1743 C C . ASP A 1 218 ? 12.528 -2.733 -1.063 1.00 95.94 218 ASP A C 1
ATOM 1745 O O . ASP A 1 218 ? 12.280 -2.393 -2.226 1.00 95.94 218 ASP A O 1
ATOM 1749 N N . ARG A 1 219 ? 12.342 -3.987 -0.635 1.00 97.62 219 ARG A N 1
ATOM 1750 C CA . ARG A 1 219 ? 11.813 -5.069 -1.475 1.00 97.62 219 ARG A CA 1
ATOM 1751 C C . ARG A 1 219 ? 10.437 -4.724 -2.036 1.00 97.62 219 ARG A C 1
ATOM 1753 O O . ARG A 1 219 ? 10.248 -4.830 -3.246 1.00 97.62 219 ARG A O 1
ATOM 1760 N N . VAL A 1 220 ? 9.498 -4.265 -1.205 1.00 97.50 220 VAL A N 1
ATOM 1761 C CA . VAL A 1 220 ? 8.154 -3.855 -1.667 1.00 97.50 220 VAL A CA 1
ATOM 1762 C C . VAL A 1 220 ? 8.242 -2.697 -2.660 1.00 97.50 220 VAL A C 1
ATOM 1764 O O . VAL A 1 220 ? 7.562 -2.689 -3.689 1.00 97.50 220 VAL A O 1
ATOM 1767 N N . THR A 1 221 ? 9.132 -1.737 -2.408 1.00 92.56 221 THR A N 1
ATOM 1768 C CA . THR A 1 221 ? 9.356 -0.603 -3.317 1.00 92.56 221 THR A CA 1
ATOM 1769 C C . THR A 1 221 ? 9.874 -1.062 -4.686 1.00 92.56 221 THR A C 1
ATOM 1771 O O . THR A 1 221 ? 9.416 -0.586 -5.731 1.00 92.56 221 THR A O 1
ATOM 1774 N N . GLN A 1 222 ? 10.813 -2.009 -4.712 1.00 92.31 222 GLN A N 1
ATOM 1775 C CA . GLN A 1 222 ? 11.337 -2.590 -5.951 1.00 92.31 222 GLN A CA 1
ATOM 1776 C C . GLN A 1 222 ? 10.285 -3.448 -6.667 1.00 92.31 222 GLN A C 1
ATOM 1778 O O . GLN A 1 222 ? 10.124 -3.336 -7.889 1.00 92.31 222 GLN A O 1
ATOM 1783 N N . ALA A 1 223 ? 9.530 -4.245 -5.911 1.00 95.94 223 ALA A N 1
ATOM 1784 C CA . ALA A 1 223 ? 8.449 -5.078 -6.416 1.00 95.94 223 ALA A CA 1
ATOM 1785 C C . ALA A 1 223 ? 7.347 -4.244 -7.076 1.00 95.94 223 ALA A C 1
ATOM 1787 O O . ALA A 1 223 ? 6.933 -4.584 -8.178 1.00 95.94 223 ALA A O 1
ATOM 1788 N N . SER A 1 224 ? 6.959 -3.098 -6.508 1.00 94.19 224 SER A N 1
ATOM 1789 C CA . SER A 1 224 ? 5.988 -2.176 -7.124 1.00 94.19 224 SER A CA 1
ATOM 1790 C C . SER A 1 224 ? 6.379 -1.785 -8.557 1.00 94.19 224 SER A C 1
ATOM 1792 O O . SER A 1 224 ? 5.552 -1.772 -9.476 1.00 94.19 224 SER A O 1
ATOM 1794 N N . ARG A 1 225 ? 7.672 -1.540 -8.809 1.00 89.56 225 ARG A N 1
ATOM 1795 C CA . ARG A 1 225 ? 8.168 -1.264 -10.169 1.00 89.56 225 ARG A CA 1
ATOM 1796 C C . ARG A 1 225 ? 8.047 -2.489 -11.072 1.00 89.56 225 ARG A C 1
ATOM 1798 O O . ARG A 1 225 ? 7.765 -2.322 -12.254 1.00 89.56 225 ARG A O 1
ATOM 1805 N N . ALA A 1 226 ? 8.299 -3.691 -10.556 1.00 90.75 226 ALA A N 1
ATOM 1806 C CA . ALA A 1 226 ? 8.148 -4.940 -11.304 1.00 90.75 226 ALA A CA 1
ATOM 1807 C C . ALA A 1 226 ? 6.683 -5.244 -11.635 1.00 90.75 226 ALA A C 1
ATOM 1809 O O . ALA A 1 226 ? 6.387 -5.584 -12.778 1.00 90.75 226 ALA A O 1
ATOM 1810 N N . ILE A 1 227 ? 5.779 -5.018 -10.685 1.00 95.31 227 ILE A N 1
ATOM 1811 C CA . ILE A 1 227 ? 4.333 -5.168 -10.845 1.00 95.31 227 ILE A CA 1
ATOM 1812 C C . ILE A 1 227 ? 3.827 -4.257 -11.961 1.00 95.31 227 ILE A C 1
ATOM 1814 O O . ILE A 1 227 ? 3.239 -4.726 -12.932 1.00 95.31 227 ILE A O 1
ATOM 1818 N N . ASN A 1 228 ? 4.175 -2.970 -11.910 1.00 93.12 228 ASN A N 1
ATOM 1819 C CA . ASN A 1 228 ? 3.801 -2.009 -12.949 1.00 93.12 228 ASN A CA 1
ATOM 1820 C C . ASN A 1 228 ? 4.309 -2.380 -14.355 1.00 93.12 228 ASN A C 1
ATOM 1822 O O . ASN A 1 228 ? 3.695 -1.996 -15.347 1.00 93.12 228 ASN A O 1
ATOM 1826 N N . ARG A 1 229 ? 5.417 -3.125 -14.477 1.00 89.12 229 ARG A N 1
ATOM 1827 C CA . ARG A 1 229 ? 5.917 -3.586 -15.786 1.00 89.12 229 ARG A CA 1
ATOM 1828 C C . ARG A 1 229 ? 5.071 -4.705 -16.388 1.00 89.12 229 ARG A C 1
ATOM 1830 O O . ARG A 1 229 ? 5.076 -4.854 -17.605 1.00 89.12 229 ARG A O 1
ATOM 1837 N N . ARG A 1 230 ? 4.331 -5.448 -15.564 1.00 92.88 230 ARG A N 1
ATOM 1838 C CA . ARG A 1 230 ? 3.428 -6.521 -15.998 1.00 92.88 230 ARG A CA 1
ATOM 1839 C C . ARG A 1 230 ? 2.033 -6.010 -16.394 1.00 92.88 230 ARG A C 1
ATOM 1841 O O . ARG A 1 230 ? 1.179 -6.826 -16.709 1.00 92.88 230 ARG A O 1
ATOM 1848 N N . SER A 1 231 ? 1.811 -4.690 -16.433 1.00 91.69 231 SER A N 1
ATOM 1849 C CA . SER A 1 231 ? 0.542 -4.068 -16.838 1.00 91.69 231 SER A CA 1
ATOM 1850 C C . SER A 1 231 ? 0.718 -3.098 -18.015 1.00 91.69 231 SER A C 1
ATOM 1852 O O . SER A 1 231 ? 1.743 -2.406 -18.098 1.00 91.69 231 SER A O 1
ATOM 1854 N N . PRO A 1 232 ? -0.269 -3.005 -18.929 1.00 84.06 232 PRO A N 1
ATOM 1855 C CA . PRO A 1 232 ? -0.305 -1.949 -19.937 1.00 84.06 232 PRO A CA 1
ATOM 1856 C C . PRO A 1 232 ? -0.712 -0.589 -19.344 1.00 84.06 232 PRO A C 1
ATOM 1858 O O . PRO A 1 232 ? -0.463 0.443 -19.963 1.00 84.06 232 PRO A O 1
ATOM 1861 N N . ARG A 1 233 ? -1.321 -0.557 -18.148 1.00 85.44 233 ARG A N 1
ATOM 1862 C CA . ARG A 1 233 ? -1.791 0.675 -17.501 1.00 85.44 233 ARG A CA 1
ATOM 1863 C C . ARG A 1 233 ? -0.666 1.355 -16.722 1.00 85.44 233 ARG A C 1
ATOM 1865 O O . ARG A 1 233 ? 0.140 0.711 -16.048 1.00 85.44 233 ARG A O 1
ATOM 1872 N N . ARG A 1 234 ? -0.640 2.690 -16.753 1.00 83.56 234 ARG A N 1
ATOM 1873 C CA . ARG A 1 234 ? 0.250 3.480 -15.892 1.00 83.56 234 ARG A CA 1
ATOM 1874 C C . ARG A 1 234 ? -0.182 3.310 -14.432 1.00 83.56 234 ARG A C 1
ATOM 1876 O O . ARG A 1 234 ? -1.348 3.512 -14.121 1.00 83.56 234 ARG A O 1
ATOM 1883 N N . ASN A 1 235 ? 0.767 3.006 -13.547 1.00 86.19 235 ASN A N 1
ATOM 1884 C CA . ASN A 1 235 ? 0.531 2.816 -12.109 1.00 86.19 235 ASN A CA 1
ATOM 1885 C C . ASN A 1 235 ? -0.505 1.716 -11.779 1.00 86.19 235 ASN A C 1
ATOM 1887 O O . ASN A 1 235 ? -1.280 1.857 -10.831 1.00 86.19 235 ASN A O 1
ATOM 1891 N N . GLY A 1 236 ? -0.519 0.611 -12.537 1.00 92.75 236 GLY A N 1
ATOM 1892 C CA . GLY A 1 236 ? -1.377 -0.542 -12.239 1.00 92.75 236 GLY A CA 1
ATOM 1893 C C . GLY A 1 236 ? -1.228 -1.035 -10.793 1.00 92.75 236 GLY A C 1
ATOM 1894 O O . GLY A 1 236 ? -2.221 -1.278 -10.120 1.00 92.75 236 GLY A O 1
ATOM 1895 N N . ASP A 1 237 ? -0.012 -1.037 -10.239 1.00 95.38 237 ASP A N 1
ATOM 1896 C CA . ASP A 1 237 ? 0.238 -1.468 -8.856 1.00 95.38 237 ASP A CA 1
ATOM 1897 C C . ASP A 1 237 ? -0.540 -0.671 -7.787 1.00 95.38 237 ASP A C 1
ATOM 1899 O O . ASP A 1 237 ? -0.708 -1.149 -6.669 1.00 95.38 237 ASP A O 1
ATOM 1903 N N . SER A 1 238 ? -1.014 0.547 -8.072 1.00 94.81 238 SER A N 1
ATOM 1904 C CA . SER A 1 238 ? -1.785 1.357 -7.112 1.00 94.81 238 SER A CA 1
ATOM 1905 C C . SER A 1 238 ? -3.301 1.337 -7.339 1.00 94.81 238 SER A C 1
ATOM 1907 O O . SER A 1 238 ? -4.028 1.995 -6.587 1.00 94.81 238 SER A O 1
ATOM 1909 N N . SER A 1 239 ? -3.783 0.638 -8.370 1.00 94.06 239 SER A N 1
ATOM 1910 C CA . SER A 1 239 ? -5.186 0.705 -8.820 1.00 94.06 239 SER A CA 1
ATOM 1911 C C . SER A 1 239 ? -5.760 -0.601 -9.381 1.00 94.06 239 SER A C 1
ATOM 1913 O O . SER A 1 239 ? -6.907 -0.630 -9.812 1.00 94.06 239 SER A O 1
ATOM 1915 N N . ASP A 1 240 ? -4.970 -1.671 -9.407 1.00 95.44 240 ASP A N 1
ATOM 1916 C CA . ASP A 1 240 ? -5.337 -2.929 -10.043 1.00 95.44 240 ASP A CA 1
ATOM 1917 C C . ASP A 1 240 ? -5.015 -4.091 -9.099 1.00 95.44 240 ASP A C 1
ATOM 1919 O O . ASP A 1 240 ? -3.864 -4.519 -8.962 1.00 95.44 240 ASP A O 1
ATOM 1923 N N . TRP A 1 241 ? -6.040 -4.554 -8.383 1.00 95.56 241 TRP A N 1
ATOM 1924 C CA . TRP A 1 241 ? -5.911 -5.676 -7.456 1.00 95.56 241 TRP A CA 1
ATOM 1925 C C . TRP A 1 241 ? -5.661 -6.988 -8.207 1.00 95.56 241 TRP A C 1
ATOM 1927 O O . TRP A 1 241 ? -4.893 -7.821 -7.729 1.00 95.56 241 TRP A O 1
ATOM 1937 N N . LEU A 1 242 ? -6.237 -7.145 -9.405 1.00 95.75 242 LEU A N 1
ATOM 1938 C CA . LEU A 1 242 ? -6.096 -8.346 -10.224 1.00 95.75 242 LEU A CA 1
ATOM 1939 C C . LEU A 1 242 ? -4.656 -8.497 -10.715 1.00 95.75 242 LEU A C 1
ATOM 1941 O O . LEU A 1 242 ? -4.074 -9.572 -10.624 1.00 95.75 242 LEU A O 1
ATOM 1945 N N . LEU A 1 243 ? -4.022 -7.399 -11.134 1.00 96.88 243 LEU A N 1
ATOM 1946 C CA . LEU A 1 243 ? -2.586 -7.385 -11.418 1.00 96.88 243 LEU A CA 1
ATOM 1947 C C . LEU A 1 243 ? -1.768 -7.887 -10.218 1.00 96.88 243 LEU A C 1
ATOM 1949 O O . LEU A 1 243 ? -0.839 -8.674 -10.393 1.00 96.88 243 LEU A O 1
ATOM 1953 N N . ARG A 1 244 ? -2.088 -7.417 -9.008 1.00 97.06 244 ARG A N 1
ATOM 1954 C CA . ARG A 1 244 ? -1.352 -7.755 -7.780 1.00 97.06 244 ARG A CA 1
ATOM 1955 C C . ARG A 1 244 ? -1.590 -9.179 -7.307 1.00 97.06 2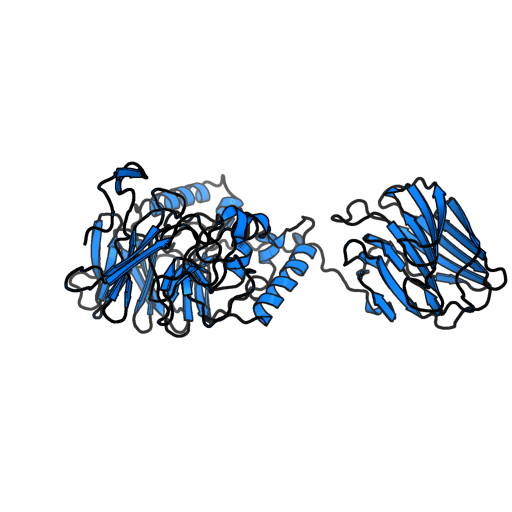44 ARG A C 1
ATOM 1957 O O . ARG A 1 244 ? -0.672 -9.740 -6.719 1.00 97.06 244 ARG A O 1
ATOM 1964 N N . HIS A 1 245 ? -2.754 -9.757 -7.593 1.00 95.81 245 HIS A N 1
ATOM 1965 C CA . HIS A 1 245 ? -3.102 -11.136 -7.246 1.00 95.81 245 HIS A CA 1
ATOM 1966 C C . HIS A 1 245 ? -2.025 -12.145 -7.684 1.00 95.81 245 HIS A C 1
ATOM 1968 O O . HIS A 1 245 ? -1.743 -13.106 -6.979 1.00 95.81 245 HIS A O 1
ATOM 1974 N N . PHE A 1 246 ? -1.349 -11.889 -8.807 1.00 96.94 246 PHE A N 1
ATOM 1975 C CA . PHE A 1 246 ? -0.308 -12.771 -9.342 1.00 96.94 246 PHE A CA 1
ATOM 1976 C C . PHE A 1 246 ? 1.087 -12.595 -8.716 1.00 96.94 246 PHE A C 1
ATOM 1978 O O . PHE A 1 246 ? 2.062 -13.179 -9.199 1.00 96.94 246 PHE A O 1
ATOM 1985 N N . PHE A 1 247 ? 1.232 -11.776 -7.673 1.00 97.19 247 PHE A N 1
ATOM 1986 C CA . PHE A 1 247 ? 2.508 -11.539 -7.001 1.00 97.19 247 PHE A CA 1
ATOM 1987 C C . PHE A 1 247 ? 2.480 -12.064 -5.571 1.00 97.19 247 PHE A C 1
ATOM 1989 O O . PHE A 1 247 ? 1.481 -11.979 -4.868 1.00 97.19 247 PHE A O 1
ATOM 1996 N N . SER A 1 248 ? 3.621 -12.579 -5.114 1.00 97.12 248 SER A N 1
ATOM 1997 C CA . SER A 1 248 ? 3.736 -13.121 -3.762 1.00 97.12 248 SER A CA 1
ATOM 1998 C C . SER A 1 248 ? 3.477 -12.062 -2.686 1.00 97.12 248 SER A C 1
ATOM 2000 O O . SER A 1 248 ? 3.847 -10.896 -2.835 1.00 97.12 248 SER A O 1
ATOM 2002 N N . ARG A 1 249 ? 2.953 -12.489 -1.532 1.00 97.25 249 ARG A N 1
ATOM 2003 C CA . ARG A 1 249 ? 2.750 -11.636 -0.349 1.00 97.25 249 ARG A CA 1
ATOM 2004 C C . ARG A 1 249 ? 3.972 -10.779 -0.002 1.00 97.25 249 ARG A C 1
ATOM 2006 O O . ARG A 1 249 ? 3.828 -9.585 0.235 1.00 97.25 249 ARG A O 1
ATOM 2013 N N . LYS A 1 250 ? 5.179 -11.359 -0.058 1.00 97.38 250 LYS A N 1
ATOM 2014 C CA . LYS A 1 250 ? 6.450 -10.658 0.223 1.00 97.38 250 LYS A CA 1
ATOM 2015 C C . LYS A 1 250 ? 6.750 -9.513 -0.751 1.00 97.38 250 LYS A C 1
ATOM 2017 O O . LYS A 1 250 ? 7.477 -8.591 -0.387 1.00 97.38 250 LYS A O 1
ATOM 2022 N N . ASN A 1 251 ? 6.229 -9.576 -1.976 1.00 97.81 251 ASN A N 1
ATOM 2023 C CA . ASN A 1 251 ? 6.333 -8.503 -2.967 1.00 97.81 251 ASN A CA 1
ATOM 2024 C C . ASN A 1 251 ? 5.256 -7.425 -2.766 1.00 97.81 251 ASN A C 1
ATOM 2026 O O . ASN A 1 251 ? 5.446 -6.286 -3.187 1.00 97.81 251 ASN A O 1
ATOM 2030 N N . LEU A 1 252 ? 4.134 -7.776 -2.135 1.00 98.19 252 LEU A N 1
ATOM 2031 C CA . LEU A 1 252 ? 2.985 -6.893 -1.941 1.00 98.19 252 LEU A CA 1
ATOM 2032 C C . LEU A 1 252 ? 3.012 -6.136 -0.609 1.00 98.19 252 LEU A C 1
ATOM 2034 O O . LEU A 1 252 ? 2.447 -5.041 -0.546 1.00 98.19 252 LEU A O 1
ATOM 2038 N N . SER A 1 253 ? 3.645 -6.712 0.418 1.00 97.94 253 SER A N 1
ATOM 2039 C CA . SER A 1 253 ? 3.726 -6.182 1.779 1.00 97.94 253 SER A CA 1
ATOM 2040 C C . SER A 1 253 ? 5.090 -6.457 2.431 1.00 97.94 253 SER A C 1
ATOM 2042 O O . SER A 1 253 ? 5.734 -7.479 2.168 1.00 97.94 253 SER A O 1
ATOM 2044 N N . ALA A 1 254 ? 5.541 -5.522 3.269 1.00 98.19 254 ALA A N 1
ATOM 2045 C CA . ALA A 1 254 ? 6.771 -5.635 4.053 1.00 98.19 254 ALA A CA 1
ATOM 2046 C C . ALA A 1 254 ? 6.531 -6.351 5.390 1.00 98.19 254 ALA A C 1
ATOM 2048 O O . ALA A 1 254 ? 7.490 -6.774 6.031 1.00 98.19 254 ALA A O 1
ATOM 2049 N N . VAL A 1 255 ? 5.262 -6.532 5.766 1.00 98.06 255 VAL A N 1
ATOM 2050 C CA . VAL A 1 255 ? 4.836 -7.205 6.993 1.00 98.06 255 VAL A CA 1
ATOM 2051 C C . VAL A 1 255 ? 5.270 -8.668 6.979 1.00 98.06 255 VAL A C 1
ATOM 2053 O O . VAL A 1 255 ? 4.946 -9.414 6.047 1.00 98.06 255 VAL A O 1
ATOM 2056 N N . ASN A 1 256 ? 5.974 -9.080 8.032 1.00 97.06 256 ASN A N 1
ATOM 2057 C CA . ASN A 1 256 ? 6.306 -10.476 8.269 1.00 97.06 256 ASN A CA 1
ATOM 2058 C C . ASN A 1 256 ? 5.170 -11.142 9.052 1.00 97.06 256 ASN A C 1
ATOM 2060 O O . ASN A 1 256 ? 4.910 -10.775 10.192 1.00 97.06 256 ASN A O 1
ATOM 2064 N N . VAL A 1 257 ? 4.464 -12.077 8.416 1.00 97.50 257 VAL A N 1
ATOM 2065 C CA . VAL A 1 257 ? 3.353 -12.801 9.047 1.00 97.50 257 VAL A CA 1
ATOM 2066 C C . VAL A 1 257 ? 3.820 -14.131 9.617 1.00 97.50 257 VAL A C 1
ATOM 2068 O O . VAL A 1 257 ? 4.500 -14.892 8.930 1.00 97.50 257 VAL A O 1
ATOM 2071 N N . THR A 1 258 ? 3.390 -14.425 10.839 1.00 97.38 258 THR A N 1
ATOM 2072 C CA . THR A 1 258 ? 3.601 -15.716 11.504 1.00 97.38 258 THR A CA 1
ATOM 2073 C C . THR A 1 258 ? 2.549 -16.721 11.047 1.00 97.38 258 THR A C 1
ATOM 2075 O O . THR A 1 258 ? 2.867 -17.855 10.702 1.00 97.38 258 THR A O 1
ATOM 2078 N N . TRP A 1 259 ? 1.289 -16.287 10.975 1.00 98.44 259 TRP A N 1
ATOM 2079 C CA . TRP A 1 259 ? 0.185 -17.067 10.420 1.00 98.44 259 TRP A CA 1
ATOM 2080 C C . TRP A 1 259 ? -0.906 -16.149 9.864 1.00 98.44 259 TRP A C 1
ATOM 2082 O O . TRP A 1 259 ? -1.034 -14.989 10.260 1.00 98.44 259 TRP A O 1
ATOM 2092 N N . VAL A 1 260 ? -1.701 -16.676 8.931 1.00 98.25 260 VAL A N 1
ATOM 2093 C CA . VAL A 1 260 ? -2.821 -15.978 8.281 1.00 98.25 260 VAL A CA 1
ATOM 2094 C C . VAL A 1 260 ? -3.982 -16.954 8.089 1.00 98.25 260 VAL A C 1
ATOM 2096 O O . VAL A 1 260 ? -3.770 -18.120 7.754 1.00 98.25 260 VAL A O 1
ATOM 2099 N N . LYS A 1 261 ? -5.215 -16.471 8.252 1.00 97.50 261 LYS A N 1
ATOM 2100 C CA . LYS A 1 261 ? -6.432 -17.103 7.733 1.00 97.50 261 LYS A CA 1
ATOM 2101 C C . LYS A 1 261 ? -7.136 -16.148 6.787 1.00 97.50 261 LYS A C 1
ATOM 2103 O O . LYS A 1 261 ? -7.623 -15.093 7.194 1.00 97.50 261 LYS A O 1
ATOM 2108 N N . GLU A 1 262 ? -7.190 -16.537 5.524 1.00 95.62 262 GLU A N 1
ATOM 2109 C CA . GLU A 1 262 ? -7.776 -15.719 4.470 1.00 95.62 262 GLU A CA 1
ATOM 2110 C C . GLU A 1 262 ? -9.303 -15.779 4.500 1.00 95.62 262 GLU A C 1
ATOM 2112 O O . GLU A 1 262 ? -9.878 -16.837 4.737 1.00 95.62 262 GLU A O 1
ATOM 2117 N N . GLN A 1 263 ? -9.958 -14.653 4.228 1.00 96.69 263 GLN A N 1
ATOM 2118 C CA . GLN A 1 263 ? -11.396 -14.556 3.953 1.00 96.69 263 GLN A CA 1
ATOM 2119 C C . GLN A 1 263 ? -12.284 -15.296 4.962 1.00 96.69 263 GLN A C 1
ATOM 2121 O O . GLN A 1 263 ? -13.098 -16.140 4.566 1.00 96.69 263 GLN A O 1
ATOM 2126 N N . PRO A 1 264 ? -12.126 -15.028 6.272 1.00 97.50 264 PRO A N 1
ATOM 2127 C CA . PRO A 1 264 ? -12.961 -15.665 7.277 1.00 97.50 264 PRO A CA 1
ATOM 2128 C C . PRO A 1 264 ? -14.439 -15.321 7.034 1.00 97.50 264 PRO A C 1
ATOM 2130 O O . PRO A 1 264 ? -14.783 -14.221 6.596 1.00 97.50 264 PRO A O 1
ATOM 2133 N N . ALA A 1 265 ? -15.328 -16.261 7.353 1.00 97.50 265 ALA A N 1
ATOM 2134 C CA . ALA A 1 265 ? -16.780 -16.100 7.230 1.00 97.50 265 ALA A CA 1
ATOM 2135 C C . ALA A 1 265 ? -17.407 -15.161 8.291 1.00 97.50 265 ALA A C 1
ATOM 2137 O O . ALA A 1 265 ? -18.584 -15.279 8.622 1.00 97.50 265 ALA A O 1
ATOM 2138 N N . VAL A 1 266 ? -16.625 -14.225 8.831 1.00 97.25 266 VAL A N 1
ATOM 2139 C CA . VAL A 1 266 ? -17.028 -13.208 9.807 1.00 97.25 266 VAL A CA 1
ATOM 2140 C C . VAL A 1 266 ? -16.322 -11.898 9.462 1.00 97.25 266 VAL A C 1
ATOM 2142 O O . VAL A 1 266 ? -15.137 -11.898 9.116 1.00 97.25 266 VAL A O 1
ATOM 2145 N N . ILE A 1 267 ? -17.032 -10.776 9.553 1.00 96.75 267 ILE A N 1
ATOM 2146 C CA . ILE A 1 267 ? -16.436 -9.442 9.439 1.00 96.75 267 ILE A CA 1
ATOM 2147 C C . ILE A 1 267 ? -16.155 -8.936 10.848 1.00 96.75 267 ILE A C 1
ATOM 2149 O O . ILE A 1 267 ? -17.079 -8.783 11.637 1.00 96.75 267 ILE A O 1
ATOM 2153 N N . ALA A 1 268 ? -14.892 -8.685 11.189 1.00 96.94 268 ALA A N 1
ATOM 2154 C CA . ALA A 1 268 ? -14.527 -8.250 12.536 1.00 96.94 268 ALA A CA 1
ATOM 2155 C C . ALA A 1 268 ? -15.214 -6.939 12.929 1.00 96.94 268 ALA A C 1
ATOM 2157 O O . ALA A 1 268 ? -15.202 -5.974 12.182 1.00 96.94 268 ALA A O 1
ATOM 2158 N N . ARG A 1 269 ? -15.725 -6.827 14.143 1.00 96.69 269 ARG A N 1
ATOM 2159 C CA . ARG A 1 269 ? -16.012 -5.525 14.765 1.00 96.69 269 ARG A CA 1
ATOM 2160 C C . ARG A 1 269 ? -15.278 -5.363 16.081 1.00 96.69 269 ARG A C 1
ATOM 2162 O O . ARG A 1 269 ? -14.929 -4.247 16.430 1.00 96.69 269 ARG A O 1
ATOM 2169 N N . ALA A 1 270 ? -14.981 -6.467 16.756 1.00 97.25 270 ALA A N 1
ATOM 2170 C CA . ALA A 1 270 ? -14.193 -6.476 17.971 1.00 97.25 270 ALA A CA 1
ATOM 2171 C C . ALA A 1 270 ? -13.113 -7.563 17.908 1.00 97.25 270 ALA A C 1
ATOM 2173 O O . ALA A 1 270 ? -13.334 -8.649 17.361 1.00 97.25 270 ALA A O 1
ATOM 2174 N N . LEU A 1 271 ? -11.949 -7.267 18.478 1.00 98.00 271 LEU A N 1
ATOM 2175 C CA . LEU A 1 271 ? -10.798 -8.157 18.566 1.00 98.00 271 LEU A CA 1
ATOM 2176 C C . LEU A 1 271 ? -10.194 -7.983 19.961 1.00 98.00 271 LEU A C 1
ATOM 2178 O O . LEU A 1 271 ? -10.124 -6.865 20.455 1.00 98.00 271 LEU A O 1
ATOM 2182 N N . ALA A 1 272 ? -9.795 -9.072 20.611 1.00 97.69 272 ALA A N 1
ATOM 2183 C CA . ALA A 1 272 ? -9.126 -9.020 21.907 1.00 97.69 272 ALA A CA 1
ATOM 2184 C C . ALA A 1 272 ? -8.207 -10.229 22.089 1.00 97.69 272 ALA A C 1
ATOM 2186 O O . ALA A 1 272 ? -8.430 -11.294 21.509 1.00 97.69 272 ALA A O 1
ATOM 2187 N N . LEU A 1 273 ? -7.185 -10.086 22.929 1.00 96.94 273 LEU A N 1
ATOM 2188 C CA . LEU A 1 273 ? -6.301 -11.186 23.312 1.00 96.94 273 LEU A CA 1
ATOM 2189 C C . LEU A 1 273 ? -6.710 -11.744 24.678 1.00 96.94 273 LEU A C 1
ATOM 2191 O O . LEU A 1 273 ? -7.088 -10.997 25.578 1.00 96.94 273 LEU A O 1
ATOM 2195 N N . SER A 1 274 ? -6.619 -13.062 24.844 1.00 93.19 274 SER A N 1
ATOM 2196 C CA . SER A 1 274 ? -6.883 -13.742 26.114 1.00 93.19 274 SER A CA 1
ATOM 2197 C C . SER A 1 274 ? -5.932 -14.919 26.279 1.00 93.19 274 SER A C 1
ATOM 2199 O O . SER A 1 274 ? -6.103 -15.937 25.617 1.00 93.19 274 SER A O 1
ATOM 2201 N N . GLY A 1 275 ? -4.919 -14.788 27.141 1.00 91.56 275 GLY A N 1
ATOM 2202 C CA . GLY A 1 275 ? -3.923 -15.842 27.355 1.00 91.56 275 GLY A CA 1
ATOM 2203 C C . GLY A 1 275 ? -3.295 -16.321 26.040 1.00 91.56 275 GLY A C 1
ATOM 2204 O O . GLY A 1 275 ? -2.566 -15.579 25.381 1.00 91.56 275 GLY A O 1
ATOM 2205 N N . ASP A 1 276 ? -3.608 -17.556 25.650 1.00 95.19 276 ASP A N 1
ATOM 2206 C CA . ASP A 1 276 ? -3.135 -18.211 24.428 1.00 95.19 276 ASP A CA 1
ATOM 2207 C C . ASP A 1 276 ? -4.128 -18.135 23.248 1.00 95.19 276 ASP A C 1
ATOM 2209 O O . ASP A 1 276 ? -3.974 -18.857 22.258 1.00 95.19 276 ASP A O 1
ATOM 2213 N N . ALA A 1 277 ? -5.139 -17.268 23.337 1.00 97.06 277 ALA A N 1
ATOM 2214 C CA . ALA A 1 277 ? -6.197 -17.114 22.350 1.00 97.06 277 ALA A CA 1
ATOM 2215 C C . ALA A 1 277 ? -6.312 -15.688 21.790 1.00 97.06 277 ALA A C 1
ATOM 2217 O O . ALA A 1 277 ? -6.084 -14.689 22.476 1.00 97.06 277 ALA A O 1
ATOM 2218 N N . VAL A 1 278 ? -6.743 -15.620 20.532 1.00 98.25 278 VAL A N 1
ATOM 2219 C CA . VAL A 1 278 ? -7.241 -14.422 19.856 1.00 98.25 278 VAL A CA 1
ATOM 2220 C C . VAL A 1 278 ? -8.755 -14.564 19.742 1.00 98.25 278 VAL A C 1
ATOM 2222 O O . VAL A 1 278 ? -9.259 -15.539 19.178 1.00 98.25 278 VAL A O 1
ATOM 2225 N N . LEU A 1 279 ? -9.479 -13.603 20.301 1.00 98.31 279 LEU A N 1
ATOM 2226 C CA . LEU A 1 279 ? -10.932 -13.524 20.266 1.00 98.31 279 LEU A CA 1
ATOM 2227 C C . LEU A 1 279 ? -11.338 -12.532 19.187 1.00 98.31 279 LEU A C 1
ATOM 2229 O O . LEU A 1 279 ? -10.888 -11.391 19.209 1.00 98.31 279 LEU A O 1
ATOM 2233 N N . LEU A 1 280 ? -12.195 -12.956 18.268 1.00 98.12 280 LEU A N 1
ATOM 2234 C CA . LEU A 1 280 ? -12.689 -12.151 17.153 1.00 98.12 280 LEU A CA 1
ATOM 2235 C C . LEU A 1 280 ? -14.214 -12.194 17.163 1.00 98.12 280 LEU A C 1
ATOM 2237 O O . LEU A 1 280 ? -14.774 -13.285 17.214 1.00 98.12 280 LEU A O 1
ATOM 2241 N N . ALA A 1 281 ? -14.889 -11.052 17.072 1.00 98.06 281 ALA A N 1
ATOM 2242 C CA . ALA A 1 281 ? -16.345 -11.031 17.004 1.00 98.06 281 ALA A CA 1
ATOM 2243 C C . ALA A 1 281 ? -16.897 -10.026 15.993 1.00 98.06 281 ALA A C 1
ATOM 2245 O O . ALA A 1 281 ? -16.339 -8.943 15.819 1.00 98.06 281 ALA A O 1
ATOM 2246 N N . GLY A 1 282 ? -18.013 -10.373 15.354 1.00 97.38 282 GLY A N 1
ATOM 2247 C CA . GLY A 1 282 ? -18.720 -9.508 14.407 1.00 97.38 282 GLY A CA 1
ATOM 2248 C C . GLY A 1 282 ? -19.799 -10.247 13.607 1.00 97.38 282 GLY A C 1
ATOM 2249 O O . GLY A 1 282 ? -20.066 -11.415 13.897 1.00 97.38 282 GLY A O 1
ATOM 2250 N N . PRO A 1 283 ? -20.467 -9.582 12.648 1.00 96.69 283 PRO A N 1
ATOM 2251 C CA . PRO A 1 283 ? -21.510 -10.211 11.843 1.00 96.69 283 PRO A CA 1
ATOM 2252 C C . PRO A 1 283 ? -20.935 -11.260 10.873 1.00 96.69 283 PRO A C 1
ATOM 2254 O O . PRO A 1 283 ? -19.761 -11.171 10.489 1.00 96.69 283 PRO A O 1
ATOM 2257 N N . PRO A 1 284 ? -21.745 -12.242 10.437 1.00 96.81 284 PRO A N 1
ATOM 2258 C CA . PRO A 1 284 ? -21.326 -13.203 9.423 1.00 96.81 284 PRO A CA 1
ATOM 2259 C C . PRO A 1 284 ? -20.996 -12.515 8.088 1.00 96.81 284 PRO A C 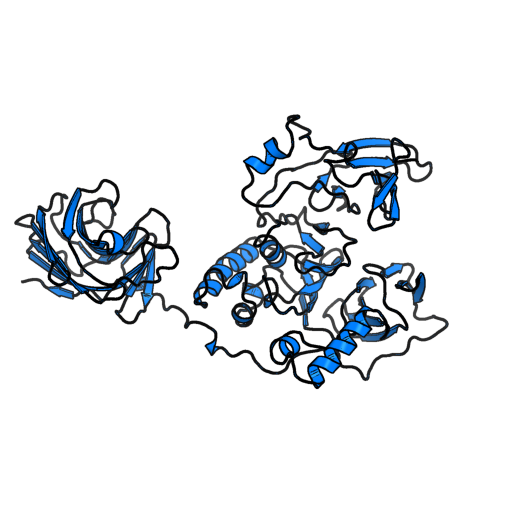1
ATOM 2261 O O . PRO A 1 284 ? -21.595 -11.505 7.711 1.00 96.81 284 PRO A O 1
ATOM 2264 N N . ASN A 1 285 ? -20.043 -13.097 7.363 1.00 96.81 285 ASN A N 1
ATOM 2265 C CA . ASN A 1 285 ? -19.764 -12.778 5.967 1.00 96.81 285 ASN A CA 1
ATOM 2266 C C . ASN A 1 285 ? -20.429 -13.846 5.089 1.00 96.81 285 ASN A C 1
ATOM 2268 O O . ASN A 1 285 ? -20.270 -15.038 5.359 1.00 96.81 285 ASN A O 1
ATOM 2272 N N . PHE A 1 286 ? -21.166 -13.445 4.058 1.00 96.75 286 PHE A N 1
ATOM 2273 C CA . PHE A 1 286 ? -21.912 -14.352 3.181 1.00 96.75 286 PHE A CA 1
ATOM 2274 C C . PHE A 1 286 ? -21.430 -14.353 1.733 1.00 96.75 286 PHE A C 1
ATOM 2276 O O . PHE A 1 286 ? -21.801 -15.259 0.981 1.00 96.75 286 PHE A O 1
ATOM 2283 N N . ILE A 1 287 ? -20.625 -13.371 1.323 1.00 95.94 287 ILE A N 1
ATOM 2284 C CA . ILE A 1 287 ? -20.259 -13.205 -0.083 1.00 95.94 287 ILE A CA 1
ATOM 2285 C C . ILE A 1 287 ? -18.796 -12.815 -0.286 1.00 95.94 287 ILE A C 1
ATOM 2287 O O . ILE A 1 287 ? -18.232 -11.992 0.428 1.00 95.94 287 ILE A O 1
ATOM 2291 N N . ASP A 1 288 ? -18.174 -13.417 -1.299 1.00 96.44 288 ASP A N 1
ATOM 2292 C CA . ASP A 1 288 ? -16.892 -12.949 -1.809 1.00 96.44 288 ASP A CA 1
ATOM 2293 C C . ASP A 1 288 ? -17.163 -11.783 -2.774 1.00 96.44 288 ASP A C 1
ATOM 2295 O O . ASP A 1 288 ? -17.860 -11.950 -3.770 1.00 96.44 288 ASP A O 1
ATOM 2299 N N . GLU A 1 289 ? -16.617 -10.595 -2.528 1.00 95.56 289 GLU A N 1
ATOM 2300 C CA . GLU A 1 289 ? -16.802 -9.440 -3.408 1.00 95.56 289 GLU A CA 1
ATOM 2301 C C . GLU A 1 289 ? -16.310 -9.682 -4.852 1.00 95.56 289 GLU A C 1
ATOM 2303 O O . GLU A 1 289 ? -16.808 -9.038 -5.773 1.00 95.56 289 GLU A O 1
ATOM 2308 N N . ARG A 1 290 ? -15.401 -10.640 -5.106 1.00 95.81 290 ARG A N 1
ATOM 2309 C CA . ARG A 1 290 ? -15.024 -11.049 -6.475 1.00 95.81 290 ARG A CA 1
ATOM 2310 C C . ARG A 1 290 ? -16.186 -11.726 -7.198 1.00 95.81 290 ARG A C 1
ATOM 2312 O O . ARG A 1 290 ? -16.379 -11.474 -8.386 1.00 95.81 290 ARG A O 1
ATOM 2319 N N . GLN A 1 291 ? -16.960 -12.547 -6.479 1.00 96.25 291 GLN A N 1
ATOM 2320 C CA . GLN A 1 291 ? -18.201 -13.140 -6.985 1.00 96.25 291 GLN A CA 1
ATOM 2321 C C . GLN A 1 291 ? -19.169 -12.037 -7.393 1.00 96.25 291 GLN A C 1
ATOM 2323 O O . GLN A 1 291 ? -19.612 -11.997 -8.539 1.00 96.25 291 GLN A O 1
ATOM 2328 N N . ALA A 1 292 ? -19.436 -11.121 -6.459 1.00 96.12 292 ALA A N 1
ATOM 2329 C CA . ALA A 1 292 ? -20.362 -10.014 -6.660 1.00 96.12 292 ALA A CA 1
ATOM 2330 C C . ALA A 1 292 ? -19.951 -9.119 -7.832 1.00 96.12 292 ALA A C 1
ATOM 2332 O O . ALA A 1 292 ? -20.781 -8.720 -8.639 1.00 96.12 292 ALA A O 1
ATOM 2333 N N . TYR A 1 293 ? -18.654 -8.838 -7.955 1.00 95.44 293 TYR A N 1
ATOM 2334 C CA . TYR A 1 293 ? -18.124 -7.989 -9.013 1.00 95.44 293 TYR A CA 1
ATOM 2335 C C . TYR A 1 293 ? -18.234 -8.618 -10.408 1.00 95.44 293 TYR A C 1
ATOM 2337 O O . TYR A 1 293 ? -18.455 -7.906 -11.385 1.00 95.44 293 TYR A O 1
ATOM 2345 N N . ARG A 1 294 ? -18.058 -9.941 -10.522 1.00 94.75 294 ARG A N 1
ATOM 2346 C CA . ARG A 1 294 ? -18.114 -10.650 -11.812 1.00 94.75 294 ARG A CA 1
ATOM 2347 C C . ARG A 1 294 ? -19.538 -10.978 -12.253 1.00 94.75 294 ARG A C 1
ATOM 2349 O O . ARG A 1 294 ? -19.795 -10.996 -13.452 1.00 94.75 294 ARG A O 1
ATOM 2356 N N . LEU A 1 295 ? -20.423 -11.264 -11.302 1.00 96.44 295 LEU A N 1
ATOM 2357 C CA . LEU A 1 295 ? -21.795 -11.709 -11.543 1.00 96.44 295 LEU A CA 1
ATOM 2358 C C . LEU A 1 295 ? -22.806 -10.801 -10.814 1.00 96.44 295 LEU A C 1
ATOM 2360 O O . LEU A 1 295 ? -23.561 -11.292 -9.977 1.00 96.44 295 LEU A O 1
ATOM 2364 N N . PRO A 1 296 ? -22.821 -9.480 -11.078 1.00 96.50 296 PRO A N 1
ATOM 2365 C CA . PRO A 1 296 ? -23.605 -8.531 -10.283 1.00 96.50 296 PRO A CA 1
ATOM 2366 C C . PRO A 1 296 ? -25.120 -8.751 -10.382 1.00 96.50 296 PRO A C 1
ATOM 2368 O O . PRO A 1 296 ? -25.835 -8.459 -9.428 1.00 96.50 296 PRO A O 1
ATOM 2371 N N . ASP A 1 297 ? -25.591 -9.292 -11.508 1.00 97.56 297 ASP A N 1
ATOM 2372 C CA . ASP A 1 297 ? -27.015 -9.506 -11.794 1.00 97.56 297 ASP A CA 1
ATOM 2373 C C . ASP A 1 297 ? -27.470 -10.957 -11.549 1.00 97.56 297 ASP A C 1
ATOM 2375 O O . ASP A 1 297 ? -28.624 -11.304 -11.805 1.00 97.56 297 ASP A O 1
ATOM 2379 N N . ASP A 1 298 ? -26.571 -11.830 -11.082 1.00 98.06 298 ASP A N 1
ATOM 2380 C CA . ASP A 1 298 ? -26.904 -13.225 -10.799 1.00 98.06 298 ASP A CA 1
ATOM 2381 C C . ASP A 1 298 ? -27.846 -13.314 -9.575 1.00 98.06 298 ASP A C 1
ATOM 2383 O O . ASP A 1 298 ? -27.537 -12.743 -8.521 1.00 98.06 298 ASP A O 1
ATOM 2387 N N . PRO A 1 299 ? -28.994 -14.016 -9.670 1.00 98.19 299 PRO A N 1
ATOM 2388 C CA . PRO A 1 299 ? -29.972 -14.075 -8.583 1.00 98.19 299 PRO A CA 1
ATOM 2389 C C . PRO A 1 299 ? -29.418 -14.603 -7.251 1.00 98.19 299 PRO A C 1
ATOM 2391 O O . PRO A 1 299 ? -29.795 -14.095 -6.191 1.00 98.19 299 PRO A O 1
ATOM 2394 N N . ASP A 1 300 ? -28.501 -15.574 -7.279 1.00 96.81 300 ASP A N 1
ATOM 2395 C CA . ASP A 1 300 ? -27.900 -16.131 -6.062 1.00 96.81 300 ASP A CA 1
ATOM 2396 C C . ASP A 1 300 ? -26.938 -15.126 -5.418 1.00 96.81 300 ASP A C 1
ATOM 2398 O O . ASP A 1 300 ? -26.825 -15.043 -4.189 1.00 96.81 300 ASP A O 1
ATOM 2402 N N . VAL A 1 301 ? -26.247 -14.335 -6.241 1.00 97.62 301 VAL A N 1
ATOM 2403 C CA . VAL A 1 301 ? -25.381 -13.240 -5.789 1.00 97.62 301 VAL A CA 1
ATOM 2404 C C . VAL A 1 301 ? -26.208 -12.128 -5.153 1.00 97.62 301 VAL A C 1
ATOM 2406 O O . VAL A 1 301 ? -25.886 -11.706 -4.041 1.00 97.62 301 VAL A O 1
ATOM 2409 N N . LEU A 1 302 ? -27.298 -11.702 -5.793 1.00 98.25 302 LEU A N 1
ATOM 2410 C CA . LEU A 1 302 ? -28.212 -10.690 -5.253 1.00 98.25 302 LEU A CA 1
ATOM 2411 C C . LEU A 1 302 ? -28.808 -11.124 -3.906 1.00 98.25 302 LEU A C 1
ATOM 2413 O O . LEU A 1 302 ? -28.811 -10.343 -2.952 1.00 98.25 302 LEU A O 1
ATOM 2417 N N . ALA A 1 303 ? -29.222 -12.388 -3.781 1.00 98.12 303 ALA A N 1
ATOM 2418 C CA . ALA A 1 303 ? -29.722 -12.935 -2.520 1.00 98.12 303 ALA A CA 1
ATOM 2419 C C . ALA A 1 303 ? -28.652 -12.927 -1.411 1.00 98.12 303 ALA A C 1
ATOM 2421 O O . ALA A 1 303 ? -28.939 -12.593 -0.258 1.00 98.12 303 ALA A O 1
ATOM 2422 N N . LYS A 1 304 ? -27.395 -13.260 -1.734 1.00 97.44 304 LYS A N 1
ATOM 2423 C CA . LYS A 1 304 ? -26.278 -13.174 -0.776 1.00 97.44 304 LYS A CA 1
ATOM 2424 C C . LYS A 1 304 ? -25.945 -11.730 -0.393 1.00 97.44 304 LYS A C 1
ATOM 2426 O O . LYS A 1 304 ? -25.671 -11.486 0.780 1.00 97.44 304 LYS A O 1
ATOM 2431 N N . LEU A 1 305 ? -25.985 -10.786 -1.336 1.00 97.50 305 LEU A N 1
ATOM 2432 C CA . LEU A 1 305 ? -25.785 -9.356 -1.066 1.00 97.50 305 LEU A CA 1
ATOM 2433 C C . LEU A 1 305 ? -26.863 -8.816 -0.122 1.00 97.50 305 LEU A C 1
ATOM 2435 O O . LEU A 1 305 ? -26.531 -8.132 0.844 1.00 97.50 305 LEU A O 1
ATOM 2439 N N . GLN A 1 306 ? -28.126 -9.194 -0.330 1.00 97.94 306 GLN A N 1
ATOM 2440 C CA . GLN A 1 306 ? -29.211 -8.844 0.587 1.00 97.94 306 GLN A CA 1
ATOM 2441 C C . GLN A 1 306 ? -28.958 -9.396 1.998 1.00 97.94 306 GLN A C 1
ATOM 2443 O O . GLN A 1 306 ? -29.047 -8.660 2.979 1.00 97.94 306 GLN A O 1
ATOM 2448 N N . ARG A 1 307 ? -28.566 -10.672 2.117 1.00 97.25 307 ARG A N 1
ATOM 2449 C CA . ARG A 1 307 ? -28.201 -11.264 3.416 1.00 97.25 307 ARG A CA 1
ATOM 2450 C C . ARG A 1 307 ? -27.005 -10.566 4.067 1.00 97.25 307 ARG A C 1
ATOM 2452 O O . ARG A 1 307 ? -26.945 -10.479 5.291 1.00 97.25 307 ARG A O 1
ATOM 2459 N N . GLN A 1 308 ? -26.045 -10.095 3.274 1.00 96.81 308 GLN A N 1
ATOM 2460 C CA . GLN A 1 308 ? -24.888 -9.358 3.775 1.00 96.81 308 GLN A CA 1
ATOM 2461 C C . GLN A 1 308 ? -25.287 -7.982 4.331 1.00 96.81 308 GLN A C 1
ATOM 2463 O O . GLN A 1 308 ? -24.815 -7.616 5.407 1.00 96.81 308 GLN A O 1
ATOM 2468 N N . ASP A 1 309 ? -26.179 -7.253 3.653 1.00 96.12 309 ASP A N 1
ATOM 2469 C CA . ASP A 1 309 ? -26.743 -5.986 4.150 1.00 96.12 309 ASP A CA 1
ATOM 2470 C C . ASP A 1 309 ? -27.513 -6.189 5.466 1.00 96.12 309 ASP A C 1
ATOM 2472 O O . ASP A 1 309 ? -27.271 -5.508 6.465 1.00 96.12 309 ASP A O 1
ATOM 2476 N N . GLU A 1 310 ? -28.362 -7.218 5.517 1.00 96.38 310 GLU A N 1
ATOM 2477 C CA . GLU A 1 310 ? -29.060 -7.631 6.736 1.00 96.38 310 GLU A CA 1
ATOM 2478 C C . GLU A 1 310 ? -28.088 -7.945 7.885 1.00 96.38 310 GLU A C 1
ATOM 2480 O O . GLU A 1 310 ? -28.346 -7.587 9.037 1.00 96.38 310 GLU A O 1
ATOM 2485 N N . ALA A 1 311 ? -26.965 -8.612 7.593 1.00 95.00 311 ALA A N 1
ATOM 2486 C CA . ALA A 1 311 ? -25.953 -8.947 8.590 1.00 95.00 311 ALA A CA 1
ATOM 2487 C C . ALA A 1 311 ? -25.251 -7.699 9.136 1.00 95.00 311 ALA A C 1
ATOM 2489 O O . ALA A 1 311 ? -25.030 -7.612 10.344 1.00 95.00 311 ALA A O 1
ATOM 2490 N N . PHE A 1 312 ? -24.954 -6.710 8.287 1.00 91.69 312 PHE A N 1
ATOM 2491 C CA . PHE A 1 312 ? -24.381 -5.435 8.732 1.00 91.69 312 PHE A CA 1
ATOM 2492 C C . PHE A 1 312 ? -25.334 -4.630 9.615 1.00 91.69 312 PHE A C 1
ATOM 2494 O O . PHE A 1 312 ? -24.884 -3.977 10.553 1.00 91.69 312 PHE A O 1
ATOM 2501 N N . GLN A 1 313 ? -26.640 -4.747 9.384 1.00 90.25 313 GLN A N 1
ATOM 2502 C CA . GLN A 1 313 ? -27.680 -4.182 10.250 1.00 90.25 313 GLN A CA 1
ATOM 2503 C C . GLN A 1 313 ? -27.926 -5.015 11.524 1.00 90.25 313 GLN A C 1
ATOM 2505 O O . GLN A 1 313 ? -28.817 -4.699 12.308 1.00 90.25 313 GLN A O 1
ATOM 2510 N N . GLY A 1 314 ? -27.176 -6.102 11.732 1.00 90.62 314 GLY A N 1
ATOM 2511 C CA . GLY A 1 314 ? -27.273 -6.966 12.909 1.00 90.62 314 GLY A CA 1
ATOM 2512 C C . GLY A 1 314 ? -28.417 -7.982 12.887 1.00 90.62 314 GLY A C 1
ATOM 2513 O O . GLY A 1 314 ? -28.568 -8.734 13.848 1.00 90.62 314 GLY A O 1
ATOM 2514 N N . ARG A 1 315 ? -29.187 -8.085 11.793 1.00 93.50 315 ARG A N 1
ATOM 2515 C CA . ARG A 1 315 ? -30.362 -8.980 11.695 1.00 93.50 315 ARG A CA 1
ATOM 2516 C C . ARG A 1 315 ? -30.012 -10.472 11.698 1.00 93.50 315 ARG A C 1
ATOM 2518 O O . ARG A 1 315 ? -30.876 -11.301 11.963 1.00 93.50 315 ARG A O 1
ATOM 2525 N N . HIS A 1 316 ? -28.748 -10.817 11.447 1.00 94.06 316 HIS A N 1
ATOM 2526 C CA . HIS A 1 316 ? -28.231 -12.194 11.514 1.00 94.06 316 HIS A CA 1
ATOM 2527 C C . HIS A 1 316 ? -27.470 -12.496 12.817 1.00 94.06 316 HIS A C 1
ATOM 2529 O O . HIS A 1 316 ? -26.854 -13.561 12.930 1.00 94.06 316 HIS A O 1
ATOM 2535 N N . GLY A 1 317 ? -27.510 -11.582 13.795 1.00 94.19 317 GLY A N 1
ATOM 2536 C CA . GLY A 1 317 ? -26.701 -11.659 15.008 1.00 94.19 317 GLY A CA 1
ATOM 2537 C C . GLY A 1 317 ? -25.201 -11.549 14.718 1.00 94.19 317 GLY A C 1
ATOM 2538 O O . GLY A 1 317 ? -24.776 -11.144 13.633 1.00 94.19 317 GLY A O 1
ATOM 2539 N N . GLY A 1 318 ? -24.389 -11.913 15.705 1.00 95.25 318 GLY A N 1
ATOM 2540 C CA . GLY A 1 318 ? -22.934 -11.962 15.596 1.00 95.25 318 GLY A CA 1
ATOM 2541 C C . GLY A 1 318 ? -22.382 -13.374 15.756 1.00 95.25 318 GLY A C 1
ATOM 2542 O O . GLY A 1 318 ? -23.077 -14.316 16.138 1.00 95.25 318 GLY A O 1
ATOM 2543 N N . GLU A 1 319 ? -21.089 -13.519 15.514 1.00 96.38 319 GLU A N 1
ATOM 2544 C CA . GLU A 1 319 ? -20.323 -14.699 15.900 1.00 96.38 319 GLU A CA 1
ATOM 2545 C C . GLU A 1 319 ? -19.117 -14.280 16.737 1.00 96.38 319 GLU A C 1
ATOM 2547 O O . GLU A 1 319 ? -18.488 -13.268 16.445 1.00 96.38 319 GLU A O 1
ATOM 2552 N N . LEU A 1 320 ? -18.788 -15.072 17.758 1.00 97.50 320 LEU A N 1
ATOM 2553 C CA . LEU A 1 320 ? -17.544 -14.998 18.520 1.00 97.50 320 LEU A CA 1
ATOM 2554 C C . LEU A 1 320 ? -16.669 -16.192 18.148 1.00 97.50 320 LEU A C 1
ATOM 2556 O O . LEU A 1 320 ? -17.036 -17.347 18.372 1.00 97.50 320 LEU A O 1
ATOM 2560 N N . TRP A 1 321 ? -15.502 -15.909 17.595 1.00 98.06 321 TRP A N 1
ATOM 2561 C CA . TRP A 1 321 ? -14.491 -16.878 17.210 1.00 98.06 321 TRP A CA 1
ATOM 2562 C C . TRP A 1 321 ? -13.355 -16.883 18.228 1.00 98.06 321 TRP A C 1
ATOM 2564 O O . TRP A 1 321 ? -12.920 -15.835 18.704 1.00 98.06 321 TRP A O 1
ATOM 2574 N N . VAL A 1 322 ? -12.858 -18.081 18.526 1.00 97.81 322 VAL A N 1
ATOM 2575 C CA . VAL A 1 322 ? -11.704 -18.310 19.397 1.00 97.81 322 VAL A CA 1
ATOM 2576 C C . VAL A 1 322 ? -10.624 -18.989 18.572 1.00 97.81 322 VAL A C 1
ATOM 2578 O O . VAL A 1 322 ? -10.788 -20.135 18.146 1.00 97.81 322 VAL A O 1
ATOM 2581 N N . LEU A 1 323 ? -9.525 -18.284 18.343 1.00 98.38 323 LEU A N 1
ATOM 2582 C CA . LEU A 1 323 ? -8.377 -18.751 17.570 1.00 98.38 323 LEU A CA 1
ATOM 2583 C C . LEU A 1 323 ? -7.193 -18.957 18.514 1.00 98.38 323 LEU A C 1
ATOM 2585 O O . LEU A 1 323 ? -7.020 -18.200 19.464 1.00 98.38 323 LEU A O 1
ATOM 2589 N N . ALA A 1 324 ? -6.367 -19.962 18.262 1.00 98.25 324 ALA A N 1
ATOM 2590 C CA . ALA A 1 324 ? -5.102 -20.132 18.956 1.00 98.25 324 ALA A CA 1
ATOM 2591 C C . ALA A 1 324 ? -4.135 -19.013 18.553 1.00 98.25 324 ALA A C 1
ATOM 2593 O O . ALA A 1 324 ? -3.963 -18.712 17.374 1.00 98.25 324 ALA A O 1
ATOM 2594 N N . LYS A 1 325 ? -3.461 -18.417 19.530 1.00 97.31 325 LYS A N 1
ATOM 2595 C CA . LYS A 1 325 ? -2.499 -17.335 19.311 1.00 97.31 325 LYS A CA 1
ATOM 2596 C C . LYS A 1 325 ? -1.240 -17.799 18.567 1.00 97.31 325 LYS A C 1
ATOM 2598 O O . LYS A 1 325 ? -0.674 -17.033 17.790 1.00 97.31 325 LYS A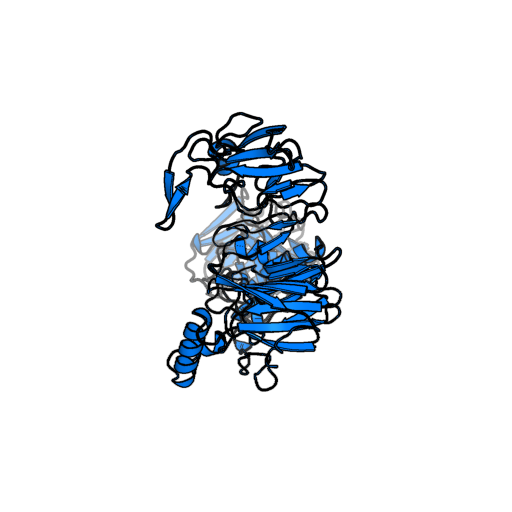 O 1
ATOM 2603 N N . ALA A 1 326 ? -0.832 -19.050 18.787 1.00 97.12 326 ALA A N 1
ATOM 2604 C CA . ALA A 1 326 ? 0.406 -19.623 18.258 1.00 97.12 326 ALA A CA 1
ATOM 2605 C C . ALA A 1 326 ? 0.394 -19.822 16.731 1.00 97.12 326 ALA A C 1
ATOM 2607 O O . ALA A 1 326 ? 1.378 -19.515 16.067 1.00 97.12 326 ALA A O 1
ATOM 2608 N N . ASP A 1 327 ? -0.712 -20.312 16.174 1.00 97.81 327 ASP A N 1
ATOM 2609 C CA . ASP A 1 327 ? -0.805 -20.754 14.772 1.00 97.81 327 ASP A CA 1
ATOM 2610 C C . ASP A 1 327 ? -2.115 -20.322 14.082 1.00 97.81 327 ASP A C 1
ATOM 2612 O O . ASP A 1 327 ? -2.381 -20.663 12.927 1.00 97.81 327 ASP A O 1
ATOM 2616 N N . GLY A 1 328 ? -2.966 -19.587 14.798 1.00 97.69 328 GLY A N 1
ATOM 2617 C CA . GLY A 1 328 ? -4.274 -19.164 14.333 1.00 97.69 328 GLY A CA 1
ATOM 2618 C C . GLY A 1 328 ? -5.334 -20.261 14.383 1.00 97.69 328 GLY A C 1
ATOM 2619 O O . GLY A 1 328 ? -6.467 -19.973 14.021 1.00 97.69 328 GLY A O 1
ATOM 2620 N N . THR A 1 329 ? -5.050 -21.501 14.793 1.00 98.06 329 THR A N 1
ATOM 2621 C CA . THR A 1 329 ? -6.005 -22.624 14.732 1.00 98.06 329 THR A CA 1
ATOM 2622 C C . THR A 1 329 ? -7.357 -22.268 15.357 1.00 98.06 329 THR A C 1
ATOM 2624 O O . THR A 1 329 ? -7.432 -21.809 16.493 1.00 98.06 329 THR A O 1
ATOM 2627 N N . LEU A 1 330 ? -8.450 -22.474 14.614 1.00 97.81 330 LEU A N 1
ATOM 2628 C CA . LEU A 1 330 ? -9.798 -22.168 15.092 1.00 97.81 330 LEU A CA 1
ATOM 2629 C C . LEU A 1 330 ? -10.222 -23.214 16.129 1.00 97.81 330 LEU A C 1
ATOM 2631 O O . LEU A 1 330 ? -10.424 -24.377 15.790 1.00 97.81 330 LEU A O 1
ATOM 2635 N N . ARG A 1 331 ? -10.363 -22.794 17.386 1.00 97.06 331 ARG A N 1
ATOM 2636 C CA . ARG A 1 331 ? -10.712 -23.665 18.518 1.00 97.06 331 ARG A CA 1
ATOM 2637 C C . ARG A 1 331 ? -12.216 -23.757 18.736 1.00 97.06 331 ARG A C 1
ATOM 2639 O O . ARG A 1 331 ? -12.728 -24.823 19.066 1.00 97.06 331 ARG A O 1
ATOM 2646 N N . ALA A 1 332 ? -12.926 -22.640 18.588 1.00 96.31 332 ALA A N 1
ATOM 2647 C CA . ALA A 1 332 ? -14.367 -22.591 18.796 1.00 96.31 332 ALA A CA 1
ATOM 2648 C C . ALA A 1 332 ? -15.018 -21.420 18.056 1.00 96.31 332 ALA A C 1
ATOM 2650 O O . ALA A 1 332 ? -14.379 -20.402 17.784 1.00 96.31 332 ALA A O 1
ATOM 2651 N N . ARG A 1 333 ? -16.318 -21.567 17.790 1.00 97.44 333 ARG A N 1
ATOM 2652 C CA . ARG A 1 333 ? -17.206 -20.497 17.334 1.00 97.44 333 ARG A CA 1
ATOM 2653 C C . ARG A 1 333 ? -18.512 -20.551 18.105 1.00 97.44 333 ARG A C 1
ATOM 2655 O O . ARG A 1 333 ? -19.056 -21.640 18.317 1.00 97.44 333 ARG A O 1
ATOM 2662 N N . TYR A 1 334 ? -19.016 -19.386 18.473 1.00 96.56 334 TYR A N 1
ATOM 2663 C CA . TYR A 1 334 ? -20.253 -19.219 19.220 1.00 96.56 334 TYR A CA 1
ATOM 2664 C C . TYR A 1 334 ? -21.141 -18.188 18.536 1.00 96.56 334 TYR A C 1
ATOM 2666 O O . TYR A 1 334 ? -20.647 -17.168 18.067 1.00 96.56 334 TYR A O 1
ATOM 2674 N N . ALA A 1 335 ? -22.443 -18.444 18.496 1.00 96.31 335 ALA A N 1
ATOM 2675 C CA . ALA A 1 335 ? -23.416 -17.466 18.041 1.00 96.31 335 ALA A CA 1
ATOM 2676 C C . ALA A 1 335 ? -23.649 -16.420 19.137 1.00 96.31 335 ALA A C 1
ATOM 2678 O O . ALA A 1 335 ? -23.784 -16.762 20.316 1.00 96.31 335 ALA A O 1
ATOM 2679 N N . LEU A 1 336 ? -23.730 -15.164 18.721 1.00 95.19 336 LEU A N 1
ATOM 2680 C CA . LEU A 1 336 ? -24.227 -14.043 19.502 1.00 95.19 336 LEU A CA 1
ATOM 2681 C C . LEU A 1 336 ? -25.577 -13.639 18.904 1.00 95.19 336 LEU A C 1
ATOM 2683 O O . LEU A 1 336 ? -25.722 -13.550 17.686 1.00 95.19 336 LEU A O 1
ATOM 2687 N N . ASP A 1 337 ? -26.570 -13.392 19.750 1.00 92.19 337 ASP A N 1
ATOM 2688 C CA . ASP A 1 337 ? -27.895 -12.926 19.317 1.00 92.19 337 ASP A CA 1
ATOM 2689 C C . ASP A 1 337 ? -27.877 -11.471 18.807 1.00 92.19 337 ASP A C 1
ATOM 2691 O O . ASP A 1 337 ? -28.850 -11.003 18.227 1.00 92.19 337 ASP A O 1
ATOM 2695 N N . THR A 1 338 ? -26.754 -10.776 18.988 1.00 92.12 338 THR A N 1
ATOM 2696 C CA . THR A 1 338 ? -26.514 -9.391 18.586 1.00 92.12 338 THR A CA 1
ATOM 2697 C C . THR A 1 338 ? -25.066 -9.201 18.139 1.00 92.12 338 THR A C 1
ATOM 2699 O O . THR A 1 338 ? -24.200 -10.050 18.371 1.00 92.12 338 THR A O 1
ATOM 2702 N N . VAL A 1 339 ? -24.792 -8.073 17.493 1.00 93.62 339 VAL A N 1
ATOM 2703 C CA . VAL A 1 339 ? -23.469 -7.731 16.970 1.00 93.62 339 VAL A CA 1
ATOM 2704 C C . VAL A 1 339 ? -22.718 -6.846 17.978 1.00 93.62 339 VAL A C 1
ATOM 2706 O O . VAL A 1 339 ? -23.320 -5.949 18.573 1.00 93.62 339 VAL A O 1
ATOM 2709 N N . PRO A 1 340 ? -21.406 -7.053 18.194 1.00 95.44 340 PRO A N 1
ATOM 2710 C CA . PRO A 1 340 ? -20.612 -6.145 19.018 1.00 95.44 340 PRO A CA 1
ATOM 2711 C C . PRO A 1 340 ? -20.537 -4.731 18.419 1.00 95.44 340 PRO A C 1
ATOM 2713 O O . PRO A 1 340 ? -20.451 -4.557 17.195 1.00 95.44 340 PRO A O 1
ATOM 2716 N N . VAL A 1 341 ? -20.496 -3.710 19.282 1.00 94.06 341 VAL A N 1
ATOM 2717 C CA . VAL A 1 341 ? -20.039 -2.378 18.849 1.00 94.06 341 VAL A CA 1
ATOM 2718 C C . VAL A 1 341 ? -18.579 -2.468 18.395 1.00 94.06 341 VAL A C 1
ATOM 2720 O O . VAL A 1 341 ? -17.859 -3.403 18.756 1.00 94.06 341 VAL A O 1
ATOM 2723 N N . PHE A 1 342 ? -18.149 -1.528 17.556 1.00 94.81 342 PHE A N 1
ATOM 2724 C CA . PHE A 1 342 ? -16.771 -1.521 17.079 1.00 94.81 342 PHE A CA 1
ATOM 2725 C C . PHE A 1 342 ? -15.803 -1.303 18.247 1.00 94.81 342 PHE A C 1
ATOM 2727 O O . PHE A 1 342 ? -16.069 -0.470 19.109 1.00 94.81 342 PHE A O 1
ATOM 2734 N N . ASP A 1 343 ? -14.742 -2.109 18.303 1.00 94.25 343 ASP A N 1
ATOM 2735 C CA . ASP A 1 343 ? -13.790 -2.178 19.422 1.00 94.25 343 ASP A CA 1
ATOM 2736 C C . ASP A 1 343 ? -14.443 -2.430 20.803 1.00 94.25 343 ASP A C 1
ATOM 2738 O O . ASP A 1 343 ? -13.902 -2.132 21.863 1.00 94.25 343 ASP A O 1
ATOM 2742 N N . GLY A 1 344 ? -15.646 -3.012 20.817 1.00 94.31 344 GLY A N 1
ATOM 2743 C CA . GLY A 1 344 ? -16.463 -3.178 22.019 1.00 94.31 344 GLY A CA 1
ATOM 2744 C C . GLY A 1 344 ? -16.125 -4.380 22.899 1.00 94.31 344 GLY A C 1
ATOM 2745 O O . GLY A 1 344 ? -17.012 -4.833 23.621 1.00 94.31 344 GLY A O 1
ATOM 2746 N N . MET A 1 345 ? -14.923 -4.959 22.814 1.00 96.56 345 MET A N 1
ATOM 2747 C CA . MET A 1 345 ? -14.580 -6.199 23.525 1.00 96.56 345 MET A CA 1
ATOM 2748 C C . MET A 1 345 ? -13.362 -6.031 24.426 1.00 96.56 345 MET A C 1
ATOM 2750 O O . MET A 1 345 ? -12.304 -5.600 23.985 1.00 96.56 345 MET A O 1
ATOM 2754 N N . ALA A 1 346 ? -13.493 -6.462 25.678 1.00 95.69 346 ALA A N 1
ATOM 2755 C CA . ALA A 1 346 ? -12.417 -6.439 26.660 1.00 95.69 346 ALA A CA 1
ATOM 2756 C C . ALA A 1 346 ? -12.293 -7.786 27.375 1.00 95.69 346 ALA A C 1
ATOM 2758 O O . ALA A 1 346 ? -13.271 -8.515 27.549 1.00 95.69 346 ALA A O 1
ATOM 2759 N N . VAL A 1 347 ? -11.085 -8.111 27.830 1.00 96.00 347 VAL A N 1
ATOM 2760 C CA . VAL A 1 347 ? -10.802 -9.331 28.594 1.00 96.00 347 VAL A CA 1
ATOM 2761 C C . VAL A 1 347 ? -10.234 -8.927 29.945 1.00 96.00 347 VAL A C 1
ATOM 2763 O O . VAL A 1 347 ? -9.201 -8.269 30.009 1.00 96.00 347 VAL A O 1
ATOM 2766 N N . ALA A 1 348 ? -10.903 -9.314 31.030 1.00 94.25 348 ALA A N 1
ATOM 2767 C CA . ALA A 1 348 ? -10.464 -8.984 32.383 1.00 94.25 348 ALA A CA 1
ATOM 2768 C C . ALA A 1 348 ? -10.940 -10.031 33.394 1.00 94.25 348 ALA A C 1
ATOM 2770 O O . ALA A 1 348 ? -12.061 -10.535 33.302 1.00 94.25 348 ALA A O 1
ATOM 2771 N N . GLY A 1 349 ? -10.092 -10.364 34.373 1.00 91.00 349 GLY A N 1
ATOM 2772 C CA . GLY A 1 349 ? -10.454 -11.266 35.476 1.00 91.00 349 GLY A CA 1
ATOM 2773 C C . GLY A 1 349 ? -10.955 -12.646 35.026 1.00 91.00 349 GLY A C 1
ATOM 2774 O O . GLY A 1 349 ? -11.891 -13.180 35.616 1.00 91.00 349 GLY A O 1
ATOM 2775 N N . GLY A 1 350 ? -10.391 -13.196 33.942 1.00 90.38 350 GLY A N 1
ATOM 2776 C CA . GLY A 1 350 ? -10.805 -14.489 33.377 1.00 90.38 350 GLY A CA 1
ATOM 2777 C C . GLY A 1 350 ? -12.158 -14.470 32.653 1.00 90.38 350 GLY A C 1
ATOM 2778 O O . GLY A 1 350 ? -12.771 -15.522 32.467 1.00 90.38 350 GLY A O 1
ATOM 2779 N N . ARG A 1 351 ? -12.652 -13.287 32.270 1.00 94.56 351 ARG A N 1
ATOM 2780 C CA . ARG A 1 351 ? -13.935 -13.090 31.583 1.00 94.56 351 ARG A CA 1
ATOM 2781 C C . ARG A 1 351 ? -13.757 -12.243 30.330 1.00 94.56 351 ARG A C 1
ATOM 2783 O O . ARG A 1 351 ? -12.827 -11.441 30.249 1.00 94.56 351 ARG A O 1
ATOM 2790 N N . VAL A 1 352 ? -14.672 -12.410 29.382 1.00 95.56 352 VAL A N 1
ATOM 2791 C CA . VAL A 1 352 ? -14.781 -11.584 28.175 1.00 95.56 352 VAL A CA 1
ATOM 2792 C C . VAL A 1 352 ? -16.020 -10.710 28.311 1.00 95.56 352 VAL A C 1
ATOM 2794 O O . VAL A 1 352 ? -17.115 -11.220 28.546 1.00 95.56 352 VAL A O 1
ATOM 2797 N N . TYR A 1 353 ? -15.847 -9.405 28.166 1.00 96.81 353 TYR A N 1
ATOM 2798 C CA . TYR A 1 353 ? -16.919 -8.422 28.171 1.00 96.81 353 TYR A CA 1
ATOM 2799 C C . TYR A 1 353 ? -17.142 -7.927 26.750 1.00 96.81 353 TYR A C 1
ATOM 2801 O O . TYR A 1 353 ? -16.174 -7.597 26.067 1.00 96.81 353 TYR A O 1
ATOM 2809 N N . VAL A 1 354 ? -18.396 -7.894 26.303 1.00 96.81 354 VAL A N 1
ATOM 2810 C CA . VAL A 1 354 ? -18.757 -7.457 24.949 1.00 96.81 354 VAL A CA 1
ATOM 2811 C C . VAL A 1 354 ? -19.890 -6.444 25.029 1.00 96.81 354 VAL A C 1
ATOM 2813 O O . VAL A 1 354 ? -21.005 -6.795 25.409 1.00 96.81 354 VAL A O 1
ATOM 2816 N N . SER A 1 355 ? -19.610 -5.203 24.650 1.00 96.06 355 SER A N 1
ATOM 2817 C CA . SER A 1 355 ? -20.618 -4.173 24.408 1.00 96.06 355 SER A CA 1
ATOM 2818 C C . SER A 1 355 ? -21.242 -4.389 23.032 1.00 96.06 355 SER A C 1
ATOM 2820 O O . SER A 1 355 ? -20.546 -4.654 22.050 1.00 96.06 355 SER A O 1
ATOM 2822 N N . THR A 1 356 ? -22.561 -4.297 22.949 1.00 94.62 356 THR A N 1
ATOM 2823 C CA . THR A 1 356 ? -23.328 -4.694 21.760 1.00 94.62 356 THR A CA 1
ATOM 2824 C C . THR A 1 356 ? -24.165 -3.543 21.223 1.00 94.62 356 THR A C 1
ATOM 2826 O O . THR A 1 356 ? -24.480 -2.604 21.954 1.00 94.62 356 THR A O 1
ATOM 2829 N N . VAL A 1 357 ? -24.490 -3.586 19.928 1.00 92.44 357 VAL A N 1
ATOM 2830 C CA . VAL A 1 357 ? -25.174 -2.480 19.227 1.00 92.44 357 VAL A CA 1
ATOM 2831 C C . VAL A 1 357 ? -26.584 -2.195 19.757 1.00 92.44 357 VAL A C 1
ATOM 2833 O O . VAL A 1 357 ? -27.114 -1.118 19.517 1.00 92.44 357 VAL A O 1
ATOM 2836 N N . ASP A 1 358 ? -27.173 -3.129 20.507 1.00 91.56 358 ASP A N 1
ATOM 2837 C CA . ASP A 1 358 ? -28.474 -2.972 21.168 1.00 91.56 358 ASP A CA 1
ATOM 2838 C C . ASP A 1 358 ? -28.383 -2.418 22.606 1.00 91.56 358 ASP A C 1
ATOM 2840 O O . ASP A 1 358 ? -29.389 -2.347 23.311 1.00 91.56 358 ASP A O 1
ATOM 2844 N N . GLY A 1 359 ? -27.188 -2.012 23.050 1.00 93.12 359 GLY A N 1
ATOM 2845 C CA . GLY A 1 359 ? -26.968 -1.385 24.354 1.00 93.12 359 GLY A CA 1
ATOM 2846 C C . GLY A 1 359 ? -26.729 -2.359 25.511 1.00 93.12 359 GLY A C 1
ATOM 2847 O O . GLY A 1 359 ? -26.623 -1.917 26.657 1.00 93.12 359 GLY A O 1
ATOM 2848 N N . ARG A 1 360 ? -26.610 -3.672 25.261 1.00 94.62 360 ARG A N 1
ATOM 2849 C CA . ARG A 1 360 ? -26.245 -4.655 26.298 1.00 94.62 360 ARG A CA 1
ATOM 2850 C C . ARG A 1 360 ? -24.730 -4.790 26.459 1.00 94.62 360 ARG A C 1
ATOM 2852 O O . ARG A 1 360 ? -23.972 -4.677 25.492 1.00 94.62 360 ARG A O 1
ATOM 2859 N N . VAL A 1 361 ? -24.308 -5.143 27.676 1.00 95.69 361 VAL A N 1
ATOM 2860 C CA . VAL A 1 361 ? -22.958 -5.643 27.979 1.00 95.69 361 VAL A CA 1
ATOM 2861 C C . VAL A 1 361 ? -23.053 -7.124 28.332 1.00 95.69 361 VAL A C 1
ATOM 2863 O O . VAL A 1 361 ? -23.627 -7.500 29.356 1.00 95.69 361 VAL A O 1
ATOM 2866 N N . LEU A 1 362 ? -22.486 -7.974 27.482 1.00 94.69 362 LEU A N 1
ATOM 2867 C CA . LEU A 1 362 ? -22.387 -9.410 27.716 1.00 94.69 362 LEU A CA 1
ATOM 2868 C C . LEU A 1 362 ? -21.159 -9.706 28.578 1.00 94.69 362 LEU A C 1
ATOM 2870 O O . LEU A 1 362 ? -20.093 -9.142 28.353 1.00 94.69 362 LEU A O 1
ATOM 2874 N N . CY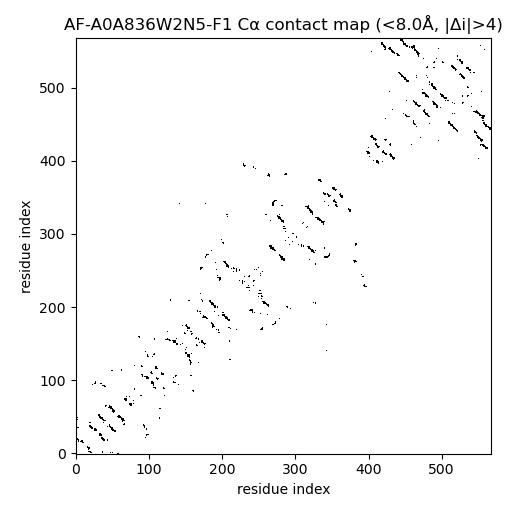S A 1 363 ? -21.297 -10.621 29.535 1.00 95.06 363 CYS A N 1
ATOM 2875 C CA . CYS A 1 363 ? -20.204 -11.117 30.368 1.00 95.06 363 CYS A CA 1
ATOM 2876 C C . CYS A 1 363 ? -20.080 -12.628 30.163 1.00 95.06 363 CYS A C 1
ATOM 2878 O O . CYS A 1 363 ? -20.945 -13.396 30.588 1.00 95.06 363 CYS A O 1
ATOM 2880 N N . LEU A 1 364 ? -19.024 -13.045 29.471 1.00 93.38 364 LEU A N 1
ATOM 2881 C CA . LEU A 1 364 ? -18.814 -14.414 29.018 1.00 93.38 364 LEU A CA 1
ATOM 2882 C C . LEU A 1 364 ? -17.674 -15.057 29.808 1.00 93.38 364 LEU A C 1
ATOM 2884 O O . LEU A 1 364 ? -16.603 -14.473 29.985 1.00 93.38 364 LEU A O 1
ATOM 2888 N N . SER A 1 365 ? -17.897 -16.278 30.282 1.00 90.75 365 SER A N 1
ATOM 2889 C CA . SER A 1 365 ? -16.900 -17.067 31.005 1.00 90.75 365 SER A CA 1
ATOM 2890 C C . SER A 1 365 ? -17.225 -18.557 30.912 1.00 90.75 365 SER A C 1
ATOM 2892 O O . SER A 1 365 ? -18.365 -18.932 30.637 1.00 90.75 365 SER A O 1
ATOM 2894 N N . GLY A 1 366 ? -16.228 -19.415 31.153 1.00 83.38 366 GLY A N 1
ATOM 2895 C CA . GLY A 1 366 ? -16.432 -20.869 31.220 1.00 83.38 366 GLY A CA 1
ATOM 2896 C C . GLY A 1 366 ? -17.511 -21.289 32.236 1.00 83.38 366 GLY A C 1
ATOM 2897 O O . GLY A 1 366 ? -18.386 -22.067 31.870 1.00 83.38 366 GLY A O 1
ATOM 2898 N N . PRO A 1 367 ? -17.524 -20.738 33.469 1.00 81.12 367 PRO A N 1
ATOM 2899 C CA . PRO A 1 367 ? -18.564 -20.989 34.478 1.00 81.12 367 PRO A CA 1
ATOM 2900 C C . PRO A 1 367 ? -19.875 -20.204 34.265 1.00 81.12 367 PRO A C 1
ATOM 2902 O O . PRO A 1 367 ? -20.622 -19.986 35.221 1.00 81.12 367 PRO A O 1
ATOM 2905 N N . GLY A 1 368 ? -20.132 -19.688 33.060 1.00 78.94 368 GLY A N 1
ATOM 2906 C CA . GLY A 1 368 ? -21.302 -18.858 32.772 1.00 78.94 368 GLY A CA 1
ATOM 2907 C C . GLY A 1 368 ? -22.635 -19.567 33.054 1.00 78.94 368 GLY A C 1
ATOM 2908 O O . GLY A 1 368 ? -22.737 -20.788 32.986 1.00 78.94 368 GLY A O 1
ATOM 2909 N N . ARG A 1 369 ? -23.685 -18.785 33.349 1.00 80.31 369 ARG A N 1
ATOM 2910 C CA . ARG A 1 369 ? -25.033 -19.317 33.645 1.00 80.31 369 ARG A CA 1
ATOM 2911 C C . ARG A 1 369 ? -25.747 -19.877 32.412 1.00 80.31 369 ARG A C 1
ATOM 2913 O O . ARG A 1 369 ? -26.510 -20.827 32.530 1.00 80.31 369 ARG A O 1
ATOM 2920 N N . THR A 1 370 ? -25.496 -19.278 31.250 1.00 87.56 370 THR A N 1
ATOM 2921 C CA . THR A 1 370 ? -26.144 -19.623 29.981 1.00 87.56 370 THR A CA 1
ATOM 2922 C C . THR A 1 370 ? -25.069 -19.966 28.963 1.00 87.56 370 THR A C 1
ATOM 2924 O O . THR A 1 370 ? -24.204 -19.140 28.671 1.00 87.56 370 THR A O 1
ATOM 2927 N N . ALA A 1 371 ? -25.114 -21.182 28.422 1.00 89.88 371 ALA A N 1
ATOM 2928 C CA . ALA A 1 371 ? -24.179 -21.603 27.389 1.00 89.88 371 ALA A CA 1
ATOM 2929 C C . ALA A 1 371 ? -24.482 -20.892 26.063 1.00 89.88 371 ALA A C 1
ATOM 2931 O O . ALA A 1 371 ? -25.629 -20.858 25.615 1.00 89.88 371 ALA A O 1
ATOM 2932 N N . LEU A 1 372 ? -23.446 -20.367 25.404 1.00 93.19 372 LEU A N 1
ATOM 2933 C CA . LEU A 1 372 ? -23.583 -19.872 24.037 1.00 93.19 372 LEU A CA 1
ATOM 2934 C C . LEU A 1 372 ? -23.746 -21.044 23.065 1.00 93.19 372 LEU A C 1
ATOM 2936 O O . LEU A 1 372 ? -23.057 -22.064 23.167 1.00 93.19 372 LEU A O 1
ATOM 2940 N N . LYS A 1 373 ? -24.621 -20.875 22.071 1.00 94.69 373 LYS A N 1
ATOM 2941 C CA . LYS A 1 373 ? -24.805 -21.861 21.002 1.00 94.69 373 LYS A CA 1
ATOM 2942 C C . LYS A 1 373 ? -23.521 -21.965 20.175 1.00 94.69 373 LYS A C 1
ATOM 2944 O O . LYS A 1 373 ? -23.086 -20.978 19.587 1.00 94.69 373 LYS A O 1
ATOM 2949 N N . LYS A 1 374 ? -22.926 -23.158 20.100 1.00 95.56 374 LYS A N 1
ATOM 2950 C CA . LYS A 1 374 ? -21.778 -23.422 19.218 1.00 95.56 374 LYS A CA 1
ATOM 2951 C C . LYS A 1 374 ? -22.193 -23.377 17.746 1.00 95.56 374 LYS A C 1
ATOM 2953 O O . LYS A 1 374 ? -23.286 -23.818 17.396 1.00 95.56 374 LYS A O 1
ATOM 2958 N N . VAL A 1 375 ? -21.293 -22.888 16.897 1.00 95.31 375 VAL A N 1
ATOM 2959 C CA . VAL A 1 375 ? -21.470 -22.822 15.439 1.00 95.31 375 VAL A CA 1
ATOM 2960 C C . VAL A 1 375 ? -20.509 -23.804 14.769 1.00 95.31 375 VAL A C 1
ATOM 2962 O O . VAL A 1 375 ? -19.300 -23.566 14.683 1.00 95.31 375 VAL A O 1
ATOM 2965 N N . THR A 1 376 ? -21.042 -24.928 14.295 1.00 92.44 376 THR A N 1
ATOM 2966 C CA . THR A 1 376 ? -20.264 -26.018 13.667 1.00 92.44 376 THR A CA 1
ATOM 2967 C C . THR A 1 376 ? -20.685 -26.308 12.230 1.00 92.44 376 THR A C 1
ATOM 2969 O O . THR A 1 376 ? -19.925 -26.917 11.490 1.00 92.44 376 THR A O 1
ATOM 2972 N N . ASP A 1 377 ? -21.865 -25.850 11.832 1.00 90.19 377 ASP A N 1
ATOM 2973 C CA . ASP A 1 377 ? -22.543 -26.112 10.559 1.00 90.19 377 ASP A CA 1
ATOM 2974 C C . ASP A 1 377 ? -22.313 -25.025 9.494 1.00 90.19 377 ASP A C 1
ATOM 2976 O O . ASP A 1 377 ? -22.642 -25.219 8.327 1.00 90.19 377 ASP A O 1
ATOM 2980 N N . ARG A 1 378 ? -21.735 -23.879 9.873 1.00 90.69 378 ARG A N 1
ATOM 2981 C CA . ARG A 1 378 ? -21.444 -22.765 8.955 1.00 90.69 378 ARG A CA 1
ATOM 2982 C C . ARG A 1 378 ? -20.033 -22.848 8.368 1.00 90.69 378 ARG A C 1
ATOM 2984 O O . ARG A 1 378 ? -19.111 -23.262 9.085 1.00 90.69 378 ARG A O 1
ATOM 2991 N N . PRO A 1 379 ? -19.813 -22.388 7.122 1.00 94.25 379 PRO A N 1
ATOM 2992 C CA . PRO A 1 379 ? -18.475 -22.319 6.545 1.00 94.25 379 PRO A CA 1
ATOM 2993 C C . PRO A 1 379 ? -17.555 -21.442 7.400 1.00 94.25 379 PRO A C 1
ATOM 2995 O O . PRO A 1 379 ? -17.996 -20.525 8.088 1.00 94.25 379 PRO A O 1
ATOM 2998 N N . VAL A 1 380 ? -16.263 -21.756 7.389 1.00 96.56 380 VAL A N 1
ATOM 2999 C CA . VAL A 1 380 ? -15.212 -20.953 8.041 1.00 96.56 380 VAL A CA 1
ATOM 3000 C C . VAL A 1 380 ? -14.598 -19.925 7.094 1.00 96.56 380 VAL A C 1
ATOM 3002 O O . VAL A 1 380 ? -13.989 -18.965 7.548 1.00 96.56 380 VAL A O 1
ATOM 3005 N N . HIS A 1 381 ? -14.789 -20.086 5.787 1.00 96.25 381 HIS A N 1
ATOM 3006 C CA . HIS A 1 381 ? -14.273 -19.177 4.774 1.00 96.25 381 HIS A CA 1
ATOM 3007 C C . HIS A 1 381 ? -15.349 -18.887 3.733 1.00 96.25 381 HIS A C 1
ATOM 3009 O O . HIS A 1 381 ? -16.132 -19.775 3.394 1.00 96.25 381 HIS A O 1
ATOM 3015 N N . VAL A 1 382 ? -15.360 -17.662 3.212 1.00 96.12 382 VAL A N 1
ATOM 3016 C CA . VAL A 1 382 ? -16.185 -17.281 2.060 1.00 96.12 382 VAL A CA 1
ATOM 3017 C C . VAL A 1 382 ? -15.254 -16.905 0.924 1.00 96.12 382 VAL A C 1
ATOM 3019 O O . VAL A 1 382 ? -14.731 -15.793 0.869 1.00 96.12 382 VAL A O 1
ATOM 3022 N N . VAL A 1 383 ? -15.003 -17.879 0.053 1.00 94.12 383 VAL A N 1
ATOM 3023 C CA . VAL A 1 383 ? -14.006 -17.785 -1.011 1.00 94.12 383 VAL A CA 1
ATOM 3024 C C . VAL A 1 383 ? -14.659 -18.153 -2.330 1.00 94.12 383 VAL A C 1
ATOM 3026 O O . VAL A 1 383 ? -15.261 -19.214 -2.466 1.00 94.12 383 VAL A O 1
ATOM 3029 N N . TRP A 1 384 ? -14.511 -17.266 -3.304 1.00 92.62 384 TRP A N 1
ATOM 3030 C CA . TRP A 1 384 ? -14.774 -17.550 -4.704 1.00 92.62 384 TRP A CA 1
ATOM 3031 C C . TRP A 1 384 ? -13.705 -18.498 -5.251 1.00 92.62 384 TRP A C 1
ATOM 3033 O O . TRP A 1 384 ? -12.504 -18.217 -5.154 1.00 92.62 384 TRP A O 1
ATOM 3043 N N . ASP A 1 385 ? -14.166 -19.619 -5.795 1.00 88.50 385 ASP A N 1
ATOM 3044 C CA . ASP A 1 385 ? -13.360 -20.774 -6.185 1.00 88.50 385 ASP A CA 1
ATOM 3045 C C . ASP A 1 385 ? -12.761 -20.666 -7.593 1.00 88.50 385 ASP A C 1
ATOM 3047 O O . ASP A 1 385 ? -11.808 -21.381 -7.904 1.00 88.50 385 ASP A O 1
ATOM 3051 N N . GLN A 1 386 ? -13.262 -19.757 -8.437 1.00 92.12 386 GLN A N 1
ATOM 3052 C CA . GLN A 1 386 ? -12.716 -19.612 -9.784 1.00 92.12 386 GLN A CA 1
ATOM 3053 C C . GLN A 1 386 ? -11.359 -18.902 -9.739 1.00 92.12 386 GLN A C 1
ATOM 3055 O O . GLN A 1 386 ? -11.260 -17.805 -9.171 1.00 92.12 386 GLN A O 1
ATOM 3060 N N . PRO A 1 387 ? -10.325 -19.469 -10.380 1.00 91.69 387 PRO A N 1
ATOM 3061 C CA . PRO A 1 387 ? -9.020 -18.836 -10.457 1.00 91.69 387 PRO A CA 1
ATOM 3062 C C . PRO A 1 387 ? -9.057 -17.548 -11.295 1.00 91.69 387 PRO A C 1
ATOM 3064 O O . PRO A 1 387 ? -9.948 -17.312 -12.119 1.00 91.69 387 PRO A O 1
ATOM 3067 N N . GLU A 1 388 ? -8.052 -16.705 -11.086 1.00 93.19 388 GLU A N 1
ATOM 3068 C CA . GLU A 1 388 ? -7.777 -15.547 -11.936 1.00 93.19 388 GLU A CA 1
ATOM 3069 C C . GLU A 1 388 ? -6.951 -15.978 -13.162 1.00 93.19 388 GLU A C 1
ATOM 3071 O O . GLU A 1 388 ? -6.041 -16.797 -13.032 1.00 93.19 388 GLU A O 1
ATOM 3076 N N . ASP A 1 389 ? -7.238 -15.429 -14.349 1.00 92.69 389 ASP A N 1
ATOM 3077 C CA . ASP A 1 389 ? -6.542 -15.795 -15.593 1.00 92.69 389 ASP A CA 1
ATOM 3078 C C . ASP A 1 389 ? -5.165 -15.101 -15.708 1.00 92.69 389 ASP A C 1
ATOM 3080 O O . ASP A 1 389 ? -5.107 -13.873 -15.858 1.00 92.69 389 ASP A O 1
ATOM 3084 N N . PRO A 1 390 ? -4.037 -15.844 -15.708 1.00 92.44 390 PRO A N 1
ATOM 3085 C CA . PRO A 1 390 ? -2.701 -15.262 -15.843 1.00 92.44 390 PRO A CA 1
ATOM 3086 C C . PRO A 1 390 ? -2.449 -14.546 -17.175 1.00 92.44 390 PRO A C 1
ATOM 3088 O O . PRO A 1 390 ? -1.490 -13.770 -17.264 1.00 92.44 390 PRO A O 1
ATOM 3091 N N . SER A 1 391 ? -3.284 -14.772 -18.198 1.00 91.94 391 SER A N 1
ATOM 3092 C CA . SER A 1 391 ? -3.224 -14.052 -19.479 1.00 91.94 391 SER A CA 1
ATOM 3093 C C . SER A 1 391 ? -3.450 -12.538 -19.324 1.00 91.94 391 SER A C 1
ATOM 3095 O O . SER A 1 391 ? -3.068 -11.760 -20.201 1.00 91.94 391 SER A O 1
ATOM 3097 N N . TYR A 1 392 ? -3.982 -12.110 -18.170 1.00 91.88 392 TYR A N 1
ATOM 3098 C CA . TYR A 1 392 ? -4.089 -10.709 -17.764 1.00 91.88 392 TYR A CA 1
ATOM 3099 C C . TYR A 1 392 ? -2.729 -9.990 -17.672 1.00 91.88 392 TYR A C 1
ATOM 3101 O O . TYR A 1 392 ? -2.644 -8.773 -17.864 1.00 91.88 392 TYR A O 1
ATOM 3109 N N . LEU A 1 393 ? -1.643 -10.714 -17.375 1.00 93.81 393 LEU A N 1
ATOM 3110 C CA . LEU A 1 393 ? -0.311 -10.126 -17.248 1.00 93.81 393 LEU A CA 1
ATOM 3111 C C . LEU A 1 393 ? 0.351 -9.935 -18.615 1.00 93.81 393 LEU A C 1
ATOM 3113 O O . LEU A 1 393 ? 0.459 -10.872 -19.405 1.00 93.81 393 LEU A O 1
ATOM 3117 N N . LEU A 1 394 ? 0.982 -8.775 -18.831 1.00 90.31 394 LEU A N 1
ATOM 3118 C CA . LEU A 1 394 ? 1.989 -8.662 -19.891 1.00 90.31 394 LEU A CA 1
ATOM 3119 C C . LEU A 1 394 ? 3.085 -9.717 -19.677 1.00 90.31 394 LEU A C 1
ATOM 3121 O O . LEU A 1 394 ? 3.391 -10.039 -18.524 1.00 90.31 394 LEU A O 1
ATOM 3125 N N . PRO A 1 395 ? 3.722 -10.241 -20.736 1.00 86.75 395 PRO A N 1
ATOM 3126 C CA . PRO A 1 395 ? 4.827 -11.175 -20.577 1.00 86.75 395 PRO A CA 1
ATOM 3127 C C . PRO A 1 395 ? 5.978 -10.527 -19.788 1.00 86.75 395 PRO A C 1
ATOM 3129 O O . PRO A 1 395 ? 6.191 -9.312 -19.885 1.00 86.75 395 PRO A O 1
ATOM 3132 N N . PRO A 1 396 ? 6.734 -11.305 -18.991 1.00 86.44 396 PRO A N 1
ATOM 3133 C CA . PRO A 1 396 ? 7.909 -10.778 -18.319 1.00 86.44 396 PRO A CA 1
ATOM 3134 C C . PRO A 1 396 ? 8.917 -10.252 -19.344 1.00 86.44 396 PRO A C 1
ATOM 3136 O O . PRO A 1 396 ? 9.195 -10.889 -20.359 1.00 86.44 396 PRO A O 1
ATOM 3139 N N . GLU A 1 397 ? 9.482 -9.082 -19.062 1.00 87.31 397 GLU A N 1
ATOM 3140 C CA . GLU A 1 397 ? 10.577 -8.546 -19.862 1.00 87.31 397 GLU A CA 1
ATOM 3141 C C . GLU A 1 397 ? 11.814 -9.436 -19.704 1.00 87.31 397 GLU A C 1
ATOM 3143 O O . GLU A 1 397 ? 12.167 -9.819 -18.588 1.00 87.31 397 GLU A O 1
ATOM 3148 N N . LYS A 1 398 ? 12.504 -9.720 -20.810 1.00 92.31 398 LYS A N 1
ATOM 3149 C CA . LYS A 1 398 ? 13.788 -10.427 -20.799 1.00 92.31 398 LYS A CA 1
ATOM 3150 C C . LYS A 1 398 ? 14.925 -9.408 -20.879 1.00 92.31 398 LYS A C 1
ATOM 3152 O O . LYS A 1 398 ? 15.042 -8.749 -21.916 1.00 92.31 398 LYS A O 1
ATOM 3157 N N . PRO A 1 399 ? 15.735 -9.232 -19.822 1.00 94.06 399 PRO A N 1
ATOM 3158 C CA . PRO A 1 399 ? 16.883 -8.335 -19.859 1.00 94.06 399 PRO A CA 1
ATOM 3159 C C . PRO A 1 399 ? 17.888 -8.752 -20.938 1.00 94.06 399 PRO A C 1
ATOM 3161 O O . PRO A 1 399 ? 18.105 -9.938 -21.170 1.00 94.06 399 PRO A O 1
ATOM 3164 N N . LYS A 1 400 ? 18.500 -7.761 -21.584 1.00 96.88 400 LYS A N 1
ATOM 3165 C CA . LYS A 1 400 ? 19.567 -7.903 -22.588 1.00 96.88 400 LYS A CA 1
ATOM 3166 C C . LYS A 1 400 ? 20.745 -6.975 -22.278 1.00 96.88 400 LYS A C 1
ATOM 3168 O O . LYS A 1 400 ? 21.498 -6.595 -23.165 1.00 96.88 400 LYS A O 1
ATOM 3173 N N . ASN A 1 401 ? 20.878 -6.551 -21.018 1.00 96.31 401 ASN A N 1
ATOM 3174 C CA . ASN A 1 401 ? 21.978 -5.687 -20.590 1.00 96.31 401 ASN A CA 1
ATOM 3175 C C . ASN A 1 401 ? 23.340 -6.352 -20.838 1.00 96.31 401 ASN A C 1
ATOM 3177 O O . ASN A 1 401 ? 24.263 -5.664 -21.258 1.00 96.31 401 ASN A O 1
ATOM 3181 N N . ASP A 1 402 ? 23.426 -7.671 -20.646 1.00 96.69 402 ASP A N 1
ATOM 3182 C CA . ASP A 1 402 ? 24.668 -8.449 -20.761 1.00 96.69 402 ASP A CA 1
ATOM 3183 C C . ASP A 1 402 ? 25.186 -8.568 -22.206 1.00 96.69 402 ASP A C 1
ATOM 3185 O O . ASP A 1 402 ? 26.338 -8.934 -22.425 1.00 96.69 402 ASP A O 1
ATOM 3189 N N . ASP A 1 403 ? 24.383 -8.180 -23.204 1.00 96.44 403 ASP A N 1
ATOM 3190 C CA . ASP A 1 403 ? 24.828 -8.090 -24.601 1.00 96.44 403 ASP A CA 1
ATOM 3191 C C . ASP A 1 403 ? 25.737 -6.866 -24.856 1.00 96.44 403 ASP A C 1
ATOM 3193 O O . ASP A 1 403 ? 26.314 -6.724 -25.945 1.00 96.44 403 ASP A O 1
ATOM 3197 N N . PHE A 1 404 ? 25.874 -5.985 -23.856 1.00 97.44 404 PHE A N 1
ATOM 3198 C CA . PHE A 1 404 ? 26.625 -4.733 -23.895 1.00 97.44 404 PHE A CA 1
ATOM 3199 C C . PHE A 1 404 ? 27.652 -4.682 -22.759 1.00 97.44 404 PHE A C 1
ATOM 3201 O O . PHE A 1 404 ? 27.330 -4.893 -21.596 1.00 97.44 404 PHE A O 1
ATOM 3208 N N . ASP A 1 405 ? 28.886 -4.289 -23.074 1.00 96.31 405 ASP A N 1
ATOM 3209 C CA . ASP A 1 405 ? 29.951 -4.109 -22.079 1.00 96.31 405 ASP A CA 1
ATOM 3210 C C . ASP A 1 405 ? 29.673 -2.960 -21.097 1.00 96.31 405 ASP A C 1
ATOM 3212 O O . ASP A 1 405 ? 30.233 -2.918 -20.000 1.00 96.31 405 ASP A O 1
ATOM 3216 N N . ARG A 1 406 ? 28.860 -1.972 -21.499 1.00 96.06 406 ARG A N 1
ATOM 3217 C CA . ARG A 1 406 ? 28.465 -0.843 -20.647 1.00 96.06 406 ARG A CA 1
ATOM 3218 C C . ARG A 1 406 ? 27.020 -0.436 -20.869 1.00 96.06 406 ARG A C 1
ATOM 3220 O O . ARG A 1 406 ? 26.653 -0.046 -21.971 1.00 96.06 406 ARG A O 1
ATOM 3227 N N . VAL A 1 407 ? 26.243 -0.399 -19.791 1.00 96.00 407 VAL A N 1
ATOM 3228 C CA . VAL A 1 407 ? 24.870 0.119 -19.772 1.00 96.00 407 VAL A CA 1
ATOM 3229 C C . VAL A 1 407 ? 24.787 1.245 -18.740 1.00 96.00 407 VAL A C 1
ATOM 3231 O O . VAL A 1 407 ? 25.025 1.039 -17.554 1.00 96.00 407 VAL A O 1
ATOM 3234 N N . ILE A 1 408 ? 24.497 2.462 -19.194 1.00 94.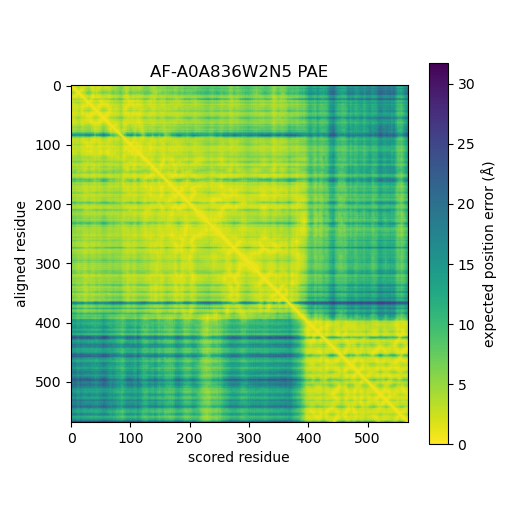06 408 ILE A N 1
ATOM 3235 C CA . ILE A 1 408 ? 24.556 3.697 -18.408 1.00 94.06 408 ILE A CA 1
ATOM 3236 C C . ILE A 1 408 ? 23.171 4.336 -18.406 1.00 94.06 408 ILE A C 1
ATOM 3238 O O . ILE A 1 408 ? 22.705 4.796 -19.447 1.00 94.06 408 ILE A O 1
ATOM 3242 N N . ARG A 1 409 ? 22.529 4.428 -17.232 1.00 93.50 409 ARG A N 1
ATOM 3243 C CA . ARG A 1 409 ? 21.240 5.133 -17.024 1.00 93.50 409 ARG A CA 1
ATOM 3244 C C . ARG A 1 409 ? 20.112 4.685 -17.973 1.00 93.50 409 ARG A C 1
ATOM 3246 O O . ARG A 1 409 ? 19.158 5.426 -18.212 1.00 93.50 409 ARG A O 1
ATOM 3253 N N . CYS A 1 410 ? 20.203 3.471 -18.504 1.00 94.56 410 CYS A N 1
ATOM 3254 C CA . CYS A 1 410 ? 19.148 2.797 -19.244 1.00 94.56 410 CYS A CA 1
ATOM 3255 C C . CYS A 1 410 ? 19.096 1.321 -18.870 1.00 94.56 410 CYS A C 1
ATOM 3257 O O . CYS A 1 410 ? 19.936 0.802 -18.141 1.00 94.56 410 CYS A O 1
ATOM 3259 N N . ARG A 1 411 ? 18.086 0.648 -19.401 1.00 93.94 411 ARG A N 1
ATOM 3260 C CA . ARG A 1 411 ? 17.984 -0.807 -19.443 1.00 93.94 411 ARG A CA 1
ATOM 3261 C C . ARG A 1 411 ? 17.774 -1.241 -20.884 1.00 93.94 411 ARG A C 1
ATOM 3263 O O . ARG A 1 411 ? 17.155 -0.500 -21.655 1.00 93.94 411 ARG A O 1
ATOM 3270 N N . VAL A 1 412 ? 18.249 -2.433 -21.212 1.00 96.75 412 VAL A N 1
ATOM 3271 C CA . VAL A 1 412 ? 18.027 -3.068 -22.506 1.00 96.75 412 VAL A CA 1
ATOM 3272 C C . VAL A 1 412 ? 17.210 -4.332 -22.289 1.00 96.75 412 VAL A C 1
ATOM 3274 O O . VAL A 1 412 ? 17.526 -5.137 -21.415 1.00 96.75 412 VAL A O 1
ATOM 3277 N N . VAL A 1 413 ? 16.133 -4.495 -23.049 1.00 95.31 413 VAL A N 1
ATOM 3278 C CA . VAL A 1 413 ? 15.273 -5.686 -22.991 1.00 95.31 413 VAL A CA 1
ATOM 3279 C C . VAL A 1 413 ? 15.015 -6.242 -24.384 1.00 95.31 413 VAL A C 1
ATOM 3281 O O . VAL A 1 413 ? 15.131 -5.519 -25.372 1.00 95.31 413 VAL A O 1
ATOM 3284 N N . GLU A 1 414 ? 14.665 -7.522 -24.465 1.00 95.12 414 GLU A N 1
ATOM 3285 C CA . GLU A 1 414 ? 14.279 -8.170 -25.719 1.00 95.12 414 GLU A CA 1
ATOM 3286 C C . GLU A 1 414 ? 13.001 -7.539 -26.287 1.00 95.12 414 GLU A C 1
ATOM 3288 O O . GLU A 1 414 ? 12.025 -7.303 -25.567 1.00 95.12 414 GLU A O 1
ATOM 3293 N N . CYS A 1 415 ? 12.996 -7.278 -27.591 1.00 92.75 415 CYS A N 1
ATOM 3294 C CA . CYS A 1 415 ? 11.807 -6.876 -28.336 1.00 92.75 415 CYS A CA 1
ATOM 3295 C C . CYS A 1 415 ? 11.825 -7.492 -29.742 1.00 92.75 415 CYS A C 1
ATOM 3297 O O . CYS A 1 415 ? 12.798 -8.131 -30.136 1.00 92.75 415 CYS A O 1
ATOM 3299 N N . ARG A 1 416 ? 10.768 -7.275 -30.535 1.00 92.81 416 ARG A N 1
ATOM 3300 C CA . ARG A 1 416 ? 10.645 -7.851 -31.889 1.00 92.81 416 ARG A CA 1
ATOM 3301 C C . ARG A 1 416 ? 11.780 -7.444 -32.844 1.00 92.81 416 ARG A C 1
ATOM 3303 O O . ARG A 1 416 ? 12.131 -8.227 -33.716 1.00 92.81 416 ARG A O 1
ATOM 3310 N N . LEU A 1 417 ? 12.340 -6.239 -32.697 1.00 94.88 417 LEU A N 1
ATOM 3311 C CA . LEU A 1 417 ? 13.491 -5.784 -33.495 1.00 94.88 417 LEU A CA 1
ATOM 3312 C C . LEU A 1 417 ? 14.826 -6.350 -32.988 1.00 94.88 417 LEU A C 1
ATOM 3314 O O . LEU A 1 417 ? 15.789 -6.387 -33.746 1.00 94.88 417 LEU A O 1
ATOM 3318 N N . GLY A 1 418 ? 14.882 -6.807 -31.739 1.00 96.38 418 GLY A N 1
ATOM 3319 C CA . GLY A 1 418 ? 16.086 -7.279 -31.063 1.00 96.38 418 GLY A CA 1
ATOM 3320 C C . GLY A 1 418 ? 16.206 -6.635 -29.689 1.00 96.38 418 GLY A C 1
ATOM 3321 O O . GLY A 1 418 ? 15.969 -7.287 -28.673 1.00 96.38 418 GLY A O 1
ATOM 3322 N N . TYR A 1 419 ? 16.507 -5.336 -29.662 1.00 97.75 419 TYR A N 1
ATOM 3323 C CA . TYR A 1 419 ? 16.764 -4.582 -28.437 1.00 97.75 419 TYR A CA 1
ATOM 3324 C C . TYR A 1 419 ? 15.792 -3.429 -28.262 1.00 97.75 419 TYR A C 1
ATOM 3326 O O . TYR A 1 419 ? 15.653 -2.592 -29.144 1.00 97.75 419 TYR A O 1
ATOM 3334 N N . ARG A 1 420 ? 15.193 -3.311 -27.085 1.00 96.31 420 ARG A N 1
ATOM 3335 C CA . ARG A 1 420 ? 14.509 -2.101 -26.635 1.00 96.31 420 ARG A CA 1
ATOM 3336 C C . ARG A 1 420 ? 15.357 -1.414 -25.578 1.00 96.31 420 ARG A C 1
ATOM 3338 O O . ARG A 1 420 ? 15.590 -1.983 -24.512 1.00 96.31 420 ARG A O 1
ATOM 3345 N N . VAL A 1 421 ? 15.789 -0.189 -25.859 1.00 97.00 421 VAL A N 1
ATOM 3346 C CA . VAL A 1 421 ? 16.603 0.631 -24.953 1.00 97.00 421 VAL A CA 1
ATOM 3347 C C . VAL A 1 421 ? 15.708 1.669 -24.290 1.00 97.00 421 VAL A C 1
ATOM 3349 O O . VAL A 1 421 ? 15.017 2.428 -24.967 1.00 97.00 421 VAL A O 1
ATOM 3352 N N . ILE A 1 422 ? 15.704 1.689 -22.957 1.00 93.50 422 ILE A N 1
ATOM 3353 C CA . ILE A 1 422 ? 14.752 2.474 -22.160 1.00 93.50 422 ILE A CA 1
ATOM 3354 C C . ILE A 1 422 ? 15.522 3.308 -21.145 1.00 93.50 422 ILE A C 1
ATOM 3356 O O . ILE A 1 422 ? 16.191 2.750 -20.271 1.00 93.50 422 ILE A O 1
ATOM 3360 N N . ALA A 1 423 ? 15.419 4.634 -21.235 1.00 93.31 423 ALA A N 1
ATOM 3361 C CA . ALA A 1 423 ? 16.019 5.537 -20.258 1.00 93.31 423 ALA A CA 1
ATOM 3362 C C . ALA A 1 423 ? 15.445 5.306 -18.846 1.00 93.31 423 ALA A C 1
ATOM 3364 O O . ALA A 1 423 ? 14.243 5.104 -18.668 1.00 93.31 423 ALA A O 1
ATOM 3365 N N . GLN A 1 424 ? 16.309 5.352 -17.830 1.00 87.69 424 GLN A N 1
ATOM 3366 C CA . GLN A 1 424 ? 15.935 5.205 -16.415 1.00 87.69 424 GLN A CA 1
ATOM 3367 C C . GLN A 1 424 ? 16.028 6.515 -15.626 1.00 87.69 424 GLN A C 1
ATOM 3369 O O . GLN A 1 424 ? 15.677 6.552 -14.449 1.00 87.69 424 GLN A O 1
ATOM 3374 N N . SER A 1 425 ? 16.512 7.592 -16.243 1.00 76.56 425 SER A N 1
ATOM 3375 C CA . SER A 1 425 ? 16.668 8.892 -15.595 1.00 76.56 425 SER A CA 1
ATOM 3376 C C . SER A 1 425 ? 16.017 9.986 -16.438 1.00 76.56 425 SER A C 1
ATOM 3378 O O . SER A 1 425 ? 16.350 10.107 -17.618 1.00 76.56 425 SER A O 1
ATOM 3380 N N . PRO A 1 426 ? 15.121 10.807 -15.865 1.00 70.94 426 PRO A N 1
ATOM 3381 C CA . PRO A 1 426 ? 14.615 11.977 -16.565 1.00 70.94 426 PRO A CA 1
ATOM 3382 C C . PRO A 1 426 ? 15.755 12.975 -16.815 1.00 70.94 426 PRO A C 1
ATOM 3384 O O . PRO A 1 426 ? 16.627 13.162 -15.964 1.00 70.94 426 PRO A O 1
ATOM 3387 N N . ARG A 1 427 ? 15.734 13.627 -17.984 1.00 79.00 427 ARG A N 1
ATOM 3388 C CA . ARG A 1 427 ? 16.690 14.668 -18.415 1.00 79.00 427 ARG A CA 1
ATOM 3389 C C . ARG A 1 427 ? 18.149 14.212 -18.535 1.00 79.00 427 ARG A C 1
ATOM 3391 O O . ARG A 1 427 ? 19.047 15.048 -18.576 1.00 79.00 427 ARG A O 1
ATOM 3398 N N . ARG A 1 428 ? 18.418 12.906 -18.570 1.00 85.00 428 ARG A N 1
ATOM 3399 C CA . ARG A 1 428 ? 19.767 12.360 -18.775 1.00 85.00 428 ARG A CA 1
ATOM 3400 C C . ARG A 1 428 ? 19.722 11.240 -19.809 1.00 85.00 428 ARG A C 1
ATOM 3402 O O . ARG A 1 428 ? 18.774 10.453 -19.801 1.00 85.00 428 ARG A O 1
ATOM 3409 N N . PRO A 1 429 ? 20.742 11.117 -20.669 1.00 90.31 429 PRO A N 1
ATOM 3410 C CA . PRO A 1 429 ? 20.734 10.079 -21.675 1.00 90.31 429 PRO A CA 1
ATOM 3411 C C . PRO A 1 429 ? 21.057 8.708 -21.100 1.00 90.31 429 PRO A C 1
ATOM 3413 O O . PRO A 1 429 ? 21.924 8.550 -20.228 1.00 90.31 429 PRO A O 1
ATOM 3416 N N . GLY A 1 430 ? 20.343 7.736 -21.650 1.00 95.38 430 GLY A N 1
ATOM 3417 C CA . GLY A 1 430 ? 20.571 6.315 -21.503 1.00 95.38 430 GLY A CA 1
ATOM 3418 C C . GLY A 1 430 ? 21.459 5.800 -22.632 1.00 95.38 430 GLY A C 1
ATOM 3419 O O . GLY A 1 430 ? 21.186 6.095 -23.794 1.00 95.38 430 GLY A O 1
ATOM 3420 N N . ILE A 1 431 ? 22.517 5.059 -22.311 1.00 96.88 431 ILE A N 1
ATOM 3421 C CA . ILE A 1 431 ? 23.533 4.617 -23.276 1.00 96.88 431 ILE A CA 1
ATOM 3422 C C . ILE A 1 431 ? 23.861 3.141 -23.037 1.00 96.88 431 ILE A C 1
ATOM 3424 O O . ILE A 1 431 ? 24.215 2.770 -21.923 1.00 96.88 431 ILE A O 1
ATOM 3428 N N . ALA A 1 432 ? 23.791 2.318 -24.080 1.00 98.00 432 ALA A N 1
ATOM 3429 C CA . ALA A 1 432 ? 24.228 0.923 -24.067 1.00 98.00 432 ALA A CA 1
ATOM 3430 C C . ALA A 1 432 ? 25.325 0.738 -25.124 1.00 98.00 432 ALA A C 1
ATOM 3432 O O . ALA A 1 432 ? 25.081 0.976 -26.303 1.00 98.00 432 ALA A O 1
ATOM 3433 N N . LEU A 1 433 ? 26.536 0.362 -24.713 1.00 98.00 433 LEU A N 1
ATOM 3434 C CA . LEU A 1 433 ? 27.727 0.268 -25.559 1.00 98.00 433 LEU A CA 1
ATOM 3435 C C . LEU A 1 433 ? 28.335 -1.122 -25.502 1.00 98.00 433 LEU A C 1
ATOM 3437 O O . LEU A 1 433 ? 28.527 -1.689 -24.430 1.00 98.00 433 LEU A O 1
ATOM 3441 N N . LYS A 1 434 ? 28.739 -1.594 -26.672 1.00 96.81 434 LYS A N 1
ATOM 3442 C CA . LYS A 1 434 ? 29.546 -2.782 -26.875 1.00 96.81 434 LYS A CA 1
ATOM 3443 C C . LYS A 1 434 ? 30.922 -2.391 -27.400 1.00 96.81 434 LYS A C 1
ATOM 3445 O O . LYS A 1 434 ? 31.055 -1.499 -28.244 1.00 96.81 434 LYS A O 1
ATOM 3450 N N . ARG A 1 435 ? 31.958 -3.053 -26.908 1.00 96.62 435 ARG A N 1
ATOM 3451 C CA . ARG A 1 435 ? 33.324 -2.937 -27.397 1.00 96.62 435 ARG A CA 1
ATOM 3452 C C . ARG A 1 435 ? 33.452 -3.710 -28.708 1.00 96.62 435 ARG A C 1
ATOM 3454 O O . ARG A 1 435 ? 33.056 -4.871 -28.814 1.00 96.62 435 ARG A O 1
ATOM 3461 N N . LEU A 1 436 ? 34.027 -3.072 -29.719 1.00 95.31 436 LEU A N 1
ATOM 3462 C CA . LEU A 1 436 ? 34.371 -3.739 -30.969 1.00 95.31 436 LEU A CA 1
ATOM 3463 C C . LEU A 1 436 ? 35.499 -4.747 -30.725 1.00 95.31 436 LEU A C 1
ATOM 3465 O O . LEU A 1 436 ? 36.458 -4.451 -30.013 1.00 95.31 436 LEU A O 1
ATOM 3469 N N . LYS A 1 437 ? 35.412 -5.924 -31.358 1.00 92.38 437 LYS A N 1
ATOM 3470 C CA . LYS A 1 437 ? 36.454 -6.964 -31.259 1.00 92.38 437 LYS A CA 1
ATOM 3471 C C . LYS A 1 437 ? 37.829 -6.453 -31.706 1.00 92.38 437 LYS A C 1
ATOM 3473 O O . LYS A 1 437 ? 38.841 -6.855 -31.147 1.00 92.38 437 LYS A O 1
ATOM 3478 N N . LYS A 1 438 ? 37.855 -5.573 -32.711 1.00 92.88 438 LYS A N 1
ATOM 3479 C CA . LYS A 1 438 ? 39.043 -4.857 -33.183 1.00 92.88 438 LYS A CA 1
ATOM 3480 C C . LYS A 1 438 ? 38.702 -3.367 -33.289 1.00 92.88 438 LYS A C 1
ATOM 3482 O O . LYS A 1 438 ? 37.656 -3.061 -33.867 1.00 92.88 438 LYS A O 1
ATOM 3487 N N . PRO A 1 439 ? 39.526 -2.455 -32.741 1.00 94.44 439 PRO A N 1
ATOM 3488 C CA . PRO A 1 439 ? 39.358 -1.027 -32.976 1.00 94.44 439 PRO A CA 1
ATOM 3489 C C . PRO A 1 439 ? 39.433 -0.711 -34.470 1.00 94.44 439 PRO A C 1
ATOM 3491 O O . PRO A 1 439 ? 40.212 -1.332 -35.194 1.00 94.44 439 PRO A O 1
ATOM 3494 N N . VAL A 1 440 ? 38.637 0.253 -34.925 1.00 95.25 440 VAL A N 1
ATOM 3495 C CA . VAL A 1 440 ? 38.645 0.682 -36.328 1.00 95.25 440 VAL A CA 1
ATOM 3496 C C . VAL A 1 440 ? 39.332 2.033 -36.449 1.00 95.25 440 VAL A C 1
ATOM 3498 O O . VAL A 1 440 ? 38.913 2.974 -35.785 1.00 95.25 440 VAL A O 1
ATOM 3501 N N . THR A 1 441 ? 40.356 2.125 -37.298 1.00 95.12 441 THR A N 1
ATOM 3502 C CA . THR A 1 441 ? 41.132 3.351 -37.583 1.00 95.12 441 THR A CA 1
ATOM 3503 C C . THR A 1 441 ? 40.856 3.932 -38.977 1.00 95.12 441 THR A C 1
ATOM 3505 O O . THR A 1 441 ? 41.246 5.057 -39.271 1.00 95.12 441 THR A O 1
ATOM 3508 N N . GLY A 1 442 ? 40.185 3.172 -39.848 1.00 93.81 442 GLY A N 1
ATOM 3509 C CA . GLY A 1 442 ? 39.859 3.556 -41.223 1.00 93.81 442 GLY A CA 1
ATOM 3510 C C . GLY A 1 442 ? 38.387 3.923 -41.419 1.00 93.81 442 GLY A C 1
ATOM 3511 O O . GLY A 1 442 ? 37.712 4.410 -40.511 1.00 93.81 442 GLY A O 1
ATOM 3512 N N . ARG A 1 443 ? 37.876 3.672 -42.628 1.00 96.56 443 ARG A N 1
ATOM 3513 C CA . ARG A 1 443 ? 36.451 3.821 -42.940 1.00 96.56 443 ARG A CA 1
ATOM 3514 C C . ARG A 1 443 ? 35.656 2.628 -42.403 1.00 96.56 443 ARG A C 1
ATOM 3516 O O . ARG A 1 443 ? 36.078 1.487 -42.549 1.00 96.56 443 ARG A O 1
ATOM 3523 N N . VAL A 1 444 ? 34.487 2.886 -41.827 1.00 97.38 444 VAL A N 1
ATOM 3524 C CA . VAL A 1 444 ? 33.553 1.861 -41.340 1.00 97.38 444 VAL A CA 1
ATOM 3525 C C . VAL A 1 444 ? 32.118 2.289 -41.572 1.00 97.38 444 VAL A C 1
ATOM 3527 O O . VAL A 1 444 ? 31.805 3.478 -41.522 1.00 97.38 444 VAL A O 1
ATOM 3530 N N . THR A 1 445 ? 31.243 1.320 -41.796 1.00 98.06 445 THR A N 1
ATOM 3531 C CA . THR A 1 445 ? 29.801 1.526 -41.855 1.00 98.06 445 THR A CA 1
ATOM 3532 C C . THR A 1 445 ? 29.117 0.681 -40.790 1.00 98.06 445 THR A C 1
ATOM 3534 O O . THR A 1 445 ? 29.269 -0.539 -40.749 1.00 98.06 445 THR A O 1
ATOM 3537 N N . PHE A 1 446 ? 28.358 1.339 -39.919 1.00 98.25 446 PHE A N 1
ATOM 3538 C CA . PHE A 1 446 ? 27.471 0.699 -38.958 1.00 98.25 446 PHE A CA 1
ATOM 3539 C C . PHE A 1 446 ? 26.050 0.705 -39.506 1.00 98.25 446 PHE A C 1
ATOM 3541 O O . PHE A 1 446 ? 25.517 1.767 -39.828 1.00 98.25 446 PHE A O 1
ATOM 3548 N N . GLN A 1 447 ? 25.434 -0.468 -39.590 1.00 98.00 447 GLN A N 1
ATOM 3549 C CA . GLN A 1 447 ? 24.064 -0.629 -40.056 1.00 98.00 447 GLN A CA 1
ATOM 3550 C C . GLN A 1 447 ? 23.193 -1.183 -38.930 1.00 98.00 447 GLN A C 1
ATOM 3552 O O . GLN A 1 447 ? 23.520 -2.190 -38.301 1.00 98.00 447 GLN A O 1
ATOM 3557 N N . ALA A 1 448 ? 22.070 -0.524 -38.683 1.00 98.06 448 ALA A N 1
ATOM 3558 C CA . ALA A 1 448 ? 21.011 -0.991 -37.803 1.00 98.06 448 ALA A CA 1
ATOM 3559 C C . ALA A 1 448 ? 19.655 -0.545 -38.363 1.00 98.06 448 ALA A C 1
ATOM 3561 O O . ALA A 1 448 ? 19.583 0.204 -39.332 1.00 98.06 448 ALA A O 1
ATOM 3562 N N . ARG A 1 449 ? 18.569 -0.979 -37.733 1.00 98.38 449 ARG A N 1
ATOM 3563 C CA . ARG A 1 449 ? 17.237 -0.402 -37.907 1.00 98.38 449 ARG A CA 1
ATOM 3564 C C . ARG A 1 449 ? 16.766 0.159 -36.583 1.00 98.38 449 ARG A C 1
ATOM 3566 O O . ARG A 1 449 ? 17.091 -0.410 -35.540 1.00 98.38 449 ARG A O 1
ATOM 3573 N N . VAL A 1 450 ? 16.007 1.245 -36.630 1.00 97.94 450 VAL A N 1
ATOM 3574 C CA . VAL A 1 450 ? 15.423 1.908 -35.461 1.00 97.94 450 VAL A CA 1
ATOM 3575 C C . VAL A 1 450 ? 13.911 2.025 -35.624 1.00 97.94 450 VAL A C 1
ATOM 3577 O O . VAL A 1 450 ? 13.416 2.331 -36.705 1.00 97.94 450 VAL A O 1
ATOM 3580 N N . SER A 1 451 ? 13.168 1.796 -34.547 1.00 97.31 451 SER A N 1
ATOM 3581 C CA . SER A 1 451 ? 11.749 2.130 -34.439 1.00 97.31 451 SER A CA 1
ATOM 3582 C C . SER A 1 451 ? 11.506 2.828 -33.111 1.00 97.31 451 SER A C 1
ATOM 3584 O O . SER A 1 451 ? 12.008 2.407 -32.070 1.00 97.31 451 SER A O 1
ATOM 3586 N N . VAL A 1 452 ? 10.747 3.918 -33.133 1.00 95.81 452 VAL A N 1
ATOM 3587 C CA . VAL A 1 452 ? 10.404 4.677 -31.927 1.00 95.81 452 VAL A CA 1
ATOM 3588 C C . VAL A 1 452 ? 8.902 4.515 -31.681 1.00 95.81 452 VAL A C 1
ATOM 3590 O O . VAL A 1 452 ? 8.111 5.089 -32.435 1.00 95.81 452 VAL A O 1
ATOM 3593 N N . PRO A 1 453 ? 8.482 3.724 -30.673 1.00 91.44 453 PRO A N 1
ATOM 3594 C CA . PRO A 1 453 ? 7.070 3.453 -30.404 1.00 91.44 453 PRO A CA 1
ATOM 3595 C C . PRO A 1 453 ? 6.261 4.717 -30.099 1.00 91.44 453 PRO A C 1
ATOM 3597 O O . PRO A 1 453 ? 6.792 5.694 -29.580 1.00 91.44 453 PRO A O 1
ATOM 3600 N N . LYS A 1 454 ? 4.952 4.686 -30.384 1.00 88.06 454 LYS A N 1
ATOM 3601 C CA . LYS A 1 454 ? 4.036 5.799 -30.073 1.00 88.06 454 LYS A CA 1
ATOM 3602 C C . LYS A 1 454 ? 3.840 5.961 -28.566 1.00 88.06 454 LYS A C 1
ATOM 3604 O O . LYS A 1 454 ? 3.969 7.065 -28.041 1.00 88.06 454 LYS A O 1
ATOM 3609 N N . ASP A 1 455 ? 3.541 4.856 -27.885 1.00 82.44 455 ASP A N 1
ATOM 3610 C CA . ASP A 1 455 ? 3.418 4.823 -26.431 1.00 82.44 455 ASP A CA 1
ATOM 3611 C C . ASP A 1 455 ? 4.788 4.596 -25.784 1.00 82.44 455 ASP A C 1
ATOM 3613 O O . ASP A 1 455 ? 5.331 3.490 -25.762 1.00 82.44 455 ASP A O 1
ATOM 3617 N N . THR A 1 456 ? 5.342 5.678 -25.254 1.00 77.19 456 THR A N 1
ATOM 3618 C CA . THR A 1 456 ? 6.623 5.715 -24.544 1.00 77.19 456 THR A CA 1
ATOM 3619 C C . THR A 1 456 ? 6.444 5.840 -23.030 1.00 77.19 456 THR A C 1
ATOM 3621 O O . THR A 1 456 ? 7.427 6.038 -22.314 1.00 77.19 456 THR A O 1
ATOM 3624 N N . ARG A 1 457 ? 5.206 5.750 -22.514 1.00 75.19 457 ARG A N 1
ATOM 3625 C CA . ARG A 1 457 ? 4.874 5.861 -21.079 1.00 75.19 457 ARG A CA 1
ATOM 3626 C C . ARG A 1 457 ? 5.472 7.104 -20.396 1.00 75.19 457 ARG A C 1
ATOM 3628 O O . ARG A 1 457 ? 5.943 7.036 -19.262 1.00 75.19 457 ARG A O 1
ATOM 3635 N N . GLY A 1 458 ? 5.446 8.245 -21.089 1.00 75.44 458 GLY A N 1
ATOM 3636 C CA . GLY A 1 458 ? 5.947 9.534 -20.591 1.00 75.44 458 GLY A CA 1
ATOM 3637 C C . GLY A 1 458 ? 7.411 9.845 -20.925 1.00 75.44 458 GLY A C 1
ATOM 3638 O O . GLY A 1 458 ? 7.906 10.888 -20.505 1.00 75.44 458 GLY A O 1
ATOM 3639 N N . LEU A 1 459 ? 8.099 8.976 -21.673 1.00 85.62 459 LEU A N 1
ATOM 3640 C CA . LEU A 1 459 ? 9.437 9.239 -22.215 1.00 85.62 459 LEU A CA 1
ATOM 3641 C C . LEU A 1 459 ? 9.369 9.945 -23.583 1.00 85.62 459 LEU A C 1
ATOM 3643 O O . LEU A 1 459 ? 8.334 9.951 -24.248 1.00 85.62 459 LEU A O 1
ATOM 3647 N N . LEU A 1 460 ? 10.481 10.535 -24.015 1.00 90.88 460 LEU A N 1
ATOM 3648 C CA . LEU A 1 460 ? 10.604 11.196 -25.315 1.00 90.88 460 LEU A CA 1
ATOM 3649 C C . LEU A 1 460 ? 10.696 10.189 -26.477 1.00 90.88 460 LEU A C 1
ATOM 3651 O O . LEU A 1 460 ? 10.950 8.998 -26.288 1.00 90.88 460 LEU A O 1
ATOM 3655 N N . HIS A 1 461 ? 10.538 10.700 -27.700 1.00 94.75 461 HIS A N 1
ATOM 3656 C CA . HIS A 1 461 ? 10.515 9.912 -28.936 1.00 94.75 461 HIS A CA 1
ATOM 3657 C C . HIS A 1 461 ? 11.786 10.120 -29.765 1.00 94.75 461 HIS A C 1
ATOM 3659 O O . HIS A 1 461 ? 11.793 10.867 -30.750 1.00 94.75 461 HIS A O 1
ATOM 3665 N N . ASN A 1 462 ? 12.880 9.479 -29.356 1.00 95.94 462 ASN A N 1
ATOM 3666 C CA . ASN A 1 462 ? 14.150 9.515 -30.079 1.00 95.94 462 ASN A CA 1
ATOM 3667 C C . ASN A 1 462 ? 14.959 8.223 -29.906 1.00 95.94 462 ASN A C 1
ATOM 3669 O O . ASN A 1 462 ? 14.760 7.485 -28.943 1.00 95.94 462 ASN A O 1
ATOM 3673 N N . GLY A 1 463 ? 15.876 7.974 -30.838 1.00 97.38 463 GLY A N 1
ATOM 3674 C CA . GLY A 1 463 ? 16.764 6.816 -30.809 1.00 97.38 463 GLY A CA 1
ATOM 3675 C C . GLY A 1 463 ? 17.979 7.016 -31.708 1.00 97.38 463 GLY A C 1
ATOM 3676 O O . GLY A 1 463 ? 17.845 7.474 -32.844 1.00 97.38 463 GLY A O 1
ATOM 3677 N N . PHE A 1 464 ? 19.161 6.685 -31.189 1.00 98.44 464 PHE A N 1
ATOM 3678 C CA . PHE A 1 464 ? 20.442 6.932 -31.845 1.00 98.44 464 PHE A CA 1
ATOM 3679 C C . PHE A 1 464 ? 21.336 5.697 -31.826 1.00 98.44 464 PHE A C 1
ATOM 3681 O O . PHE A 1 464 ? 21.455 5.028 -30.800 1.00 98.44 464 PHE A O 1
ATOM 3688 N N . LEU A 1 465 ? 22.033 5.458 -32.934 1.00 98.38 465 LEU A N 1
ATOM 3689 C CA . LEU A 1 465 ? 23.264 4.678 -32.943 1.00 98.38 465 LEU A CA 1
ATOM 3690 C C . LEU A 1 465 ? 24.383 5.562 -32.394 1.00 98.38 465 LEU A C 1
ATOM 3692 O O . LEU A 1 465 ? 24.495 6.732 -32.759 1.00 98.38 465 LEU A O 1
ATOM 3696 N N . VAL A 1 466 ? 25.209 5.019 -31.510 1.00 98.06 466 VAL A N 1
ATOM 3697 C CA . VAL A 1 466 ? 26.297 5.755 -30.861 1.00 98.06 466 VAL A CA 1
ATOM 3698 C C . VAL A 1 466 ? 27.627 5.043 -31.068 1.00 98.06 466 VAL A C 1
ATOM 3700 O O . VAL A 1 466 ? 27.677 3.816 -31.061 1.00 98.06 466 VAL A O 1
ATOM 3703 N N . PHE A 1 467 ? 28.704 5.804 -31.246 1.00 98.25 467 PHE A N 1
ATOM 3704 C CA . PHE A 1 467 ? 30.060 5.269 -31.357 1.00 98.25 467 PHE A CA 1
ATOM 3705 C C . PHE A 1 467 ? 31.108 6.222 -30.772 1.00 98.25 467 PHE A C 1
ATOM 3707 O O . PHE A 1 467 ? 30.872 7.426 -30.642 1.00 98.25 467 PHE A O 1
ATOM 3714 N N . GLY A 1 468 ? 32.280 5.684 -30.433 1.00 97.31 468 GLY A N 1
ATOM 3715 C CA . GLY A 1 468 ? 33.454 6.486 -30.095 1.00 97.31 468 GLY A CA 1
ATOM 3716 C C . GLY A 1 468 ? 34.636 5.688 -29.552 1.00 97.31 468 GLY A C 1
ATOM 3717 O O . GLY A 1 468 ? 34.601 4.458 -29.456 1.00 97.31 468 GLY A O 1
ATOM 3718 N N . GLU A 1 469 ? 35.707 6.398 -29.207 1.00 96.31 469 GLU A N 1
ATOM 3719 C CA . GLU A 1 469 ? 36.927 5.804 -28.649 1.00 96.31 469 GLU A CA 1
ATOM 3720 C C . GLU A 1 469 ? 36.786 5.480 -27.158 1.00 96.31 469 GLU A C 1
ATOM 3722 O O . GLU A 1 469 ? 37.237 4.434 -26.686 1.00 96.31 469 GLU A O 1
ATOM 3727 N N . VAL A 1 470 ? 36.115 6.361 -26.417 1.00 93.94 470 VAL A N 1
ATOM 3728 C CA . VAL A 1 470 ? 35.943 6.268 -24.967 1.00 93.94 470 VAL A CA 1
ATOM 3729 C C . VAL A 1 470 ? 34.459 6.165 -24.640 1.00 93.94 470 VAL A C 1
ATOM 3731 O O . VAL A 1 470 ? 33.632 6.904 -25.165 1.00 93.94 470 VAL A O 1
ATOM 3734 N N . ALA A 1 471 ? 34.108 5.270 -23.716 1.00 92.75 471 ALA A N 1
ATOM 3735 C CA . ALA A 1 471 ? 32.741 5.093 -23.233 1.00 92.75 471 ALA A CA 1
ATOM 3736 C C . ALA A 1 471 ? 32.324 6.190 -22.223 1.00 92.75 471 ALA A C 1
ATOM 3738 O O . ALA A 1 471 ? 31.972 5.881 -21.081 1.00 92.75 471 ALA A O 1
ATOM 3739 N N . LYS A 1 472 ? 32.410 7.464 -22.635 1.00 91.75 472 LYS A N 1
ATOM 3740 C CA . LYS A 1 472 ? 31.972 8.667 -21.901 1.00 91.75 472 LYS A CA 1
ATOM 3741 C C . LYS A 1 472 ? 31.073 9.507 -22.805 1.00 91.75 472 LYS A C 1
ATOM 3743 O O . LYS A 1 472 ? 31.448 9.765 -23.941 1.00 91.75 472 LYS A O 1
ATOM 3748 N N . ASP A 1 473 ? 29.911 9.933 -22.312 1.00 90.81 473 ASP A N 1
ATOM 3749 C CA . ASP A 1 473 ? 28.867 10.595 -23.114 1.00 90.81 473 ASP A CA 1
ATOM 3750 C C . ASP A 1 473 ? 29.396 11.790 -23.929 1.00 90.81 473 ASP A C 1
ATOM 3752 O O . ASP A 1 473 ? 29.100 11.933 -25.116 1.00 90.81 473 ASP A O 1
ATOM 3756 N N . GLU A 1 474 ? 30.263 12.592 -23.322 1.00 92.62 474 GLU A N 1
ATOM 3757 C CA . GLU A 1 474 ? 30.861 13.799 -23.895 1.00 92.62 474 GLU A CA 1
ATOM 3758 C C . GLU A 1 474 ? 31.858 13.507 -25.031 1.00 92.62 474 GLU A C 1
ATOM 3760 O O . GLU A 1 474 ? 32.199 14.410 -25.790 1.00 92.62 474 GLU A O 1
ATOM 3765 N N . GLN A 1 475 ? 32.308 12.257 -25.174 1.00 94.12 475 GLN A N 1
ATOM 3766 C CA . GLN A 1 475 ? 33.274 11.810 -26.188 1.00 94.12 475 GLN A CA 1
ATOM 3767 C C . GLN A 1 475 ? 32.661 10.853 -27.220 1.00 94.12 475 GLN A C 1
ATOM 3769 O O . GLN A 1 475 ? 33.373 10.240 -28.016 1.00 94.12 475 GLN A O 1
ATOM 3774 N N . LEU A 1 476 ? 31.335 10.717 -27.218 1.00 96.50 476 LEU A N 1
ATOM 3775 C CA . LEU A 1 476 ? 30.609 9.866 -28.153 1.00 96.50 476 LEU A CA 1
ATOM 3776 C C . LEU A 1 476 ? 29.911 10.694 -29.231 1.00 96.50 476 LEU A C 1
ATOM 3778 O O . LEU A 1 476 ? 29.369 11.772 -28.962 1.00 96.50 476 LEU A O 1
ATOM 3782 N N . VAL A 1 477 ? 29.833 10.126 -30.431 1.00 98.06 477 VAL A N 1
ATOM 3783 C CA . VAL A 1 477 ? 28.993 10.622 -31.524 1.00 98.06 477 VAL A CA 1
ATOM 3784 C C . VAL A 1 477 ? 27.698 9.822 -31.570 1.00 98.06 477 VAL A C 1
ATOM 3786 O O . VAL A 1 477 ? 27.729 8.596 -31.500 1.00 98.06 477 VAL A O 1
ATOM 3789 N N . LYS A 1 478 ? 26.563 10.509 -31.702 1.00 98.12 478 LYS A N 1
ATOM 3790 C CA . LYS A 1 478 ? 25.214 9.933 -31.745 1.00 98.12 478 LYS A CA 1
ATOM 3791 C C . LYS A 1 478 ? 24.545 10.297 -33.066 1.00 98.12 478 LYS A C 1
ATOM 3793 O O . LYS A 1 478 ? 24.409 11.476 -33.385 1.00 98.12 478 LYS A O 1
ATOM 3798 N N . CYS A 1 479 ? 24.105 9.296 -33.810 1.00 98.44 479 CYS A N 1
ATOM 3799 C CA . CYS A 1 479 ? 23.517 9.417 -35.139 1.00 98.44 479 CYS A CA 1
ATOM 3800 C C . CYS A 1 479 ? 22.148 8.732 -35.146 1.00 98.44 479 CYS A C 1
ATOM 3802 O O . CYS A 1 479 ? 22.056 7.543 -34.843 1.00 98.44 479 CYS A O 1
ATOM 3804 N N . GLY A 1 480 ? 21.074 9.461 -35.442 1.00 97.75 480 GLY A N 1
ATOM 3805 C CA . GLY A 1 480 ? 19.730 8.888 -35.359 1.00 97.75 480 GLY A CA 1
ATOM 3806 C C . GLY A 1 480 ? 18.614 9.911 -35.462 1.00 97.75 480 GLY A C 1
ATOM 3807 O O . GLY A 1 480 ? 18.792 10.959 -36.076 1.00 97.75 480 GLY A O 1
ATOM 3808 N N . VAL A 1 481 ? 17.462 9.596 -34.874 1.00 96.75 481 VAL A N 1
ATOM 3809 C CA . VAL A 1 481 ? 16.208 10.327 -35.102 1.00 96.75 481 VAL A CA 1
ATOM 3810 C C . VAL A 1 481 ? 15.656 10.967 -33.839 1.00 96.75 481 VAL A C 1
ATOM 3812 O O . VAL A 1 481 ? 15.709 10.384 -32.754 1.00 96.75 481 VAL A O 1
ATOM 3815 N N . ARG A 1 482 ? 15.023 12.130 -34.002 1.00 95.00 482 ARG A N 1
ATOM 3816 C CA . ARG A 1 482 ? 14.080 12.707 -33.036 1.00 95.00 482 ARG A CA 1
ATOM 3817 C C . ARG A 1 482 ? 12.731 12.867 -33.730 1.00 95.00 482 ARG A C 1
ATOM 3819 O O . ARG A 1 482 ? 12.520 13.835 -34.456 1.00 95.00 482 ARG A O 1
ATOM 3826 N N . LEU A 1 483 ? 11.804 11.934 -33.504 1.00 92.81 483 LEU A N 1
ATOM 3827 C CA . LEU A 1 483 ? 10.522 11.929 -34.221 1.00 92.81 483 LEU A CA 1
ATOM 3828 C C . LEU A 1 483 ? 9.639 13.123 -33.855 1.00 92.81 483 LEU A C 1
ATOM 3830 O O . LEU A 1 483 ? 9.007 13.703 -34.730 1.00 92.81 483 LEU A O 1
ATOM 3834 N N . GLN A 1 484 ? 9.646 13.552 -32.589 1.00 88.94 484 GLN A N 1
ATOM 3835 C CA . GLN A 1 484 ? 8.885 14.737 -32.177 1.00 88.94 484 GLN A CA 1
ATOM 3836 C C . GLN A 1 484 ? 9.406 16.021 -32.845 1.00 88.94 484 GLN A C 1
ATOM 3838 O O . GLN A 1 484 ? 8.619 16.876 -33.233 1.00 88.94 484 GLN A O 1
ATOM 3843 N N . ALA A 1 485 ? 10.727 16.132 -33.023 1.00 90.38 485 ALA A N 1
ATOM 3844 C CA . ALA A 1 485 ? 11.363 17.252 -33.718 1.00 90.38 485 ALA A CA 1
ATOM 3845 C C . ALA A 1 485 ? 11.445 17.050 -35.244 1.00 90.38 485 ALA A C 1
ATOM 3847 O O . ALA A 1 485 ? 12.021 17.890 -35.934 1.00 90.38 485 ALA A O 1
ATOM 3848 N N . LYS A 1 486 ? 10.894 15.940 -35.761 1.00 95.12 486 LYS A N 1
ATOM 3849 C CA . LYS A 1 486 ? 10.853 15.568 -37.183 1.00 95.12 486 LYS A CA 1
ATOM 3850 C C . LYS A 1 486 ? 12.207 15.697 -37.882 1.00 95.12 486 LYS A C 1
ATOM 3852 O O . LYS A 1 486 ? 12.307 16.304 -38.947 1.00 95.12 486 LYS A O 1
ATOM 3857 N N . ASN A 1 487 ? 13.269 15.165 -37.273 1.00 96.06 487 ASN A N 1
ATOM 3858 C CA . ASN A 1 487 ? 14.606 15.249 -37.855 1.00 96.06 487 ASN A CA 1
ATOM 3859 C C . ASN A 1 487 ? 15.480 14.008 -37.636 1.00 96.06 487 ASN A C 1
ATOM 3861 O O . ASN A 1 487 ? 15.290 13.227 -36.698 1.00 96.06 487 ASN A O 1
ATOM 3865 N N . VAL A 1 488 ? 16.453 13.865 -38.535 1.00 97.06 488 VAL A N 1
ATOM 3866 C CA . VAL A 1 488 ? 17.671 13.070 -38.350 1.00 97.06 488 VAL A CA 1
ATOM 3867 C C . VAL A 1 488 ? 18.752 14.004 -37.828 1.00 97.06 488 VAL A C 1
ATOM 3869 O O . VAL A 1 488 ? 18.895 15.109 -38.351 1.00 97.06 488 VAL A O 1
ATOM 3872 N N . SER A 1 489 ? 19.543 13.567 -36.851 1.00 97.12 489 SER A N 1
ATOM 3873 C CA . SER A 1 489 ? 20.635 14.356 -36.280 1.00 97.12 489 SER A CA 1
ATOM 3874 C C . SER A 1 489 ? 21.919 13.547 -36.126 1.00 97.12 489 SER A C 1
ATOM 3876 O O . SER A 1 489 ? 21.895 12.375 -35.745 1.00 97.12 489 SER A O 1
ATOM 3878 N N . ILE A 1 490 ? 23.045 14.226 -36.344 1.00 98.12 490 ILE A N 1
ATOM 3879 C CA . ILE A 1 490 ? 24.372 13.838 -35.860 1.00 98.12 490 ILE A CA 1
ATOM 3880 C C . ILE A 1 490 ? 24.707 14.774 -34.703 1.00 98.12 490 ILE A C 1
ATOM 3882 O O . ILE A 1 490 ? 24.799 15.983 -34.910 1.00 98.12 490 ILE A O 1
ATOM 3886 N N . VAL A 1 491 ? 24.892 14.230 -33.504 1.00 97.31 491 VAL A N 1
ATOM 3887 C CA . VAL A 1 491 ? 25.256 14.964 -32.285 1.00 97.31 491 VAL A CA 1
ATOM 3888 C C . VAL A 1 491 ? 26.628 14.492 -31.817 1.00 97.31 491 VAL A C 1
ATOM 3890 O O . VAL A 1 491 ? 26.842 13.297 -31.631 1.00 97.31 491 VAL A O 1
ATOM 3893 N N . GLN A 1 492 ? 27.560 15.419 -31.626 1.00 97.00 492 GLN A N 1
ATOM 3894 C CA . GLN A 1 492 ? 28.910 15.141 -31.138 1.00 97.00 492 GLN A CA 1
ATOM 3895 C C . GLN A 1 492 ? 29.062 15.696 -29.719 1.00 97.00 492 GLN A C 1
ATOM 3897 O O . GLN A 1 492 ? 28.930 16.905 -29.510 1.00 97.00 492 GLN A O 1
ATOM 3902 N N . GLY A 1 493 ? 29.326 14.809 -28.758 1.00 94.00 493 GLY A N 1
ATOM 3903 C CA . GLY A 1 493 ? 29.338 15.122 -27.328 1.00 94.00 493 GLY A CA 1
ATOM 3904 C C . GLY A 1 493 ? 27.970 14.939 -26.668 1.00 94.00 493 GLY A C 1
ATOM 3905 O O . GLY A 1 493 ? 27.114 14.221 -27.191 1.00 94.00 493 GLY A O 1
ATOM 3906 N N . ALA A 1 494 ? 27.761 15.546 -25.499 1.00 91.19 494 ALA A N 1
ATOM 3907 C CA . ALA A 1 494 ? 26.510 15.419 -24.746 1.00 91.19 494 ALA A CA 1
ATOM 3908 C C . ALA A 1 494 ? 25.294 15.918 -25.556 1.00 91.19 494 ALA A C 1
ATOM 3910 O O . ALA A 1 494 ? 25.408 16.841 -26.361 1.00 91.19 494 ALA A O 1
ATOM 3911 N N . PHE A 1 495 ? 24.105 15.339 -25.334 1.00 88.75 495 PHE A N 1
ATOM 3912 C CA . PHE A 1 495 ? 22.888 15.782 -26.038 1.00 88.75 495 PHE A CA 1
ATOM 3913 C C . PHE A 1 495 ? 22.526 17.244 -25.756 1.00 88.75 495 PHE A C 1
ATOM 3915 O O . PHE A 1 495 ? 22.009 17.924 -26.640 1.00 88.75 495 PHE A O 1
ATOM 3922 N N . GLN A 1 496 ? 22.813 17.724 -24.546 1.00 85.50 496 GLN A N 1
ATOM 3923 C CA . GLN A 1 496 ? 22.681 19.128 -24.178 1.00 85.50 496 GLN A CA 1
ATOM 3924 C C . GLN A 1 496 ? 24.030 19.830 -24.381 1.00 85.50 496 GLN A C 1
ATOM 3926 O O . GLN A 1 496 ? 25.041 19.395 -23.838 1.00 85.50 496 GLN A O 1
ATOM 3931 N N . GLY A 1 497 ? 24.050 20.905 -25.172 1.00 81.38 497 GLY A N 1
ATOM 3932 C CA . GLY A 1 497 ? 25.258 21.699 -25.441 1.00 81.38 497 GLY A CA 1
ATOM 3933 C C . GLY A 1 497 ? 26.239 21.094 -26.457 1.00 81.38 497 GLY A C 1
ATOM 3934 O O . GLY A 1 497 ? 27.165 21.783 -26.878 1.00 81.38 497 GLY A O 1
ATOM 3935 N N . GLY A 1 498 ? 26.042 19.845 -26.892 1.00 83.19 498 GLY A N 1
ATOM 3936 C CA . GLY A 1 498 ? 26.837 19.231 -27.955 1.00 83.19 498 GLY A CA 1
ATOM 3937 C C . GLY A 1 498 ? 26.581 19.851 -29.328 1.00 83.19 498 GLY A C 1
ATOM 3938 O O . GLY A 1 498 ? 25.497 20.361 -29.627 1.00 83.19 498 GLY A O 1
ATOM 3939 N N . LYS A 1 499 ? 27.583 19.771 -30.206 1.00 90.38 499 LYS A N 1
ATOM 3940 C CA . LYS A 1 499 ? 27.454 20.257 -31.583 1.00 90.38 499 LYS A CA 1
ATOM 3941 C C . LYS A 1 499 ? 26.583 19.295 -32.376 1.00 90.38 499 LYS A C 1
ATOM 3943 O O . LYS A 1 499 ? 26.831 18.088 -32.368 1.00 90.38 499 LYS A O 1
ATOM 3948 N N . SER A 1 500 ? 25.585 19.823 -33.079 1.00 93.31 500 SER A N 1
ATOM 3949 C CA . SER A 1 500 ? 24.663 19.006 -33.862 1.00 93.31 500 SER A CA 1
ATOM 3950 C C . SER A 1 500 ? 24.473 19.523 -35.281 1.00 93.31 500 SER A C 1
ATOM 3952 O O . SER A 1 500 ? 24.550 20.722 -35.543 1.00 93.31 500 SER A O 1
ATOM 3954 N N . ARG A 1 501 ? 24.228 18.596 -36.207 1.00 96.38 501 ARG A N 1
ATOM 3955 C CA . ARG A 1 501 ? 23.737 18.890 -37.555 1.00 96.38 501 ARG A CA 1
ATOM 3956 C C . ARG A 1 501 ? 22.549 17.989 -37.836 1.00 96.38 501 ARG A C 1
ATOM 3958 O O . ARG A 1 501 ? 22.607 16.803 -37.514 1.00 96.38 501 ARG A O 1
ATOM 3965 N N . SER A 1 502 ? 21.505 18.544 -38.441 1.00 96.38 502 SER A N 1
ATOM 3966 C CA . SER A 1 502 ? 20.237 17.844 -38.633 1.00 96.38 502 SER A CA 1
ATOM 3967 C C . SER A 1 502 ? 19.644 18.088 -40.018 1.00 96.38 502 SER A C 1
ATOM 3969 O O . SER A 1 502 ? 19.965 19.091 -40.654 1.00 96.38 502 SER A O 1
ATOM 3971 N N . ALA A 1 503 ? 18.765 17.191 -40.459 1.00 96.19 503 ALA A N 1
ATOM 3972 C CA . ALA A 1 503 ? 17.911 17.360 -41.636 1.00 96.19 503 ALA A CA 1
ATOM 3973 C C . ALA A 1 503 ? 16.485 16.886 -41.326 1.00 96.19 503 ALA A C 1
ATOM 3975 O O . ALA A 1 503 ? 16.288 16.058 -40.435 1.00 96.19 503 ALA A O 1
ATOM 3976 N N . GLY A 1 504 ? 15.496 17.429 -42.039 1.00 95.69 504 GLY A N 1
ATOM 3977 C CA . GLY A 1 504 ? 14.086 17.094 -41.838 1.00 95.69 504 GLY A CA 1
ATOM 3978 C C . GLY A 1 504 ? 13.777 15.634 -42.172 1.00 95.69 504 GLY A C 1
ATOM 3979 O O . GLY A 1 504 ? 14.307 15.092 -43.137 1.00 95.69 504 GLY A O 1
ATOM 3980 N N . LEU A 1 505 ? 12.909 15.013 -41.376 1.00 94.88 505 LEU A N 1
ATOM 3981 C CA . LEU A 1 505 ? 12.455 13.632 -41.520 1.00 94.88 505 LEU A CA 1
ATOM 3982 C C . LEU A 1 505 ? 10.938 13.562 -41.344 1.00 94.88 505 LEU A C 1
ATOM 3984 O O . LEU A 1 505 ? 10.405 14.012 -40.330 1.00 94.88 505 LEU A O 1
ATOM 3988 N N . GLN A 1 506 ? 10.258 12.932 -42.297 1.00 92.62 506 GLN A N 1
ATOM 3989 C CA . GLN A 1 506 ? 8.852 12.551 -42.178 1.00 92.62 506 GLN A CA 1
ATOM 3990 C C . GLN A 1 506 ? 8.791 11.052 -41.874 1.00 92.62 506 GLN A C 1
ATOM 3992 O O . GLN A 1 506 ? 9.043 10.233 -42.751 1.00 92.62 506 GLN A O 1
ATOM 3997 N N . ALA A 1 507 ? 8.495 10.692 -40.627 1.00 92.50 507 ALA A N 1
ATOM 3998 C CA . ALA A 1 507 ? 8.351 9.301 -40.211 1.00 92.50 507 ALA A CA 1
ATOM 3999 C C . ALA A 1 507 ? 7.255 9.161 -39.153 1.00 92.50 507 ALA A C 1
ATOM 4001 O O . ALA A 1 507 ? 7.031 10.066 -38.342 1.00 92.50 507 ALA A O 1
ATOM 4002 N N . GLN A 1 508 ? 6.572 8.020 -39.164 1.00 93.31 508 GLN A N 1
ATOM 4003 C CA . GLN A 1 508 ? 5.507 7.709 -38.214 1.00 93.31 508 GLN A CA 1
ATOM 4004 C C . GLN A 1 508 ? 6.064 7.002 -36.973 1.00 93.31 508 GLN A C 1
ATOM 4006 O O . GLN A 1 508 ? 7.060 6.281 -37.031 1.00 93.31 508 GLN A O 1
ATOM 4011 N N . TYR A 1 509 ? 5.392 7.162 -35.833 1.00 93.50 509 TYR A N 1
ATOM 4012 C CA . TYR A 1 509 ? 5.714 6.377 -34.642 1.00 93.50 509 TYR A CA 1
ATOM 4013 C C . TYR A 1 509 ? 5.524 4.879 -34.908 1.00 93.50 509 TYR A C 1
ATOM 4015 O O . TYR A 1 509 ? 4.524 4.467 -35.488 1.00 93.50 509 TYR A O 1
ATOM 4023 N N . GLY A 1 510 ? 6.469 4.060 -34.452 1.00 92.88 510 GLY A N 1
ATOM 4024 C CA . GLY A 1 510 ? 6.483 2.615 -34.677 1.00 92.88 510 GLY A CA 1
ATOM 4025 C C . GLY A 1 510 ? 7.006 2.189 -36.054 1.00 92.88 510 GLY A C 1
ATOM 4026 O O . GLY A 1 510 ? 7.331 1.012 -36.222 1.00 92.88 510 GLY A O 1
ATOM 4027 N N . GLN A 1 511 ? 7.164 3.114 -37.008 1.00 95.50 511 GLN A N 1
ATOM 4028 C CA . GLN A 1 511 ? 7.785 2.817 -38.298 1.00 95.50 511 GLN A CA 1
ATOM 4029 C C . GLN A 1 511 ? 9.225 2.333 -38.087 1.00 95.50 511 GLN A C 1
ATOM 4031 O O . GLN A 1 511 ? 9.988 2.933 -37.330 1.00 95.50 511 GLN A O 1
ATOM 4036 N N . VAL A 1 512 ? 9.585 1.235 -38.750 1.00 97.44 512 VAL A N 1
ATOM 4037 C CA . VAL A 1 512 ? 10.958 0.723 -38.764 1.00 97.44 512 VAL A CA 1
ATOM 4038 C C . VAL A 1 512 ? 11.727 1.457 -39.857 1.00 97.44 512 VAL A C 1
ATOM 4040 O O . VAL A 1 512 ? 11.331 1.409 -41.018 1.00 97.44 512 VAL A O 1
ATOM 4043 N N . LEU A 1 513 ? 12.807 2.137 -39.481 1.00 97.44 513 LEU A N 1
ATOM 4044 C CA . LEU A 1 513 ? 13.661 2.914 -40.376 1.00 97.44 513 LEU A CA 1
ATOM 4045 C C . LEU A 1 513 ? 15.055 2.290 -40.430 1.00 97.44 513 LEU A C 1
ATOM 4047 O O . LEU A 1 513 ? 15.631 1.980 -39.383 1.00 97.44 513 LEU A O 1
ATOM 4051 N N . ASP A 1 514 ? 15.615 2.147 -41.629 1.00 97.81 514 ASP A N 1
ATOM 4052 C CA . ASP A 1 514 ? 17.030 1.814 -41.795 1.00 97.81 514 ASP A CA 1
ATOM 4053 C C . ASP A 1 514 ? 17.896 2.964 -41.283 1.00 97.81 514 ASP A C 1
ATOM 4055 O O . ASP A 1 514 ? 17.606 4.122 -41.562 1.00 97.81 514 ASP A O 1
ATOM 4059 N N . LEU A 1 515 ? 18.936 2.645 -40.514 1.00 98.12 515 LEU A N 1
ATOM 4060 C CA . LEU A 1 515 ? 19.880 3.578 -39.905 1.00 98.12 515 LEU A CA 1
ATOM 4061 C C . LEU A 1 515 ? 21.300 3.155 -40.289 1.00 98.12 515 LEU A C 1
ATOM 4063 O O . LEU A 1 515 ? 21.847 2.184 -39.759 1.00 98.12 515 LEU A O 1
ATOM 4067 N N . LEU A 1 516 ? 21.895 3.908 -41.209 1.00 98.12 516 LEU A N 1
ATOM 4068 C CA . LEU A 1 516 ? 23.234 3.674 -41.734 1.00 98.12 516 LEU A CA 1
ATOM 4069 C C . LEU A 1 516 ? 24.168 4.803 -41.307 1.00 98.12 516 LEU A C 1
ATOM 4071 O O . LEU A 1 516 ? 23.920 5.971 -41.604 1.00 98.12 516 LEU A O 1
ATOM 4075 N N . VAL A 1 517 ? 25.261 4.467 -40.632 1.00 98.38 517 VAL A N 1
ATOM 4076 C CA . VAL A 1 517 ? 26.251 5.437 -40.157 1.00 98.38 517 VAL A CA 1
ATOM 4077 C C . VAL A 1 517 ? 27.619 5.070 -40.709 1.00 98.38 517 VAL A C 1
ATOM 4079 O O . VAL A 1 517 ? 28.257 4.138 -40.226 1.00 98.38 517 VAL A O 1
ATOM 4082 N N . THR A 1 518 ? 28.088 5.812 -41.709 1.00 98.06 518 THR A N 1
ATOM 4083 C CA . THR A 1 518 ? 29.448 5.685 -42.240 1.00 98.06 518 THR A CA 1
ATOM 4084 C C . THR A 1 518 ? 30.356 6.714 -41.583 1.00 98.06 518 THR A C 1
ATOM 4086 O O . THR A 1 518 ? 30.057 7.910 -41.576 1.00 98.06 518 THR A O 1
ATOM 4089 N N . VAL A 1 519 ? 31.488 6.252 -41.064 1.00 97.75 519 VAL A N 1
ATOM 4090 C CA . VAL A 1 519 ? 32.537 7.083 -40.474 1.00 97.75 519 VAL A CA 1
ATOM 4091 C C . VAL A 1 519 ? 33.814 6.867 -41.267 1.00 97.75 519 VAL A C 1
ATOM 4093 O O . VAL A 1 519 ? 34.240 5.732 -41.458 1.00 97.75 519 VAL A O 1
ATOM 4096 N N . ASP A 1 520 ? 34.414 7.951 -41.738 1.00 96.56 520 ASP A N 1
ATOM 4097 C CA . ASP A 1 520 ? 35.730 7.973 -42.370 1.00 96.56 520 ASP A CA 1
ATOM 4098 C C . ASP A 1 520 ? 36.660 8.769 -41.448 1.00 96.56 520 ASP A C 1
ATOM 4100 O O . ASP A 1 520 ? 36.608 10.002 -41.418 1.00 96.56 520 ASP A O 1
ATOM 4104 N N . LEU A 1 521 ? 37.434 8.054 -40.620 1.00 95.56 521 LEU A N 1
ATOM 4105 C CA . LEU A 1 521 ? 38.347 8.662 -39.648 1.00 95.56 521 LEU A CA 1
ATOM 4106 C C . LEU A 1 521 ? 39.467 9.469 -40.336 1.00 95.56 521 LEU A C 1
ATOM 4108 O O . LEU A 1 521 ? 39.626 10.635 -39.967 1.00 95.56 521 LEU A O 1
ATOM 4112 N N . PRO A 1 522 ? 40.166 8.955 -41.378 1.00 94.62 522 PRO A N 1
ATOM 4113 C CA . PRO A 1 522 ? 41.170 9.735 -42.108 1.00 94.62 522 PRO A CA 1
ATOM 4114 C C . PRO A 1 522 ? 40.624 11.033 -42.711 1.00 94.62 522 PRO A C 1
ATOM 4116 O O . PRO A 1 522 ? 41.266 12.077 -42.614 1.00 94.62 522 PRO A O 1
ATOM 4119 N N . LYS A 1 523 ? 39.418 11.005 -43.297 1.00 95.56 523 LYS A N 1
ATOM 4120 C CA . LYS A 1 523 ? 38.772 12.211 -43.852 1.00 95.56 523 LYS A CA 1
ATOM 4121 C C . LYS A 1 523 ? 38.015 13.036 -42.813 1.00 95.56 523 LYS A C 1
ATOM 4123 O O . LYS A 1 523 ? 37.403 14.042 -43.173 1.00 95.56 523 LYS A O 1
ATOM 4128 N N . ARG A 1 524 ? 38.008 12.608 -41.545 1.00 96.25 524 ARG A N 1
ATOM 4129 C CA . ARG A 1 524 ? 37.223 13.188 -40.446 1.00 96.25 524 ARG A CA 1
ATOM 4130 C C . ARG A 1 524 ? 35.782 13.490 -40.865 1.00 96.25 524 ARG A C 1
ATOM 4132 O O . ARG A 1 524 ? 35.285 14.599 -40.665 1.00 96.25 524 ARG A O 1
ATOM 4139 N N . GLN A 1 525 ? 35.099 12.513 -41.456 1.00 97.31 525 GLN A N 1
ATOM 4140 C CA . GLN A 1 525 ? 33.749 12.681 -41.994 1.00 97.31 525 GLN A CA 1
ATOM 4141 C C . GLN A 1 525 ? 32.775 11.646 -41.431 1.00 97.31 525 GLN A C 1
ATOM 4143 O O . GLN A 1 525 ? 33.094 10.467 -41.296 1.00 97.31 525 GLN A O 1
ATOM 4148 N N . ILE A 1 526 ? 31.557 12.101 -41.142 1.00 98.12 526 ILE A N 1
ATOM 4149 C CA . ILE A 1 526 ? 30.445 11.288 -40.652 1.00 98.12 526 ILE A CA 1
ATOM 4150 C C . ILE A 1 526 ? 29.274 11.459 -41.613 1.00 98.12 526 ILE A C 1
ATOM 4152 O O . ILE A 1 526 ? 28.892 12.587 -41.939 1.00 98.12 526 ILE A O 1
ATOM 4156 N N . VAL A 1 527 ? 28.689 10.350 -42.045 1.00 98.25 527 VAL A N 1
ATOM 4157 C CA . VAL A 1 527 ? 27.480 10.312 -42.868 1.00 98.25 527 VAL A CA 1
ATOM 4158 C C . VAL A 1 527 ? 26.453 9.446 -42.152 1.00 98.25 527 VAL A C 1
ATOM 4160 O O . VAL A 1 527 ? 26.692 8.265 -41.927 1.00 98.25 527 VAL A O 1
ATOM 4163 N N . CYS A 1 528 ? 25.326 10.038 -41.774 1.00 98.44 528 CYS A N 1
ATOM 4164 C CA . CYS A 1 528 ? 24.189 9.350 -41.172 1.00 98.44 528 CYS A CA 1
ATOM 4165 C C . CYS A 1 528 ? 23.033 9.364 -42.168 1.00 98.44 528 CYS A C 1
ATOM 4167 O O . CYS A 1 528 ? 22.614 10.440 -42.591 1.00 98.44 528 CYS A O 1
ATOM 4169 N N . THR A 1 529 ? 22.518 8.195 -42.516 1.00 98.06 529 THR A N 1
ATOM 4170 C CA . THR A 1 529 ? 21.344 8.033 -43.374 1.00 98.06 529 THR A CA 1
ATOM 4171 C C . THR A 1 529 ? 20.258 7.337 -42.573 1.00 98.06 529 THR A C 1
ATOM 4173 O O . THR A 1 529 ? 20.521 6.286 -41.988 1.00 98.06 529 THR A O 1
ATOM 4176 N N . VAL A 1 530 ? 19.062 7.926 -42.522 1.00 97.25 530 VAL A N 1
ATOM 4177 C CA . VAL A 1 530 ? 17.887 7.292 -41.918 1.00 97.25 530 VAL A CA 1
ATOM 4178 C C . VAL A 1 530 ? 16.713 7.315 -42.879 1.00 97.25 530 VAL A C 1
ATOM 4180 O O . VAL A 1 530 ? 16.251 8.396 -43.249 1.00 97.25 530 VAL A O 1
ATOM 4183 N N . GLY A 1 531 ? 16.228 6.134 -43.271 1.00 93.44 531 GLY A N 1
ATOM 4184 C CA . GLY A 1 531 ? 15.341 6.013 -44.431 1.00 93.44 531 GLY A CA 1
ATOM 4185 C C . GLY A 1 531 ? 15.984 6.694 -45.644 1.00 93.44 531 GLY A C 1
ATOM 4186 O O . GLY A 1 531 ? 17.146 6.434 -45.947 1.00 93.44 531 GLY A O 1
ATOM 4187 N N . ASP A 1 532 ? 15.276 7.643 -46.252 1.00 92.25 532 ASP A N 1
ATOM 4188 C CA . ASP A 1 532 ? 15.756 8.385 -47.429 1.00 92.25 532 ASP A CA 1
ATOM 4189 C C . ASP A 1 532 ? 16.524 9.680 -47.086 1.00 92.25 532 ASP A C 1
ATOM 4191 O O . ASP A 1 532 ? 16.946 10.426 -47.972 1.00 92.25 532 ASP A O 1
ATOM 4195 N N . VAL A 1 533 ? 16.715 9.992 -45.798 1.00 97.12 533 VAL A N 1
ATOM 4196 C CA . VAL A 1 533 ? 17.304 11.265 -45.350 1.00 97.12 533 VAL A CA 1
ATOM 4197 C C . VAL A 1 533 ? 18.768 11.085 -44.970 1.00 97.12 533 VAL A C 1
ATOM 4199 O O . VAL A 1 533 ? 19.088 10.359 -44.032 1.00 97.12 533 VAL A O 1
ATOM 4202 N N . THR A 1 534 ? 19.663 11.818 -45.639 1.00 97.62 534 THR A N 1
ATOM 4203 C CA . THR A 1 534 ? 21.108 11.810 -45.355 1.00 97.62 534 THR A CA 1
ATOM 4204 C C . THR A 1 534 ? 21.583 13.114 -44.711 1.00 97.62 534 THR A C 1
ATOM 4206 O O . THR A 1 534 ? 21.361 14.206 -45.232 1.00 97.62 534 THR A O 1
ATOM 4209 N N . VAL A 1 535 ? 22.337 13.002 -43.618 1.00 97.56 535 VAL A N 1
ATOM 4210 C CA . VAL A 1 535 ? 23.040 14.098 -42.940 1.00 97.56 535 VAL A CA 1
ATOM 4211 C C . VAL A 1 535 ? 24.542 13.826 -42.977 1.00 97.56 535 VAL A C 1
ATOM 4213 O O . VAL A 1 535 ? 24.993 12.744 -42.612 1.00 97.56 535 VAL A O 1
ATOM 4216 N N . LYS A 1 536 ? 25.342 14.818 -43.381 1.00 97.75 536 LYS A N 1
ATOM 4217 C CA . LYS A 1 536 ? 26.815 14.736 -43.377 1.00 97.75 536 LYS A CA 1
ATOM 4218 C C . LYS A 1 536 ? 27.396 15.735 -42.392 1.00 97.75 536 LYS A C 1
ATOM 4220 O O . LYS A 1 536 ? 27.031 16.901 -42.461 1.00 97.75 536 LYS A O 1
ATOM 4225 N N . ALA A 1 537 ? 28.331 15.354 -41.532 1.00 97.25 537 ALA A N 1
ATOM 4226 C CA . ALA A 1 537 ? 29.001 16.275 -40.610 1.00 97.25 537 ALA A CA 1
ATOM 4227 C C . ALA A 1 537 ? 30.514 16.002 -40.544 1.00 97.25 537 ALA A C 1
ATOM 4229 O O . ALA A 1 537 ? 30.918 14.843 -40.639 1.00 97.25 537 ALA A O 1
ATOM 4230 N N . PRO A 1 538 ? 31.361 17.034 -40.369 1.00 96.62 538 PRO A N 1
ATOM 4231 C CA . PRO A 1 538 ? 32.768 16.817 -40.042 1.00 96.62 538 PRO A CA 1
ATOM 4232 C C . PRO A 1 538 ? 32.899 16.235 -38.626 1.00 96.62 538 PRO A C 1
ATOM 4234 O O . PRO A 1 538 ? 32.184 16.661 -37.716 1.00 96.62 538 PRO A O 1
ATOM 4237 N N . LEU A 1 539 ? 33.816 15.289 -38.424 1.00 96.00 539 LEU A N 1
ATOM 4238 C CA . LEU A 1 539 ? 34.168 14.722 -37.121 1.00 96.00 539 LEU A CA 1
ATOM 4239 C C . LEU A 1 539 ? 35.073 15.698 -36.365 1.00 96.00 539 LEU A C 1
ATOM 4241 O O . LEU A 1 539 ? 36.255 15.860 -36.680 1.00 96.00 539 LEU A O 1
ATOM 4245 N N . GLN A 1 540 ? 34.510 16.354 -35.356 1.00 93.62 540 GLN A N 1
ATOM 4246 C CA . GLN A 1 540 ? 35.172 17.403 -34.581 1.00 93.62 540 GLN A CA 1
ATOM 4247 C C . GLN A 1 540 ? 35.738 16.900 -33.251 1.00 93.62 540 GLN A C 1
ATOM 4249 O O . GLN A 1 540 ? 36.649 17.523 -32.717 1.00 93.62 540 GLN A O 1
ATOM 4254 N N . LEU A 1 541 ? 35.232 15.782 -32.721 1.00 92.38 541 LEU A N 1
ATOM 4255 C CA . LEU A 1 541 ? 35.817 15.156 -31.534 1.00 92.38 541 LEU A CA 1
ATOM 4256 C C . LEU A 1 541 ? 37.213 14.582 -31.850 1.00 92.38 541 LEU A C 1
ATOM 4258 O O . LEU A 1 541 ? 37.418 14.082 -32.960 1.00 92.38 541 LEU A O 1
ATOM 4262 N N . PRO A 1 542 ? 38.176 14.643 -30.912 1.00 90.00 542 PRO A N 1
ATOM 4263 C CA . PRO A 1 542 ? 39.441 13.927 -31.045 1.00 90.00 542 PRO A CA 1
ATOM 4264 C C . PRO A 1 542 ? 39.161 12.422 -30.945 1.00 90.00 542 PRO A C 1
ATOM 4266 O O . PRO A 1 542 ? 38.679 11.948 -29.918 1.00 90.00 542 PRO A O 1
ATOM 4269 N N . MET A 1 543 ? 39.364 11.698 -32.044 1.00 91.75 543 MET A N 1
ATOM 4270 C CA . MET A 1 543 ? 39.065 10.272 -32.149 1.00 91.75 543 MET A CA 1
ATOM 4271 C C . MET A 1 543 ? 39.953 9.664 -33.230 1.00 91.75 543 MET A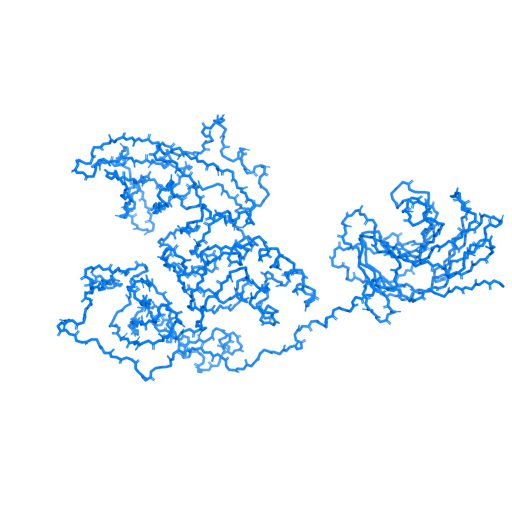 C 1
ATOM 4273 O O . MET A 1 543 ? 39.719 9.901 -34.417 1.00 91.75 543 MET A O 1
ATOM 4277 N N . ASP A 1 544 ? 40.941 8.880 -32.809 1.00 92.12 544 ASP A N 1
ATOM 4278 C CA . ASP A 1 544 ? 41.901 8.239 -33.721 1.00 92.12 544 ASP A CA 1
ATOM 4279 C C . ASP A 1 544 ? 41.468 6.808 -34.072 1.00 92.12 544 ASP A C 1
ATOM 4281 O O . ASP A 1 544 ? 41.876 6.233 -35.081 1.00 92.12 544 ASP A O 1
ATOM 4285 N N . GLN A 1 545 ? 40.597 6.229 -33.244 1.00 96.12 545 GLN A N 1
ATOM 4286 C CA . GLN A 1 545 ? 40.017 4.907 -33.448 1.00 96.12 545 GLN A CA 1
ATOM 4287 C C . GLN A 1 545 ? 38.626 4.802 -32.819 1.00 96.12 545 GLN A C 1
ATOM 4289 O O . GLN A 1 545 ? 38.340 5.379 -31.771 1.00 96.12 545 GLN A O 1
ATOM 4294 N N . ILE A 1 546 ? 37.761 3.978 -33.399 1.00 97.56 546 ILE A N 1
ATOM 4295 C CA . ILE A 1 546 ? 36.469 3.632 -32.801 1.00 97.56 546 ILE A CA 1
ATOM 4296 C C . ILE A 1 546 ? 36.638 2.328 -32.025 1.00 97.56 546 ILE A C 1
ATOM 4298 O O . ILE A 1 546 ? 36.996 1.299 -32.599 1.00 97.56 546 ILE A O 1
ATOM 4302 N N . ARG A 1 547 ? 36.372 2.365 -30.714 1.00 97.38 547 ARG A N 1
ATOM 4303 C CA . ARG A 1 547 ? 36.446 1.191 -29.820 1.00 97.38 547 ARG A CA 1
ATOM 4304 C C . ARG A 1 547 ? 35.079 0.716 -29.357 1.00 97.38 547 ARG A C 1
ATOM 4306 O O . ARG A 1 547 ? 34.929 -0.461 -29.038 1.00 97.38 547 ARG A O 1
ATOM 4313 N N . PHE A 1 548 ? 34.107 1.617 -29.293 1.00 98.00 548 PHE A N 1
ATOM 4314 C CA . PHE A 1 548 ? 32.771 1.346 -28.787 1.00 98.00 548 PHE A CA 1
ATOM 4315 C C . PHE A 1 548 ? 31.720 1.705 -29.825 1.00 98.00 548 PHE A C 1
ATOM 4317 O O . PHE A 1 548 ? 31.831 2.724 -30.509 1.00 98.00 548 PHE A O 1
ATOM 4324 N N . VAL A 1 549 ? 30.680 0.881 -29.891 1.00 98.06 549 VAL A N 1
ATOM 4325 C CA . VAL A 1 549 ? 29.478 1.108 -30.690 1.00 98.06 549 VAL A CA 1
ATOM 4326 C C . VAL A 1 549 ? 28.256 0.627 -29.907 1.00 98.06 549 VAL A C 1
ATOM 4328 O O . VAL A 1 549 ? 28.359 -0.294 -29.100 1.00 98.06 549 VAL A O 1
ATOM 4331 N N . GLY A 1 550 ? 27.093 1.224 -30.112 1.00 98.12 550 GLY A N 1
ATOM 4332 C CA . GLY A 1 550 ? 25.868 0.784 -29.457 1.00 98.12 550 GLY A CA 1
ATOM 4333 C C . GLY A 1 550 ? 24.704 1.725 -29.707 1.00 98.12 550 GLY A C 1
ATOM 4334 O O . GLY A 1 550 ? 24.598 2.312 -30.784 1.00 98.12 550 GLY A O 1
ATOM 4335 N N . TYR A 1 551 ? 23.854 1.900 -28.698 1.00 98.50 551 TYR A N 1
ATOM 4336 C CA . TYR A 1 551 ? 22.650 2.724 -28.785 1.00 98.50 551 TYR A CA 1
ATOM 4337 C C . TYR A 1 551 ? 22.588 3.782 -27.686 1.00 98.50 551 TYR A C 1
ATOM 4339 O O . TYR A 1 551 ? 23.061 3.577 -26.565 1.00 98.50 551 TYR A O 1
ATOM 4347 N N . ALA A 1 552 ? 21.964 4.910 -28.004 1.00 97.50 552 ALA A N 1
ATOM 4348 C CA . ALA A 1 552 ? 21.676 5.975 -27.061 1.00 97.50 552 ALA A CA 1
ATOM 4349 C C . ALA A 1 552 ? 20.237 6.480 -27.221 1.00 97.50 552 ALA A C 1
ATOM 4351 O O . ALA A 1 552 ? 19.700 6.559 -28.328 1.00 97.50 552 ALA A O 1
ATOM 4352 N N . VAL A 1 553 ? 19.630 6.851 -26.098 1.00 96.50 553 VAL A N 1
ATOM 4353 C CA . VAL A 1 553 ? 18.304 7.469 -26.004 1.00 96.50 553 VAL A CA 1
ATOM 4354 C C . VAL A 1 553 ? 18.379 8.662 -25.055 1.00 96.50 553 VAL A C 1
ATOM 4356 O O . VAL A 1 553 ? 18.947 8.575 -23.967 1.00 96.50 553 VAL A O 1
ATOM 4359 N N . ASP A 1 554 ? 17.808 9.792 -25.447 1.00 93.81 554 ASP A N 1
ATOM 4360 C CA . ASP A 1 554 ? 17.779 11.024 -24.660 1.00 93.81 554 ASP A CA 1
ATOM 4361 C C . ASP A 1 554 ? 16.437 11.128 -23.931 1.00 93.81 554 ASP A C 1
ATOM 4363 O O . ASP A 1 554 ? 15.435 11.524 -24.528 1.00 93.81 554 ASP A O 1
ATOM 4367 N N . SER A 1 555 ? 16.400 10.686 -22.666 1.00 92.00 555 SER A N 1
ATOM 4368 C CA . SER A 1 555 ? 15.164 10.552 -21.871 1.00 92.00 555 SER A CA 1
ATOM 4369 C C . SER A 1 555 ? 14.032 9.840 -22.630 1.00 92.00 555 SER A C 1
ATOM 4371 O O . SER A 1 555 ? 12.865 10.209 -22.508 1.00 92.00 555 SER A O 1
ATOM 4373 N N . ALA A 1 556 ? 14.390 8.850 -23.452 1.00 93.81 556 ALA A N 1
ATOM 4374 C CA . ALA A 1 556 ? 13.526 8.236 -24.455 1.00 93.81 556 ALA A CA 1
ATOM 4375 C C . ALA A 1 556 ? 13.491 6.705 -24.368 1.00 93.81 556 ALA A C 1
ATOM 4377 O O . ALA A 1 556 ? 14.218 6.079 -23.588 1.00 93.81 556 ALA A O 1
ATOM 4378 N N . LEU A 1 557 ? 12.621 6.123 -25.192 1.00 93.56 557 LEU A N 1
ATOM 4379 C CA . LEU A 1 557 ? 12.532 4.695 -25.472 1.00 93.56 557 LEU A CA 1
ATOM 4380 C C . LEU A 1 557 ? 12.581 4.475 -26.987 1.00 93.56 557 LEU A C 1
ATOM 4382 O O . LEU A 1 557 ? 11.832 5.118 -27.723 1.00 93.56 557 LEU A O 1
ATOM 4386 N N . ALA A 1 558 ? 13.424 3.544 -27.435 1.00 96.69 558 ALA A N 1
ATOM 4387 C CA . ALA A 1 558 ? 13.506 3.136 -28.836 1.00 96.69 558 ALA A CA 1
ATOM 4388 C C . ALA A 1 558 ? 13.898 1.660 -28.985 1.00 96.69 558 ALA A C 1
ATOM 4390 O O . ALA A 1 558 ? 14.584 1.092 -28.130 1.00 96.69 558 ALA A O 1
ATOM 4391 N N . ASP A 1 559 ? 13.464 1.069 -30.094 1.00 97.69 559 ASP A N 1
ATOM 4392 C CA . ASP A 1 559 ? 13.729 -0.308 -30.490 1.00 97.69 559 ASP A CA 1
ATOM 4393 C C . ASP A 1 559 ? 14.769 -0.338 -31.615 1.00 97.69 559 ASP A C 1
ATOM 4395 O O . ASP A 1 559 ? 14.699 0.455 -32.554 1.00 97.69 559 ASP A O 1
ATOM 4399 N N . PHE A 1 560 ? 15.716 -1.268 -31.539 1.00 98.50 560 PHE A N 1
ATOM 4400 C CA . PHE A 1 560 ? 16.836 -1.394 -32.459 1.00 98.50 560 PHE A CA 1
ATOM 4401 C C . PHE A 1 560 ? 17.088 -2.848 -32.853 1.00 98.50 560 PHE A C 1
ATOM 4403 O O . PHE A 1 560 ? 16.935 -3.763 -32.041 1.00 98.50 560 PHE A O 1
ATOM 4410 N N . THR A 1 561 ? 17.558 -3.059 -34.081 1.00 98.31 561 THR A N 1
ATOM 4411 C CA . THR A 1 561 ? 18.201 -4.328 -34.461 1.00 98.31 561 THR A CA 1
ATOM 4412 C C . THR A 1 561 ? 19.662 -4.347 -34.049 1.00 98.31 561 THR A C 1
ATOM 4414 O O . THR A 1 561 ? 20.268 -3.273 -34.042 1.00 98.31 561 THR A O 1
ATOM 4417 N N . PRO A 1 562 ? 20.271 -5.530 -33.820 1.00 97.75 562 PRO A N 1
ATOM 4418 C CA . PRO A 1 562 ? 21.716 -5.655 -33.642 1.00 97.75 562 PRO A CA 1
ATOM 4419 C C . PRO A 1 562 ? 22.510 -4.898 -34.712 1.00 97.75 562 PRO A C 1
ATOM 4421 O O . PRO A 1 562 ? 22.146 -4.922 -35.889 1.00 97.75 562 PRO A O 1
ATOM 4424 N N . ILE A 1 563 ? 23.580 -4.217 -34.292 1.00 97.50 563 ILE A N 1
ATOM 4425 C CA . ILE A 1 563 ? 24.445 -3.445 -35.192 1.00 97.50 563 ILE A CA 1
ATOM 4426 C C . ILE A 1 563 ? 25.290 -4.402 -36.028 1.00 97.50 563 ILE A C 1
ATOM 4428 O O . ILE A 1 563 ? 26.041 -5.217 -35.488 1.00 97.50 563 ILE A O 1
ATOM 4432 N N . GLN A 1 564 ? 25.202 -4.255 -37.344 1.00 96.88 564 GLN A N 1
ATOM 4433 C CA . GLN A 1 564 ? 26.113 -4.869 -38.299 1.00 96.88 564 GLN A CA 1
ATOM 4434 C C . GLN A 1 564 ? 27.262 -3.899 -38.578 1.00 96.88 564 GLN A C 1
ATOM 4436 O O . GLN A 1 564 ? 27.041 -2.711 -38.813 1.00 96.88 564 GLN A O 1
ATOM 4441 N N . VAL A 1 565 ? 28.495 -4.400 -38.522 1.00 95.50 565 VAL A N 1
ATOM 4442 C CA . VAL A 1 565 ? 29.710 -3.612 -38.758 1.00 95.50 565 VAL A CA 1
ATOM 4443 C C . VAL A 1 565 ? 30.307 -4.056 -40.085 1.00 95.50 565 VAL A C 1
ATOM 4445 O O . VAL A 1 565 ? 30.667 -5.221 -40.231 1.00 95.50 565 VAL A O 1
ATOM 4448 N N . GLN A 1 566 ? 30.415 -3.132 -41.033 1.00 93.44 566 GLN A N 1
ATOM 4449 C CA . GLN A 1 566 ? 31.013 -3.362 -42.343 1.00 93.44 566 GLN A CA 1
ATOM 4450 C C . GLN A 1 566 ? 32.265 -2.494 -42.468 1.00 93.44 566 GLN A C 1
ATOM 4452 O O . GLN A 1 566 ? 32.188 -1.262 -42.481 1.00 93.44 566 GLN A O 1
ATOM 4457 N N . THR A 1 567 ? 33.424 -3.139 -42.525 1.00 84.31 567 THR A N 1
ATOM 4458 C CA . THR A 1 567 ? 34.685 -2.510 -42.929 1.00 84.31 567 THR A CA 1
ATOM 4459 C C . THR A 1 567 ? 34.928 -2.819 -44.409 1.00 84.31 567 THR A C 1
ATOM 4461 O O . THR A 1 567 ? 34.586 -3.931 -44.814 1.00 84.31 567 THR A O 1
ATOM 4464 N N . PRO A 1 568 ? 35.450 -1.865 -45.201 1.00 69.62 568 PRO A N 1
ATOM 4465 C CA . PRO A 1 568 ? 35.825 -2.089 -46.596 1.00 69.62 568 PRO A CA 1
ATOM 4466 C C . PRO A 1 568 ? 36.747 -3.287 -46.804 1.00 69.62 568 PRO A C 1
ATOM 4468 O O . PRO A 1 568 ? 37.523 -3.598 -45.867 1.00 69.62 568 PRO A O 1
#

Solvent-accessible surface area (backbone atoms only — not comparable to full-atom values): 30620 Å² total; per-residue (Å²): 110,78,78,45,94,61,100,46,74,41,80,52,96,92,36,87,37,56,61,36,42,61,66,92,64,62,36,74,54,97,81,32,30,40,47,51,25,22,56,31,17,83,43,92,85,8,27,36,36,38,31,27,36,70,90,78,36,44,81,73,46,76,34,75,41,46,51,47,35,92,89,79,67,40,46,43,62,67,70,42,51,80,73,43,91,76,71,57,72,54,80,47,66,61,60,62,56,44,70,81,89,79,37,37,28,49,43,79,35,43,22,44,95,81,56,51,77,43,80,65,70,82,70,62,53,82,60,46,54,61,88,67,44,41,77,34,21,92,80,27,81,81,62,72,80,72,49,92,81,56,42,31,33,40,38,40,40,75,40,43,54,99,73,26,32,44,52,28,58,26,43,32,51,44,13,73,46,69,42,69,67,99,65,38,34,36,30,41,15,64,39,55,40,38,52,30,56,52,99,46,68,53,42,25,41,38,34,24,47,58,59,51,53,70,68,33,45,50,43,21,57,56,32,44,57,54,50,27,62,30,38,95,48,86,63,28,58,55,50,31,32,73,73,36,64,80,49,56,65,66,41,49,21,22,53,52,64,80,33,74,45,71,28,47,28,49,45,75,33,19,58,38,68,52,96,66,29,38,38,40,26,14,22,57,43,65,67,30,43,66,49,42,71,75,38,64,85,38,69,72,44,47,55,31,50,53,53,36,54,40,13,77,74,30,76,70,10,14,35,41,36,36,21,33,60,89,67,53,51,78,74,48,36,27,51,33,91,50,23,48,29,68,70,28,41,49,66,57,95,86,30,41,38,37,33,30,73,86,74,50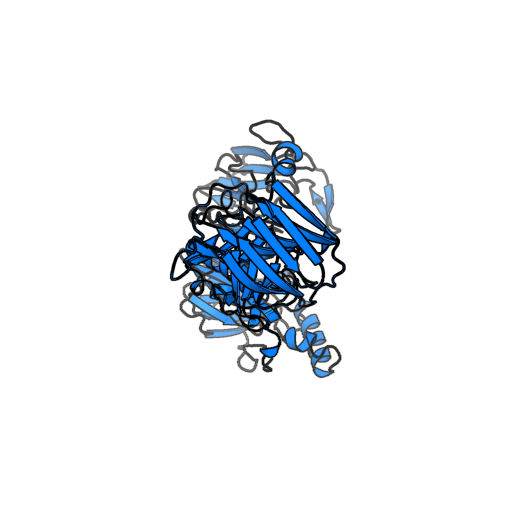,73,46,79,47,45,92,89,45,95,70,84,69,53,71,59,81,88,66,73,68,53,38,74,67,83,75,80,82,70,72,82,75,44,48,73,83,82,46,79,45,50,86,81,27,82,41,67,41,53,36,49,32,27,62,45,99,59,43,36,31,42,34,38,73,36,86,93,36,60,9,35,38,31,27,68,49,96,62,66,45,58,54,56,39,34,40,36,32,36,40,24,32,50,73,85,44,90,89,40,38,48,20,39,24,46,28,37,25,54,48,102,43,64,65,56,21,40,35,36,37,40,32,60,83,77,29,25,38,38,42,33,45,25,34,93,76,92,34,58,68,52,68,41,77,43,93,74,62,66,53,46,78,31,50,36,38,39,37,38,29,49,85,77,32,34,35,38,37,31,47,64,95,40,74,42,76,47,75,57,79,72,94,63,78,40,39,32,34,39,39,39,35,21,67,26,6,32,24,34,26,32,74,76,44,78,46,66,128

Sequence (568 aa):
FRAAPVDRRIMAWEQLESAWPVHGSVLVHDGVIYCTAGRLMFLDGGIRFLKLDPETGRLLGEVIMDDKDPETGEEIHLAYLKRTPGNTMPVALNDVLSCDGRFIWLRSQKIDFDGKRLEIEVKDVREQTPEDCHLFCQAGLLDDSYFFRTYWTYGRRMIGGYGGWLRAGRLVPSGRILCVDDTHVYGFGRKPEFMVNSSVIQYEIFCADKAVTQEAIDRVTQASRAINRRSPRRNGDSSDWLLRHFFSRKNLSAVNVTWVKEQPAVIARALALSGDAVLLAGPPNFIDERQAYRLPDDPDVLAKLQRQDEAFQGRHGGELWVLAKADGTLRARYALDTVPVFDGMAVAGGRVYVSTVDGRVLCLSGPGRTALKKVTDRPVHVVWDQPEDPSYLLPPEKPKNDDFDRVIRCRVVECRLGYRVIAQSPRRPGIALKRLKKPVTGRVTFQARVSVPKDTRGLLHNGFLVFGEVAKDEQLVKCGVRLQAKNVSIVQGAFQGGKSRSAGLQAQYGQVLDLLVTVDLPKRQIVCTVGDVTVKAPLQLPMDQIRFVGYAVDSALADFTPIQVQTP

pLDDT: mean 94.06, std 4.75, range [63.5, 98.69]

Mean predicted aligned error: 7.43 Å

Foldseek 3Di:
DDPQPDADWDQDPNDTDGQFDKDPDWDDDPQWTWTWTHFFQAPDQAIKIFIARPPPRDTPAIDGRHQADPPPRDGQCVVEVVPDPDDFAFDTGAEHWDDPNQFIDGALWTAGPRGDTDPRYADDLLPFDLSSFDWHKPVYLQPPVVPVLIWIWRTRHFGDDQQGSLLNVQEGPIANDWDDDPWKIWYWHWQLLSSAQEPFTWTKTFIFGSDFDSVLSVLLVVLQVQLCQFAPDHSCLRHPSLSSVPDDSSNRHRIGTQEMGTAFQFDFQAWDDDDQKIKTKFFGQQAGRVCCVVCVPDPVSVVSVVVRVCRNVFVRAMKIWIAGNNHRHTDFIFGGSFGFHRNQWDDDPQWIWTQGPVGDIDIDHPPDPDDTHTDDPDDGHHDDPDDRDPVNTDDRWAWPLVVAPDWDQWTWTQDPQGTKIAGNDAQAKTDGKHFDPDWAQFKKKKKKKKAFAPDFVPFFGWKWKKWADDPDQQGIWTWTDRVVVQWTKIFHGHPPPTDMDIDGHDDDHRDIWIWMWMAGNVQQKIWIDTHNDIDIDGNPHPGSIITMIDMMDRSGIMDMHDMDMDDD

Nearest PDB structures (foldseek):
  7rdg-assembly2_B  TM=7.426E-01  e=3.980E-05  Homo sapiens
  6glx-assembly1_A  TM=6.357E-01  e=5.482E-05  Homo sapiens
  6n44-assembly1_E  TM=6.957E-01  e=3.743E-04  Ovis aries
  6ljp-assembly1_A  TM=7.187E-01  e=1.499E-03  Homo sapiens
  7vco-assembly1_A  TM=2.270E-01  e=3.048E-05  Frischella perrara

Secondary structure (DSSP, 8-state):
---SSS--EEEETTEEEESS-B-SS-EEETTEEEEEE-SBTTSTT-EEEEEE-TTT--EEEEEEE-SB-TTT--BHIIIIITTS-SS-----B---EEE-SS-EEETTEEE-TT--EE--S---TT---GGG-EEEESS-TT--S--TT--EEEES----STTTHHHHHHHS-EESEEEE-SSEEEEEEE-GGGSSS-S---EEEEEEES---HHHHHHHHHHHHHHHHT-SSTTGGGT-HHHHHTS-HHHH----EEEEEESBSB--SEEEEETTEEEEEEPBP---HHHHHH-TT-HHHHHHHHHHHHHHTTTT-EEEEEEETTT--EEEEEEESSPEEEEEEEEETTEEEEEETTS-EEEE-TT-SSPPPB--SS-SB----SPP-GGGSPPPP-B-GGGSSEEESEEEEEETTEEEEEE-STTSEEEEEEEEEEEE-SEEEEEEEEE--S--TT-B-EEEEEEESSSSGGG-EEEEEETTTTEEEEEES-TTT-EEEEEE----TT-EEEEEEEEETTTTEEEEEETTEEEEEE--S--SSEEEEEEEEESBEEEEPPPEEE--